Protein AF-A0A4R8RW93-F1 (afdb_monomer)

Nearest PDB structures (foldseek):
  5swv-assembly1_C  TM=8.302E-01  e=3.131E-23  Schizosaccharomyces pombe 972h-
  6bmb-assembly1_A  TM=4.425E-01  e=7.302E-15  Arabidopsis thaliana
  2gpt-assembly1_A  TM=4.492E-01  e=1.648E-14  Arabidopsis thaliana
  2o7s-assembly1_A  TM=4.509E-01  e=3.338E-14  Arabidopsis thaliana
  2o7q-assembly1_A  TM=4.408E-01  e=1.296E-13  Arabidopsis thaliana

Radius of gyration: 31.61 Å; Cα contacts (8 Å, |Δi|>4): 1074; chains: 1; bounding box: 74×113×115 Å

Organism: Colletotrichum trifolii (NCBI:txid5466)

pLDDT: mean 82.0, std 20.06, range [22.61, 98.12]

Solvent-accessible surface area (backbone atoms only — not comparable to full-atom values): 37947 Å² total; per-residue (Å²): 138,88,86,84,88,89,88,83,83,89,90,88,86,83,92,88,79,88,87,87,88,88,89,85,90,83,89,83,89,81,86,86,83,95,84,77,92,73,79,83,75,81,75,78,80,76,73,78,75,78,81,73,74,84,74,65,60,62,46,68,37,52,63,52,45,19,39,36,40,40,63,66,86,61,34,48,59,70,58,54,38,51,46,42,17,66,64,68,73,26,46,72,45,44,43,69,62,50,44,28,72,75,68,76,36,51,74,68,57,41,31,71,75,53,33,68,68,49,39,51,54,50,50,48,55,50,51,47,46,58,54,69,77,36,53,53,46,24,33,31,33,56,48,77,55,46,76,37,82,70,29,35,55,54,38,46,57,44,43,71,68,28,57,21,35,28,40,36,48,59,41,57,60,28,14,62,69,71,73,41,94,51,42,65,61,43,45,51,52,46,67,70,44,46,64,56,48,55,72,42,29,61,31,52,45,59,50,78,75,95,76,82,63,91,83,72,73,84,85,70,89,90,82,82,76,57,74,45,48,57,53,36,56,56,41,51,56,51,42,49,50,54,22,47,51,21,68,37,80,64,88,56,76,85,54,72,66,85,61,47,75,90,60,46,66,62,61,87,78,28,69,69,29,33,26,35,66,42,38,53,70,40,46,77,60,38,48,80,70,46,50,58,65,43,81,85,36,79,32,41,27,41,32,40,45,52,65,62,51,34,74,80,29,84,57,89,48,68,66,47,49,53,50,52,51,46,44,52,43,56,52,49,78,22,40,78,73,64,49,29,36,34,51,52,75,73,90,86,68,50,75,72,50,51,54,50,41,50,55,52,52,61,50,52,46,20,58,53,31,60,27,40,34,31,47,60,85,62,40,70,71,58,47,45,49,50,58,45,37,26,40,69,28,41,38,29,26,31,42,77,54,79,71,88,55,89,55,60,63,73,38,65,66,62,56,54,49,52,52,44,29,52,75,64,63,32,58,27,34,39,42,36,34,69,35,89,39,66,63,53,45,55,42,43,49,50,40,46,67,68,47,40,83,77,46,96,42,59,67,36,77,45,50,38,51,71,45,16,54,62,32,61,59,74,48,36,45,58,44,70,31,42,48,74,59,51,56,70,52,28,48,94,73,47,71,81,53,46,42,34,60,33,56,40,38,37,44,23,46,75,64,69,71,30,45,70,32,36,35,33,35,36,22,52,80,32,84,77,55,61,61,38,60,54,49,34,50,50,25,60,66,51,30,42,78,48,46,43,39,67,44,70,42,95,56,73,74,67,60,60,62,54,50,76,34,36,45,55,59,32,34,37,39,35,60,82,43,20,49,65,51,59,83,70,38,80,40,63,39,75,63,15,59,73,40,59,22,28,34,35,40,40,59,16,69,39,87,48,77,71,28,57,60,61,66,55,61,68,46,61,46,59,35,35,36,28,30,49,59,61,35,50,51,54,49,49,54,52,71,58,69,51,30,74,92,63,57,87,49,101,84,66,84,86,86,84,88,74,83,53,60,71,41,38,30,70,73,113

Secondary structure (DSSP, 8-state):
------------------------------PPP----PPPPPPPPP----------------TTB-EEEES-TTS-HHHHHHHHHHHHTPEEEEHHHHHHHHHSS-HHHHHHHHHHHHHHHHHHHHHHHHHHS--BSEEEE--GGGGSHHHHHHHHHHTTTS-EEEEE--HHHHHHHHT-S-HHHHHHHHHHHHHHHHHT-SEEEE---S-SSTTT-TT----PPPHHHHHHHHHHHHHHHHHHHHTPPPSS-SS-TTS-TTTS--TTTSTT-EEEEEEHHHHHHHGGGGTTTTTT-SEEEEEE-HHHHHHH-SS--HHHHHHHHHHHHHHHTT-SS-EEEEE-PPS---HHHHHHHHHHHHHHTTS--SEEEEEGGG-HHHHHHHHHH-TTPEEEEEEEE----TTGGG-HHHHHHHHHHHHHT-SEEEEEEE-SSSHHHHHHHHHHHHHGGG-SS-EEEEEESGGGGGHHHH--S-EE-B-HHHHHH-GGGS-TTSPBHHHHHHHHHHTTSS---EEEEEETTGGG-SHHHHHHHHHHHHT---EEEEEE-SSGGGGHHHHT-TTEEEEEE-TTTTTGGGGG-SEE-HHHHHHT---EEEEESSSSGGGGTS-S------EEEEE--HHHHHHHHHHHH--GGG---TT--------SHHHHTTT-

Sequence (668 aa):
MPDGSPEPSIPSLGMRTAPTTPSQDQDYGLSPDPRMRLTPRPSPPSSPTVRTAFKPSARMFHPDASVALVGIRGTGRSTLAVMASTALGFRLLDADRYFFQTTGLSRAAYKAQYGPSGYLQEEVKLLRSMLIDNPTRTIVVCGPGAVEGTGRTWLFEYAQSHPVIYVLRNPVEIGNYLGLGDARDVRRLLHLTGPTYRFLSNYEFHNLSMTGSEAQDTSTAQNHLPKSLVLKHVEQDFVQLVCRITGRDLPYPSSLPTKAEHTSPQPEHTPFTYCLPVPLFAVEAAGLALRDIDETADRVHLGVSPHDVRQRFPEFDDAAKNFLTLQYYLLKGCIKGPLGITVVSGKSATSSQSAYQLQVLYHCLRLAPEYLCTDLDLGEKPLGAIIAARGPTSIVGVYHDTSQSASGWRNPMLKDMAHYAERMGCHAVRIYRRAQSREDNFDARDFRKAVAPTLRIPLVVNNTGPHGRFLYSINQVFMPVTDPVLRSFAPDMVDLSLLTIREAQQALYSSYVLDPMYFGIFGNNVSRSLSPAMHNAGYAASGMPHVYKPFESHTIDQIRQFLSDKDFGGMTVVSPFKEEVVALVDFASPEAHAIGAINTLVPLRTPNLDSLAARNRRGPVMALFGDNTDWIGVTTCVRHNLSPINTITPRTTALVVGAGGMARASVV

InterPro domains:
  IPR001381 3-dehydroquinate dehydratase type I [PF01487] (274-514)
  IPR013708 Shikimate dehydrogenase substrate binding, N-terminal [PF08501] (521-601)
  IPR013785 Aldolase-type TIM barrel [G3DSA:3.20.20.70] (257-510)
  IPR022893 Shikimate dehydrogenase family [PTHR21089] (412-666)
  IPR027417 P-loop containing nucleoside triphosphate hydrolase [G3DSA:3.40.50.300] (65-223)
  IPR027417 P-loop containing nucleoside triphosphate hydrolase [SSF52540] (67-173)
  IPR031322 Shikimate kinase/gluconokinase [PF01202] (73-195)
  IPR046346 Aminoacid dehydrogenase-like, N-terminal domain superfamily [SSF53223] (511-605)

Structure (mmCIF, N/CA/C/O backbone):
data_AF-A0A4R8RW93-F1
#
_entry.id   AF-A0A4R8RW93-F1
#
loop_
_atom_site.group_PDB
_atom_site.id
_atom_site.type_symbol
_atom_site.label_atom_id
_atom_site.label_alt_id
_atom_site.label_comp_id
_atom_site.label_asym_id
_atom_site.label_entity_id
_atom_site.label_seq_id
_atom_site.pdbx_PDB_ins_code
_atom_site.Cartn_x
_atom_site.Cartn_y
_atom_site.Cartn_z
_atom_site.occupancy
_atom_site.B_iso_or_equiv
_atom_site.auth_seq_id
_atom_site.auth_comp_id
_atom_site.auth_asym_id
_atom_site.auth_atom_id
_atom_site.pdbx_PDB_model_num
ATOM 1 N N . MET A 1 1 ? -16.565 88.831 12.298 1.00 29.50 1 MET A N 1
ATOM 2 C CA . MET A 1 1 ? -17.975 89.270 12.203 1.00 29.50 1 MET A CA 1
ATOM 3 C C . MET A 1 1 ? -18.764 88.151 11.533 1.00 29.50 1 MET A C 1
ATOM 5 O O . MET A 1 1 ? -18.213 87.594 10.590 1.00 29.50 1 MET A O 1
ATOM 9 N N . PRO A 1 2 ? -19.948 87.780 12.055 1.00 56.25 2 PRO A N 1
ATOM 10 C CA . PRO A 1 2 ? -20.095 86.585 12.924 1.00 56.25 2 PRO A CA 1
ATOM 11 C C . PRO A 1 2 ? -21.165 85.575 12.414 1.00 56.25 2 PRO A C 1
ATOM 13 O O . PRO A 1 2 ? -21.830 85.883 11.430 1.00 56.25 2 PRO A O 1
ATOM 16 N N . ASP A 1 3 ? -21.426 84.384 12.981 1.00 34.16 3 ASP A N 1
ATOM 17 C CA . ASP A 1 3 ? -20.859 83.584 14.106 1.00 34.16 3 ASP A CA 1
ATOM 18 C C . ASP A 1 3 ? -21.167 82.070 13.854 1.00 34.16 3 ASP A C 1
ATOM 20 O O . ASP A 1 3 ? -21.647 81.747 12.769 1.00 34.16 3 ASP A O 1
ATOM 24 N N . GLY A 1 4 ? -20.951 81.068 14.727 1.00 29.50 4 GLY A N 1
ATOM 25 C CA . GLY A 1 4 ? -20.431 81.005 16.105 1.00 29.50 4 GLY A CA 1
ATOM 26 C C . GLY A 1 4 ? -20.268 79.546 16.595 1.00 29.50 4 GLY A C 1
ATOM 27 O O . GLY A 1 4 ? -20.638 78.602 15.899 1.00 29.50 4 GLY A O 1
ATOM 28 N N . SER A 1 5 ? -19.675 79.366 17.778 1.00 32.47 5 SER A N 1
ATOM 29 C CA . SER A 1 5 ? -19.436 78.088 18.497 1.00 32.47 5 SER A CA 1
ATOM 30 C C . SER A 1 5 ? -20.568 77.819 19.536 1.00 32.47 5 SER A C 1
ATOM 32 O O . SER A 1 5 ? -21.557 78.554 19.465 1.00 32.47 5 SER A O 1
ATOM 34 N N . PRO A 1 6 ? -20.516 76.863 20.512 1.00 54.59 6 PRO A N 1
ATOM 35 C CA . PRO A 1 6 ? -19.490 75.856 20.875 1.00 54.59 6 PRO A CA 1
ATOM 36 C C . PRO A 1 6 ? -20.028 74.444 21.272 1.00 54.59 6 PRO A C 1
ATOM 38 O O . PRO A 1 6 ? -21.229 74.221 21.274 1.00 54.59 6 PRO A O 1
ATOM 41 N N . GLU A 1 7 ? -19.137 73.509 21.659 1.00 30.52 7 GLU A N 1
ATOM 42 C CA . GLU A 1 7 ? -19.163 72.720 22.928 1.00 30.52 7 GLU A CA 1
ATOM 43 C C . GLU A 1 7 ? -17.852 71.874 23.096 1.00 30.52 7 GLU A C 1
ATOM 45 O O . GLU A 1 7 ? -17.110 71.756 22.115 1.00 30.52 7 GLU A O 1
ATOM 50 N N . PRO A 1 8 ? -17.441 71.415 24.314 1.00 40.53 8 PRO A N 1
ATOM 51 C CA . PRO A 1 8 ? -16.022 71.555 24.716 1.00 40.53 8 PRO A CA 1
ATOM 52 C C . PRO A 1 8 ? -15.272 70.346 25.367 1.00 40.53 8 PRO A C 1
ATOM 54 O O . PRO A 1 8 ? -15.872 69.427 25.905 1.00 40.53 8 PRO A O 1
ATOM 57 N N . SER A 1 9 ? -13.923 70.447 25.368 1.00 27.16 9 SER A N 1
ATOM 58 C CA . SER A 1 9 ? -12.868 69.950 26.317 1.00 27.16 9 SER A CA 1
ATOM 59 C C . SER A 1 9 ? -12.951 68.556 27.014 1.00 27.16 9 SER A C 1
ATOM 61 O O . SER A 1 9 ? -13.926 68.293 27.702 1.00 27.16 9 SER A O 1
ATOM 63 N N . ILE A 1 10 ? -11.973 67.614 26.942 1.00 34.81 10 ILE A N 1
ATOM 64 C CA . ILE A 1 10 ? -10.511 67.618 27.332 1.00 34.81 10 ILE A CA 1
ATOM 65 C C . ILE A 1 10 ? -10.321 67.588 28.883 1.00 34.81 10 ILE A C 1
ATOM 67 O O . ILE A 1 10 ? -11.012 68.382 29.516 1.00 34.81 10 ILE A O 1
ATOM 71 N N . PRO A 1 11 ? -9.443 66.751 29.534 1.00 37.75 11 PRO A N 1
ATOM 72 C CA . PRO A 1 11 ? -8.039 66.444 29.161 1.00 37.75 11 PRO A CA 1
ATOM 73 C C . PRO A 1 11 ? -7.467 65.004 29.329 1.00 37.75 11 PRO A C 1
ATOM 75 O O . PRO A 1 11 ? -8.074 64.081 29.860 1.00 37.75 11 PRO A O 1
ATOM 78 N N . SER A 1 12 ? -6.210 64.884 28.876 1.00 29.64 12 SER A N 1
ATOM 79 C CA . SER A 1 12 ? -5.267 63.749 28.864 1.00 29.64 12 SER A CA 1
ATOM 80 C C . SER A 1 12 ? -4.193 63.768 29.972 1.00 29.64 12 SER A C 1
ATOM 82 O O . SER A 1 12 ? -3.817 64.855 30.399 1.00 29.64 12 SER A O 1
ATOM 84 N N . LEU A 1 13 ? -3.570 62.615 30.278 1.00 29.22 13 LEU A N 1
ATOM 85 C CA . LEU A 1 13 ? -2.189 62.404 30.803 1.00 29.22 13 LEU A CA 1
ATOM 86 C C . LEU A 1 13 ? -1.935 60.871 30.872 1.00 29.22 13 LEU A C 1
ATOM 88 O O . LEU A 1 13 ? -2.885 60.134 31.098 1.00 29.22 13 LEU A O 1
ATOM 92 N N . GLY A 1 14 ? -0.750 60.266 30.709 1.00 26.38 14 GLY A N 1
ATOM 93 C CA . GLY A 1 14 ? 0.603 60.719 30.352 1.00 26.38 14 GLY A CA 1
ATOM 94 C C . GLY A 1 14 ? 1.627 59.610 30.704 1.00 26.38 14 GLY A C 1
ATOM 95 O O . GLY A 1 14 ? 1.718 59.221 31.862 1.00 26.38 14 GLY A O 1
ATOM 96 N N . MET A 1 15 ? 2.368 59.053 29.733 1.00 28.81 15 MET A N 1
ATOM 97 C CA . MET A 1 15 ? 3.317 57.928 29.941 1.00 28.81 15 MET A CA 1
ATOM 98 C C . MET A 1 15 ? 4.628 58.324 30.652 1.00 28.81 15 MET A C 1
ATOM 100 O O . MET A 1 15 ? 5.167 59.389 30.352 1.00 28.81 15 MET A O 1
ATOM 104 N N . ARG A 1 16 ? 5.238 57.389 31.416 1.00 26.80 16 ARG A N 1
ATOM 105 C CA . ARG A 1 16 ? 6.704 57.115 31.428 1.00 26.80 16 ARG A CA 1
ATOM 106 C C . ARG A 1 16 ? 7.094 55.817 32.169 1.00 26.80 16 ARG A C 1
ATOM 108 O O . ARG A 1 16 ? 6.254 55.174 32.787 1.00 26.80 16 ARG A O 1
ATOM 115 N N . THR A 1 17 ? 8.356 55.405 32.014 1.00 27.62 17 THR A N 1
ATOM 116 C CA . THR A 1 17 ? 8.898 54.039 32.212 1.00 27.62 17 THR A CA 1
ATOM 117 C C . THR A 1 17 ? 9.888 53.879 33.391 1.00 27.62 17 THR A C 1
ATOM 119 O O . THR A 1 17 ? 10.481 54.867 33.803 1.00 27.62 17 THR A O 1
ATOM 122 N N . ALA A 1 18 ? 10.065 52.617 33.845 1.00 28.73 18 ALA A N 1
ATOM 123 C CA . ALA A 1 18 ? 11.187 51.903 34.533 1.00 28.73 18 ALA A CA 1
ATOM 124 C C . ALA A 1 18 ? 12.526 52.651 34.852 1.00 28.73 18 ALA A C 1
ATOM 126 O O . ALA A 1 18 ? 12.876 53.517 34.049 1.00 28.73 18 ALA A O 1
ATOM 127 N N . PRO A 1 19 ? 13.360 52.272 35.884 1.00 32.72 19 PRO A N 1
ATOM 128 C CA . PRO A 1 19 ? 13.863 50.878 36.080 1.00 32.72 19 PRO A CA 1
ATOM 129 C C . PRO A 1 19 ? 14.408 50.357 37.473 1.00 32.72 19 PRO A C 1
ATOM 131 O O . PRO A 1 19 ? 14.728 51.117 38.376 1.00 32.72 19 PRO A O 1
ATOM 134 N N . THR A 1 20 ? 14.619 49.020 37.546 1.00 25.75 20 THR A N 1
ATOM 135 C CA . THR A 1 20 ? 15.682 48.195 38.237 1.00 25.75 20 THR A CA 1
ATOM 136 C C . THR A 1 20 ? 15.972 48.123 39.771 1.00 25.75 20 THR A C 1
ATOM 138 O O . THR A 1 20 ? 16.188 49.132 40.428 1.00 25.75 20 THR A O 1
ATOM 141 N N . THR A 1 21 ? 16.264 46.870 40.220 1.00 25.78 21 THR A N 1
ATOM 142 C CA . THR A 1 21 ? 17.137 46.376 41.352 1.00 25.78 21 THR A CA 1
ATOM 143 C C . THR A 1 21 ? 16.716 46.547 42.836 1.00 25.78 21 THR A C 1
ATOM 145 O O . THR A 1 21 ? 15.992 47.491 43.126 1.00 25.78 21 THR A O 1
ATOM 148 N N . PRO A 1 22 ? 17.248 45.751 43.816 1.00 34.12 22 PRO A N 1
ATOM 149 C CA . PRO A 1 22 ? 17.763 44.357 43.809 1.00 34.12 22 PRO A CA 1
ATOM 150 C C . PRO A 1 22 ? 17.276 43.477 45.020 1.00 34.12 22 PRO A C 1
ATOM 152 O O . PRO A 1 22 ? 16.315 43.804 45.704 1.00 34.12 22 PRO A O 1
ATOM 155 N N . SER A 1 23 ? 17.944 42.336 45.251 1.00 25.98 23 SER A N 1
ATOM 156 C CA . SER A 1 23 ? 17.687 41.220 46.196 1.00 25.98 23 SER A CA 1
ATOM 157 C C . SER A 1 23 ? 18.037 41.420 47.686 1.00 25.98 23 SER A C 1
ATOM 159 O O . SER A 1 23 ? 19.015 42.107 47.981 1.00 25.98 23 SER A O 1
ATOM 161 N N . GLN A 1 24 ? 17.406 40.639 48.584 1.00 26.58 24 GLN A N 1
ATOM 162 C CA . GLN A 1 24 ? 18.060 40.070 49.785 1.00 26.58 24 GLN A CA 1
ATOM 163 C C . GLN A 1 24 ? 17.317 38.844 50.370 1.00 26.58 24 GLN A C 1
ATOM 165 O O . GLN A 1 24 ? 16.090 38.774 50.305 1.00 26.58 24 GLN A O 1
ATOM 170 N N . ASP A 1 25 ? 18.077 37.893 50.924 1.00 25.92 25 ASP A N 1
ATOM 171 C CA . ASP A 1 25 ? 17.607 36.644 51.548 1.00 25.92 25 ASP A CA 1
ATOM 172 C C . ASP A 1 25 ? 17.072 36.829 52.979 1.00 25.92 25 ASP A C 1
ATOM 174 O O . ASP A 1 25 ? 17.507 37.732 53.698 1.00 25.92 25 ASP A O 1
ATOM 178 N N . GLN A 1 26 ? 16.229 35.896 53.446 1.00 26.77 26 GLN A N 1
ATOM 179 C CA . GLN A 1 26 ? 16.123 35.597 54.881 1.00 26.77 26 GLN A CA 1
ATOM 180 C C . GLN A 1 26 ? 15.656 34.158 55.162 1.00 26.77 26 GLN A C 1
ATOM 182 O O . GLN A 1 26 ? 14.533 33.769 54.840 1.00 26.77 26 GLN A O 1
ATOM 187 N N . ASP A 1 27 ? 16.541 33.387 55.799 1.00 24.80 27 ASP A N 1
ATOM 188 C CA . ASP A 1 27 ? 16.274 32.069 56.378 1.00 24.80 27 ASP A CA 1
ATOM 189 C C . ASP A 1 27 ? 15.326 32.150 57.583 1.00 24.80 27 ASP A C 1
ATOM 191 O O . ASP A 1 27 ? 15.494 33.001 58.456 1.00 24.80 27 ASP A O 1
ATOM 195 N N . TYR A 1 28 ? 14.439 31.160 57.717 1.00 26.66 28 TYR A N 1
ATOM 196 C CA . TYR A 1 28 ? 13.854 30.782 59.008 1.00 26.66 28 TYR A CA 1
ATOM 197 C C . TYR A 1 28 ? 13.777 29.258 59.142 1.00 26.66 28 TYR A C 1
ATOM 199 O O . TYR A 1 28 ? 12.809 28.615 58.737 1.00 26.66 28 TYR A O 1
ATOM 207 N N . GLY A 1 29 ? 14.813 28.676 59.749 1.00 22.61 29 GLY A N 1
ATOM 208 C CA . GLY A 1 29 ? 14.805 27.285 60.192 1.00 22.61 29 GLY A CA 1
ATOM 209 C C . GLY A 1 29 ? 14.150 27.133 61.568 1.00 22.61 29 GLY A C 1
ATOM 210 O O . GLY A 1 29 ? 14.507 27.838 62.510 1.00 22.61 29 GLY A O 1
ATOM 211 N N . LEU A 1 30 ? 13.239 26.167 61.705 1.00 26.05 30 LEU A N 1
ATOM 212 C CA . LEU A 1 30 ? 12.736 25.683 62.994 1.00 26.05 30 LEU A CA 1
ATOM 213 C C . LEU A 1 30 ? 12.739 24.150 63.009 1.00 26.05 30 LEU A C 1
ATOM 215 O O . LEU A 1 30 ? 12.009 23.503 62.259 1.00 26.05 30 LEU A O 1
ATOM 219 N N . SER A 1 31 ? 13.568 23.577 63.884 1.00 27.12 31 SER A N 1
ATOM 220 C CA . SER A 1 31 ? 13.587 22.140 64.189 1.00 27.12 31 SER A CA 1
ATOM 221 C C . SER A 1 31 ? 12.437 21.753 65.141 1.00 27.12 31 SER A C 1
ATOM 223 O O . SER A 1 31 ? 11.955 22.608 65.886 1.00 27.12 31 SER A O 1
ATOM 225 N N . PRO A 1 32 ? 11.979 20.485 65.143 1.00 28.56 32 PRO A N 1
ATOM 226 C CA . PRO A 1 32 ? 10.724 20.093 65.792 1.00 28.56 32 PRO A CA 1
ATOM 227 C C . PRO A 1 32 ? 10.867 19.663 67.265 1.00 28.56 32 PRO A C 1
ATOM 229 O O . PRO A 1 32 ? 11.810 18.964 67.630 1.00 28.56 32 PRO A O 1
ATOM 232 N N . ASP A 1 33 ? 9.856 19.983 68.081 1.00 27.33 33 ASP A N 1
ATOM 233 C CA . ASP A 1 33 ? 9.670 19.455 69.444 1.00 27.33 33 ASP A CA 1
ATOM 234 C C . ASP A 1 33 ? 8.860 18.128 69.408 1.00 27.33 33 ASP A C 1
ATOM 236 O O . ASP A 1 33 ? 7.758 18.094 68.842 1.00 27.33 33 ASP A O 1
ATOM 240 N N . PRO A 1 34 ? 9.371 16.996 69.937 1.00 30.83 34 PRO A N 1
ATOM 241 C CA . PRO A 1 34 ? 8.797 15.678 69.668 1.00 30.83 34 PRO A CA 1
ATOM 242 C C . PRO A 1 34 ? 7.789 15.218 70.734 1.00 30.83 34 PRO A C 1
ATOM 244 O O . PRO A 1 34 ? 8.149 14.451 71.632 1.00 30.83 34 PRO A O 1
ATOM 247 N N . ARG A 1 35 ? 6.499 15.593 70.622 1.00 27.84 35 ARG A N 1
ATOM 248 C CA . ARG A 1 35 ? 5.442 15.060 71.522 1.00 27.84 35 ARG A CA 1
ATOM 249 C C . ARG A 1 35 ? 3.980 15.146 71.035 1.00 27.84 35 ARG A C 1
ATOM 251 O O . ARG A 1 35 ? 3.115 15.628 71.752 1.00 27.84 35 ARG A O 1
ATOM 258 N N . MET A 1 36 ? 3.644 14.535 69.894 1.00 26.91 36 MET A N 1
ATOM 259 C CA . MET A 1 36 ? 2.268 14.044 69.657 1.00 26.91 36 MET A CA 1
ATOM 260 C C . MET A 1 36 ? 2.263 12.718 68.887 1.00 26.91 36 MET A C 1
ATOM 262 O O . MET A 1 36 ? 2.554 12.667 67.694 1.00 26.91 36 MET A O 1
ATOM 266 N N . ARG A 1 37 ? 1.899 11.625 69.573 1.00 29.23 37 ARG A N 1
ATOM 267 C CA . ARG A 1 37 ? 1.604 10.337 68.930 1.00 29.23 37 ARG A CA 1
ATOM 268 C C . ARG A 1 37 ? 0.220 10.410 68.289 1.00 29.23 37 ARG A C 1
ATOM 270 O O . ARG A 1 37 ? -0.779 10.220 68.976 1.00 29.23 37 ARG A O 1
ATOM 277 N N . LEU A 1 38 ? 0.166 10.644 66.982 1.00 28.11 38 LEU A N 1
ATOM 278 C CA . LEU A 1 38 ? -1.031 10.373 66.188 1.00 28.11 38 LEU A CA 1
ATOM 279 C C . LEU A 1 38 ? -0.993 8.924 65.693 1.00 28.11 38 LEU A C 1
ATOM 281 O O . LEU A 1 38 ? 0.040 8.426 65.246 1.00 28.11 38 LEU A O 1
ATOM 285 N N . THR A 1 39 ? -2.125 8.239 65.822 1.00 29.42 39 THR A N 1
ATOM 286 C CA . THR A 1 39 ? -2.309 6.855 65.377 1.00 29.42 39 THR A CA 1
ATOM 287 C C . THR A 1 39 ? -2.178 6.747 63.851 1.00 29.42 39 THR A C 1
ATOM 289 O O . THR A 1 39 ? -2.559 7.678 63.134 1.00 29.42 39 THR A O 1
ATOM 292 N N . PRO A 1 40 ? -1.646 5.632 63.316 1.00 27.64 40 PRO A N 1
ATOM 293 C CA . PRO A 1 40 ? -1.502 5.477 61.875 1.00 27.64 40 PRO A CA 1
ATOM 294 C C . PRO A 1 40 ? -2.882 5.434 61.209 1.00 27.64 40 PRO A C 1
ATOM 296 O O . PRO A 1 40 ? -3.721 4.595 61.542 1.00 27.64 40 PRO A O 1
ATOM 299 N N . ARG A 1 41 ? -3.112 6.331 60.240 1.00 27.88 41 ARG A N 1
ATOM 300 C CA . ARG A 1 41 ? -4.252 6.212 59.321 1.00 27.88 41 ARG A CA 1
ATOM 301 C C . ARG A 1 41 ? -4.150 4.876 58.572 1.00 27.88 41 ARG A C 1
ATOM 303 O O . ARG A 1 41 ? -3.043 4.518 58.167 1.00 27.88 41 ARG A O 1
ATOM 310 N N . PRO A 1 42 ? -5.268 4.167 58.336 1.00 29.08 42 PRO A N 1
ATOM 311 C CA . PRO A 1 42 ? -5.250 2.996 57.472 1.00 29.08 42 PRO A CA 1
ATOM 312 C C . PRO A 1 42 ? -4.793 3.400 56.068 1.00 29.08 42 PRO A C 1
ATOM 314 O O . PRO A 1 42 ? -5.214 4.431 55.536 1.00 29.08 42 PRO A O 1
ATOM 317 N N . SER A 1 43 ? -3.917 2.584 55.486 1.00 29.11 43 SER A N 1
ATOM 318 C CA . SER A 1 43 ? -3.424 2.746 54.120 1.00 29.11 43 SER A CA 1
ATOM 319 C C . SER A 1 43 ? -4.593 2.853 53.132 1.00 29.11 43 SER A C 1
ATOM 321 O O . SER A 1 43 ? -5.584 2.136 53.306 1.00 29.11 43 SER A O 1
ATOM 323 N N . PRO A 1 44 ? -4.497 3.671 52.064 1.00 28.86 44 PRO A N 1
ATOM 324 C CA . PRO A 1 44 ? -5.434 3.539 50.955 1.00 28.86 44 PRO A CA 1
ATOM 325 C C . PRO A 1 44 ? -5.367 2.096 50.423 1.00 28.86 44 PRO A C 1
ATOM 327 O O . PRO A 1 44 ? -4.270 1.522 50.392 1.00 28.86 44 PRO A O 1
ATOM 330 N N . PRO A 1 45 ? -6.502 1.486 50.031 1.00 27.61 45 PRO A N 1
ATOM 331 C CA . PRO A 1 45 ? -6.497 0.133 49.494 1.00 27.61 45 PRO A CA 1
ATOM 332 C C . PRO A 1 45 ? -5.555 0.081 48.295 1.00 27.61 45 PRO A C 1
ATOM 334 O O . PRO A 1 45 ? -5.599 0.950 47.421 1.00 27.61 45 PRO A O 1
ATOM 337 N N . SER A 1 46 ? -4.680 -0.922 48.284 1.00 27.38 46 SER A N 1
ATOM 338 C CA . SER A 1 46 ? -3.699 -1.113 47.225 1.00 27.38 46 SER A CA 1
ATOM 339 C C . SER A 1 46 ? -4.397 -1.135 45.869 1.00 27.38 46 SER A C 1
ATOM 341 O O . SER A 1 46 ? -5.308 -1.933 45.637 1.00 27.38 46 SER A O 1
ATOM 343 N N . SER A 1 47 ? -3.948 -0.256 44.969 1.00 26.33 47 SER A N 1
ATOM 344 C CA . SER A 1 47 ? -4.349 -0.258 43.564 1.00 26.33 47 SER A CA 1
ATOM 345 C C . SER A 1 47 ? -4.291 -1.695 43.040 1.00 26.33 47 SER A C 1
ATOM 347 O O . SER A 1 47 ? -3.254 -2.338 43.237 1.00 26.33 47 SER A O 1
ATOM 349 N N . PRO A 1 48 ? -5.353 -2.225 42.403 1.00 26.69 48 PRO A N 1
ATOM 350 C CA . PRO A 1 48 ? -5.345 -3.600 41.931 1.00 26.69 48 PRO A CA 1
ATOM 351 C C . PRO A 1 48 ? -4.158 -3.775 40.991 1.00 26.69 48 PRO A C 1
ATOM 353 O O . PRO A 1 48 ? -4.052 -3.077 39.979 1.00 26.69 48 PRO A O 1
ATOM 356 N N . THR A 1 49 ? -3.243 -4.666 41.374 1.00 25.44 49 THR A N 1
ATOM 357 C CA . THR A 1 49 ? -1.967 -4.874 40.694 1.00 25.44 49 THR A CA 1
ATOM 358 C C . THR A 1 49 ? -2.232 -5.076 39.212 1.00 25.44 49 THR A C 1
ATOM 360 O O . THR A 1 49 ? -2.918 -6.029 38.836 1.00 25.44 49 THR A O 1
ATOM 363 N N . VAL A 1 50 ? -1.720 -4.166 38.379 1.00 29.08 50 VAL A N 1
ATOM 364 C CA . VAL A 1 50 ? -1.929 -4.201 36.930 1.00 29.08 50 VAL A CA 1
ATOM 365 C C . VAL A 1 50 ? -1.386 -5.530 36.418 1.00 29.08 50 VAL A C 1
ATOM 367 O O . VAL A 1 50 ? -0.174 -5.706 36.300 1.00 29.08 50 VAL A O 1
ATOM 370 N N . ARG A 1 51 ? -2.282 -6.487 36.140 1.00 24.86 51 ARG A N 1
ATOM 371 C CA . ARG A 1 51 ? -1.906 -7.739 35.484 1.00 24.86 51 ARG A CA 1
ATOM 372 C C . ARG A 1 51 ? -1.458 -7.375 34.079 1.00 24.86 51 ARG A C 1
ATOM 374 O O . ARG A 1 51 ? -2.257 -7.015 33.219 1.00 24.86 51 ARG A O 1
ATOM 381 N N . THR A 1 52 ? -0.147 -7.401 33.913 1.00 32.34 52 THR A N 1
ATOM 382 C CA . THR A 1 52 ? 0.558 -7.106 32.679 1.00 32.34 52 THR A CA 1
ATOM 383 C C . THR A 1 52 ? 0.185 -8.089 31.571 1.00 32.34 52 THR A C 1
ATOM 385 O O . THR A 1 52 ? -0.244 -9.213 31.823 1.00 32.34 52 THR A O 1
ATOM 388 N N . ALA A 1 53 ? 0.423 -7.641 30.336 1.00 32.72 53 ALA A N 1
ATOM 389 C CA . ALA A 1 53 ? 0.304 -8.397 29.093 1.00 32.72 53 ALA A CA 1
ATOM 390 C C . ALA A 1 53 ? -1.117 -8.855 28.706 1.00 32.72 53 ALA A C 1
ATOM 392 O O . ALA A 1 53 ? -1.602 -9.926 29.071 1.00 32.72 53 ALA A O 1
ATOM 393 N N . PHE A 1 54 ? -1.703 -8.080 27.790 1.00 38.12 54 PHE A N 1
ATOM 394 C CA . PHE A 1 54 ? -2.575 -8.602 26.740 1.00 38.12 54 PHE A CA 1
ATOM 395 C C . PHE A 1 54 ? -1.890 -9.839 26.127 1.00 38.12 54 PHE A C 1
ATOM 397 O O . PHE A 1 54 ? -0.843 -9.704 25.490 1.00 38.12 54 PHE A O 1
ATOM 404 N N . LYS A 1 55 ? -2.429 -11.050 26.332 1.00 40.09 55 LYS A N 1
ATOM 405 C CA . LYS A 1 55 ? -2.022 -12.195 25.504 1.00 40.09 55 LYS A CA 1
ATOM 406 C C . LYS A 1 55 ? -2.418 -11.847 24.069 1.00 40.09 55 LYS A C 1
ATOM 408 O O . LYS A 1 55 ? -3.579 -11.488 23.884 1.00 40.09 55 LYS A O 1
ATOM 413 N N . PRO A 1 56 ? -1.526 -11.935 23.069 1.00 45.91 56 PRO A N 1
ATOM 414 C CA . PRO A 1 56 ? -1.934 -11.709 21.694 1.00 45.91 56 PRO A CA 1
ATOM 415 C C . PRO A 1 56 ? -2.899 -12.818 21.263 1.00 45.91 56 PRO A C 1
ATOM 417 O O . PRO A 1 56 ? -2.483 -13.921 20.917 1.00 45.91 56 PRO A O 1
ATOM 420 N N . SER A 1 57 ? -4.200 -12.539 21.339 1.00 54.53 57 SER A N 1
ATOM 421 C CA . SER A 1 57 ? -5.217 -13.317 20.644 1.00 54.53 57 SER A CA 1
ATOM 422 C C . SER A 1 57 ? -5.004 -13.156 19.139 1.00 54.53 57 SER A C 1
ATOM 424 O O . SER A 1 57 ? -4.557 -12.103 18.669 1.00 54.53 57 SER A O 1
ATOM 426 N N . ALA A 1 58 ? -5.284 -14.217 18.381 1.00 64.69 58 ALA A N 1
ATOM 427 C CA . ALA A 1 58 ? -5.161 -14.187 16.932 1.00 64.69 58 ALA A CA 1
ATOM 428 C C . ALA A 1 58 ? -6.110 -13.114 16.379 1.00 64.69 58 ALA A C 1
ATOM 430 O O . ALA A 1 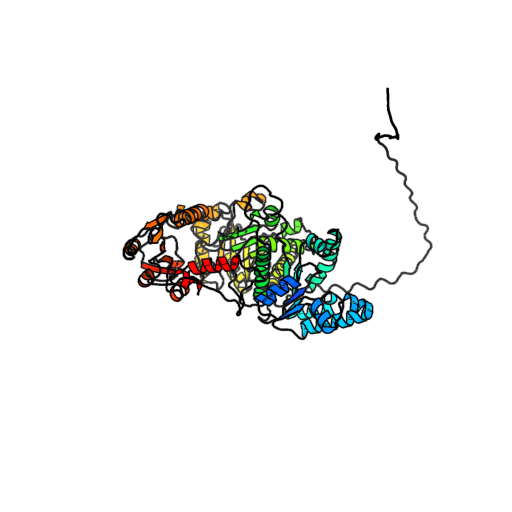58 ? -7.327 -13.270 16.433 1.00 64.69 58 ALA A O 1
ATOM 431 N N . ARG A 1 59 ? -5.558 -12.012 15.857 1.00 81.00 59 ARG A N 1
ATOM 432 C CA . ARG A 1 59 ? -6.328 -10.876 15.315 1.00 81.00 59 ARG A CA 1
ATOM 433 C C . ARG A 1 59 ? -6.888 -11.172 13.915 1.00 81.00 59 ARG A C 1
ATOM 435 O O . ARG A 1 59 ? -6.732 -10.373 12.996 1.00 81.00 59 ARG A O 1
ATOM 442 N N . MET A 1 60 ? -7.478 -12.349 13.739 1.00 81.19 60 MET A N 1
ATOM 443 C CA . MET A 1 60 ? -8.174 -12.763 12.526 1.00 81.19 60 MET A CA 1
ATOM 444 C C . MET A 1 60 ? -9.644 -12.956 12.871 1.00 81.19 60 MET A C 1
ATOM 446 O O . MET A 1 60 ? -9.983 -13.744 13.750 1.00 81.19 60 MET A O 1
ATOM 450 N N . PHE A 1 61 ? -10.498 -12.206 12.188 1.00 90.88 61 PHE A N 1
ATOM 451 C CA . PHE A 1 61 ? -11.930 -12.149 12.446 1.00 90.88 61 PHE A CA 1
ATOM 452 C C . PHE A 1 61 ? -12.693 -12.756 11.266 1.00 90.88 61 PHE A C 1
ATOM 454 O O . PHE A 1 61 ? -12.136 -12.930 10.185 1.00 90.88 61 PHE A O 1
ATOM 461 N N . HIS A 1 62 ? -13.958 -13.118 11.472 1.00 91.50 62 HIS A N 1
ATOM 462 C CA . HIS A 1 62 ? -14.786 -13.650 10.390 1.00 91.50 62 HIS A CA 1
ATOM 463 C C . HIS A 1 62 ? -15.086 -12.546 9.346 1.00 91.50 62 HIS A C 1
ATOM 465 O O . HIS A 1 62 ? -15.361 -11.417 9.760 1.00 91.50 62 HIS A O 1
ATOM 471 N N . PRO A 1 63 ? -15.138 -12.840 8.028 1.00 91.62 63 PRO A N 1
ATOM 472 C CA . PRO A 1 63 ? -15.449 -11.848 6.985 1.00 91.62 63 PRO A CA 1
ATOM 473 C C . PRO A 1 63 ? -16.778 -11.113 7.168 1.00 91.62 63 PRO A C 1
ATOM 475 O O . PRO A 1 63 ? -16.943 -9.983 6.720 1.00 91.62 63 PRO A O 1
ATOM 478 N N . ASP A 1 64 ? -17.736 -11.738 7.846 1.00 93.62 64 ASP A N 1
ATOM 479 C CA . ASP A 1 64 ? -19.022 -11.124 8.184 1.00 93.62 64 ASP A CA 1
ATOM 480 C C . ASP A 1 64 ? -19.118 -10.621 9.634 1.00 93.62 64 ASP A C 1
ATOM 482 O O . ASP A 1 64 ? -20.218 -10.299 10.072 1.00 93.62 64 ASP A O 1
ATOM 486 N N . ALA A 1 65 ? -18.021 -10.550 10.396 1.00 94.88 65 ALA A N 1
ATOM 487 C CA . ALA A 1 65 ? -18.033 -10.034 11.767 1.00 94.88 65 ALA A CA 1
ATOM 488 C C . ALA A 1 65 ? -18.390 -8.537 11.817 1.00 94.88 65 ALA A C 1
ATOM 490 O O . ALA A 1 65 ? -17.898 -7.732 11.024 1.00 94.88 65 ALA A O 1
ATOM 491 N N . SER A 1 66 ? -19.223 -8.154 12.783 1.00 97.06 66 SER A N 1
ATOM 492 C CA . SER A 1 66 ? -19.563 -6.754 13.046 1.00 97.06 66 SER A CA 1
ATOM 493 C C . SER A 1 66 ? -18.377 -5.959 13.599 1.00 97.06 66 SER A C 1
ATOM 495 O O . SER A 1 66 ? -17.616 -6.442 14.438 1.00 97.06 66 SER A O 1
ATOM 497 N N . VAL A 1 67 ? -18.241 -4.702 13.174 1.00 97.50 67 VAL A N 1
ATOM 498 C CA . VAL A 1 67 ? -17.099 -3.828 13.494 1.00 97.50 67 VAL A CA 1
ATOM 499 C C . VAL A 1 67 ? -17.542 -2.700 14.417 1.00 97.50 67 VAL A C 1
ATOM 501 O O . VAL A 1 67 ? -18.463 -1.954 14.082 1.00 97.50 67 VAL A O 1
ATOM 504 N N . ALA A 1 68 ? -16.871 -2.535 15.558 1.00 97.75 68 ALA A N 1
ATOM 505 C CA . ALA A 1 68 ? -17.196 -1.494 16.534 1.00 97.75 68 ALA A CA 1
ATOM 506 C C . ALA A 1 68 ? -16.208 -0.315 16.486 1.00 97.75 68 ALA A C 1
ATOM 508 O O . ALA A 1 68 ? -14.991 -0.507 16.496 1.00 97.75 68 ALA A O 1
ATOM 509 N N . LEU A 1 69 ? -16.728 0.917 16.473 1.00 98.12 69 LEU A N 1
ATOM 510 C CA . LEU A 1 69 ? -15.954 2.160 16.399 1.00 98.12 69 LEU A CA 1
ATOM 511 C C . LEU A 1 69 ? -16.015 2.936 17.717 1.00 98.12 69 LEU A C 1
ATOM 513 O O . LEU A 1 69 ? -17.066 3.455 18.117 1.00 98.12 69 LEU A O 1
ATOM 517 N N . VAL A 1 70 ? -14.860 3.093 18.358 1.00 96.75 70 VAL A N 1
ATOM 518 C CA . VAL A 1 70 ? -14.705 3.764 19.656 1.00 96.75 70 VAL A CA 1
ATOM 519 C C . VAL A 1 70 ? -13.823 5.005 19.542 1.00 96.75 70 VAL A C 1
ATOM 521 O O . VAL A 1 70 ? -13.036 5.139 18.610 1.00 96.75 70 VAL A O 1
ATOM 524 N N . GLY A 1 71 ? -13.984 5.948 20.467 1.00 93.38 71 GLY A N 1
ATOM 525 C CA . GLY A 1 71 ? -13.253 7.217 20.500 1.00 93.38 71 GLY A CA 1
ATOM 526 C C . GLY A 1 71 ? -14.145 8.370 20.960 1.00 93.38 71 GLY A C 1
ATOM 527 O O . GLY A 1 71 ? -15.370 8.237 21.029 1.00 93.38 71 GLY A O 1
ATOM 528 N N . ILE A 1 72 ? -13.551 9.523 21.269 1.00 90.25 72 ILE A N 1
ATOM 529 C CA . ILE A 1 72 ? -14.317 10.683 21.752 1.00 90.25 72 ILE A CA 1
ATOM 530 C C . ILE A 1 72 ? -15.213 11.285 20.655 1.00 90.25 72 ILE A C 1
ATOM 532 O O . ILE A 1 72 ? -15.027 11.042 19.459 1.00 90.25 72 ILE A O 1
ATOM 536 N N . ARG A 1 73 ? -16.224 12.069 21.048 1.00 88.00 73 ARG A N 1
ATOM 537 C CA . ARG A 1 73 ? -17.099 12.794 20.108 1.00 88.00 73 ARG A CA 1
ATOM 538 C C . ARG A 1 73 ? -16.277 13.796 19.275 1.00 88.00 73 ARG A C 1
ATOM 540 O O . ARG A 1 73 ? -15.320 14.369 19.776 1.00 88.00 73 ARG A O 1
ATOM 547 N N . GLY A 1 74 ? -16.634 13.981 18.002 1.00 86.56 74 GLY A N 1
ATOM 548 C CA . GLY A 1 74 ? -15.923 14.865 17.055 1.00 86.56 74 GLY A CA 1
ATOM 549 C C . GLY A 1 74 ? -14.829 14.197 16.209 1.00 86.56 74 GLY A C 1
ATOM 550 O O . GLY A 1 74 ? -14.446 14.732 15.170 1.00 86.56 74 GLY A O 1
ATOM 551 N N . THR A 1 75 ? -14.405 12.980 16.561 1.00 90.69 75 THR A N 1
ATOM 552 C CA . THR A 1 75 ? -13.435 12.166 15.790 1.00 90.69 75 THR A CA 1
ATOM 553 C C . THR A 1 75 ? -13.941 11.691 14.419 1.00 90.69 75 THR A C 1
ATOM 555 O O . THR A 1 75 ? -13.152 11.217 13.610 1.00 90.69 75 THR A O 1
ATOM 558 N N . GLY A 1 76 ? -15.237 11.839 14.116 1.00 91.25 76 GLY A N 1
ATOM 559 C CA . GLY A 1 76 ? -15.831 11.487 12.815 1.00 91.25 76 GLY A CA 1
ATOM 560 C C . GLY A 1 76 ? -16.355 10.050 12.689 1.00 91.25 76 GLY A C 1
ATOM 561 O O . GLY A 1 76 ? -16.705 9.634 11.590 1.00 91.25 76 GLY A O 1
ATOM 562 N N . ARG A 1 77 ? -16.461 9.306 13.801 1.00 94.25 77 ARG A N 1
ATOM 563 C CA . ARG A 1 77 ? -16.913 7.897 13.835 1.00 94.25 77 ARG A CA 1
ATOM 564 C C . ARG A 1 77 ? -18.212 7.638 13.067 1.00 94.25 77 ARG A C 1
ATOM 566 O O . ARG A 1 77 ? -18.245 6.708 12.274 1.00 94.25 77 ARG A O 1
ATOM 573 N N . SER A 1 78 ? -19.244 8.466 13.238 1.00 91.94 78 SER A N 1
ATOM 574 C CA . SER A 1 78 ? -20.516 8.302 12.515 1.00 91.94 78 SER A CA 1
ATOM 575 C C . SER A 1 78 ? -20.369 8.497 10.998 1.00 91.94 78 SER A C 1
ATOM 577 O O . SER A 1 78 ? -21.011 7.784 10.236 1.00 91.94 78 SER A O 1
ATOM 579 N N . THR A 1 79 ? -19.483 9.391 10.541 1.00 91.31 79 THR A N 1
ATOM 580 C CA . THR A 1 79 ? -19.183 9.581 9.108 1.00 91.31 79 THR A CA 1
ATOM 581 C C . THR A 1 79 ? -18.472 8.360 8.525 1.00 91.31 79 THR A C 1
ATOM 583 O O . THR A 1 79 ? -18.926 7.811 7.524 1.00 91.31 79 THR A O 1
ATOM 586 N N . LEU A 1 80 ? -17.412 7.890 9.193 1.00 94.25 80 LEU A N 1
ATOM 587 C CA . LEU A 1 80 ? -16.677 6.679 8.807 1.00 94.25 80 LEU A CA 1
ATOM 588 C C . LEU A 1 80 ? -17.589 5.441 8.802 1.00 94.25 80 LEU A C 1
ATOM 590 O O . LEU A 1 80 ? -17.492 4.586 7.925 1.00 94.25 80 LEU A O 1
ATOM 594 N N . ALA A 1 81 ? -18.524 5.365 9.750 1.00 94.19 81 ALA A N 1
ATOM 595 C CA . ALA A 1 81 ? -19.487 4.278 9.824 1.00 94.19 81 ALA A CA 1
ATOM 596 C C . ALA A 1 81 ? -20.510 4.299 8.682 1.00 94.19 81 ALA A C 1
ATOM 598 O O . ALA A 1 81 ? -20.865 3.234 8.188 1.00 94.19 81 ALA A O 1
ATOM 599 N N . VAL A 1 82 ? -20.954 5.479 8.228 1.00 91.50 82 VAL A N 1
ATOM 600 C CA . VAL A 1 82 ? -21.794 5.616 7.023 1.00 91.50 82 VAL A CA 1
ATOM 601 C C . VAL A 1 82 ? -21.025 5.195 5.770 1.00 91.50 82 VAL A C 1
ATOM 603 O O . VAL A 1 82 ? -21.569 4.440 4.968 1.00 91.50 82 VAL A O 1
ATOM 606 N N . MET A 1 83 ? -19.763 5.616 5.624 1.00 89.19 83 MET A N 1
ATOM 607 C CA . MET A 1 83 ? -18.883 5.197 4.521 1.00 89.19 83 MET A CA 1
ATOM 608 C C . MET A 1 83 ? -18.736 3.667 4.467 1.00 89.19 83 MET A C 1
ATOM 610 O O . MET A 1 83 ? -19.117 3.045 3.478 1.00 89.19 83 MET A O 1
ATOM 614 N N . ALA A 1 84 ? -18.292 3.034 5.559 1.00 91.25 84 ALA A N 1
ATOM 615 C CA . ALA A 1 84 ? -18.131 1.578 5.618 1.00 91.25 84 ALA A CA 1
ATOM 616 C C . ALA A 1 84 ? -19.462 0.814 5.482 1.00 91.25 84 ALA A C 1
ATOM 618 O O . ALA A 1 84 ? -19.514 -0.202 4.796 1.00 91.25 84 ALA A O 1
ATOM 619 N N . SER A 1 85 ? -20.552 1.304 6.082 1.00 91.38 85 SER A N 1
ATOM 620 C CA . SER A 1 85 ? -21.894 0.719 5.925 1.00 91.38 85 SER A CA 1
ATOM 621 C C . SER A 1 85 ? -22.336 0.709 4.459 1.00 91.38 85 SER A C 1
ATOM 623 O O . SER A 1 85 ? -22.804 -0.319 3.969 1.00 91.38 85 SER A O 1
ATOM 625 N N . THR A 1 86 ? -22.122 1.820 3.748 1.00 86.06 86 THR A N 1
ATOM 626 C CA . THR A 1 86 ? -22.511 1.988 2.340 1.00 86.06 86 THR A CA 1
ATOM 627 C C . THR A 1 86 ? -21.640 1.135 1.417 1.00 86.06 86 THR A C 1
ATOM 629 O O . THR A 1 86 ? -22.173 0.417 0.577 1.00 86.06 86 THR A O 1
ATOM 632 N N . ALA A 1 87 ? -20.316 1.156 1.604 1.00 84.25 87 ALA A N 1
ATOM 633 C CA . ALA A 1 87 ? -19.374 0.403 0.778 1.00 84.25 87 ALA A CA 1
ATOM 634 C C . ALA A 1 87 ? -19.485 -1.124 0.965 1.00 84.25 87 ALA A C 1
ATOM 636 O O . ALA A 1 87 ? -19.358 -1.869 -0.002 1.00 84.25 87 ALA A O 1
ATOM 637 N N . LEU A 1 88 ? -19.730 -1.604 2.191 1.00 86.88 88 LEU A N 1
ATOM 638 C CA . LEU A 1 88 ? -19.730 -3.040 2.522 1.00 86.88 88 LEU A CA 1
ATOM 639 C C . LEU A 1 88 ? -21.122 -3.689 2.515 1.00 86.88 88 LEU A C 1
ATOM 641 O O . LEU A 1 88 ? -21.228 -4.909 2.679 1.00 86.88 88 LEU A O 1
ATOM 645 N N . GLY A 1 89 ? -22.186 -2.887 2.390 1.00 87.69 89 GLY A N 1
ATOM 646 C CA . GLY A 1 89 ? -23.572 -3.333 2.559 1.00 87.69 89 GLY A CA 1
ATOM 647 C C . GLY A 1 89 ? -23.918 -3.736 3.999 1.00 87.69 89 GLY A C 1
ATOM 648 O O . GLY A 1 89 ? -24.834 -4.529 4.215 1.00 87.69 89 GLY A O 1
ATOM 649 N N . PHE A 1 90 ? -23.169 -3.243 4.990 1.00 92.75 90 PHE A N 1
ATOM 650 C CA . PHE A 1 90 ? -23.378 -3.559 6.407 1.00 92.75 90 PHE A CA 1
ATOM 651 C C . PHE A 1 90 ? -24.429 -2.636 7.027 1.00 92.75 90 PHE A C 1
ATOM 653 O O . PHE A 1 90 ? -24.504 -1.450 6.704 1.00 92.75 90 PHE A O 1
ATOM 660 N N . ARG A 1 91 ? -25.220 -3.150 7.973 1.00 95.50 91 ARG A N 1
ATOM 661 C CA . ARG A 1 91 ? -26.174 -2.350 8.754 1.00 95.50 91 ARG A CA 1
ATOM 662 C C . ARG A 1 91 ? -25.422 -1.326 9.607 1.00 95.50 91 ARG A C 1
ATOM 664 O O . ARG A 1 91 ? -24.426 -1.664 10.233 1.00 95.50 91 ARG A O 1
ATOM 671 N N . LEU A 1 92 ? -25.920 -0.097 9.696 1.00 96.00 92 LEU A N 1
ATOM 672 C CA . LEU A 1 92 ? -25.389 0.911 10.616 1.00 96.00 92 LEU A CA 1
ATOM 673 C C . LEU A 1 92 ? -26.199 0.944 11.919 1.00 96.00 92 LEU A C 1
ATOM 675 O O . LEU A 1 92 ? -27.410 1.166 11.889 1.00 96.00 92 LEU A O 1
ATOM 679 N N . LEU A 1 93 ? -25.521 0.795 13.058 1.00 96.25 93 LEU A N 1
ATOM 680 C CA . LEU A 1 93 ? -26.052 1.096 14.387 1.00 96.25 93 LEU A CA 1
ATOM 681 C C . LEU A 1 93 ? -25.223 2.217 15.025 1.00 96.25 93 LEU A C 1
ATOM 683 O O . LEU A 1 93 ? -24.111 1.994 15.494 1.00 96.25 93 LEU A O 1
ATOM 687 N N . ASP A 1 94 ? -25.776 3.428 15.067 1.00 94.69 94 ASP A N 1
ATOM 688 C CA . ASP A 1 94 ? -25.182 4.558 15.787 1.00 94.69 94 ASP A CA 1
ATOM 689 C C . ASP A 1 94 ? -25.826 4.691 17.173 1.00 94.69 94 ASP A C 1
ATOM 691 O O . ASP A 1 94 ? -27.050 4.769 17.272 1.00 94.69 94 ASP A O 1
ATOM 695 N N . ALA A 1 95 ? -25.027 4.689 18.244 1.00 92.62 95 ALA A N 1
ATOM 696 C CA . ALA A 1 95 ? -25.548 4.633 19.609 1.00 92.62 95 ALA A CA 1
ATOM 697 C C . ALA A 1 95 ? -26.310 5.891 20.054 1.00 92.62 95 ALA A C 1
ATOM 699 O O . ALA A 1 95 ? -27.069 5.802 21.018 1.00 92.62 95 ALA A O 1
ATOM 700 N N . ASP A 1 96 ? -26.138 7.050 19.414 1.00 88.62 96 ASP A N 1
ATOM 701 C CA . ASP A 1 96 ? -26.949 8.236 19.717 1.00 88.62 96 ASP A CA 1
ATOM 702 C C . ASP A 1 96 ? -28.304 8.138 19.007 1.00 88.62 96 ASP A C 1
ATOM 704 O O . ASP A 1 96 ? -29.354 8.348 19.624 1.00 88.62 96 ASP A O 1
ATOM 708 N N . ARG A 1 97 ? -28.298 7.722 17.734 1.00 90.62 97 ARG A N 1
ATOM 709 C CA . ARG A 1 97 ? -29.524 7.500 16.950 1.00 90.62 97 ARG A CA 1
ATOM 710 C C . ARG A 1 97 ? -30.367 6.352 17.508 1.00 90.62 97 ARG A C 1
ATOM 712 O O . ARG A 1 97 ? -31.583 6.487 17.610 1.00 90.62 97 ARG A O 1
ATOM 719 N N . TYR A 1 98 ? -29.731 5.245 17.880 1.00 91.06 98 TYR A N 1
ATOM 720 C CA . TYR A 1 98 ? -30.400 4.052 18.394 1.00 91.06 98 TYR A CA 1
ATOM 721 C C . TYR A 1 98 ? -30.982 4.290 19.796 1.00 91.06 98 TYR A C 1
ATOM 723 O O . TYR A 1 98 ? -32.078 3.825 20.086 1.00 91.06 98 TYR A O 1
ATOM 731 N N . PHE A 1 99 ? -30.329 5.110 20.634 1.00 92.19 99 PHE A N 1
ATOM 732 C CA . PHE A 1 99 ? -30.887 5.516 21.931 1.00 92.19 99 PHE A CA 1
ATOM 733 C C . PHE A 1 99 ? -32.169 6.333 21.754 1.00 92.19 99 PHE A C 1
ATOM 735 O O . PHE A 1 99 ? -33.172 6.061 22.417 1.00 92.19 99 PHE A O 1
ATOM 742 N N . PHE A 1 100 ? -32.169 7.287 20.817 1.00 92.56 100 PHE A N 1
ATOM 743 C CA . PHE A 1 100 ? -33.365 8.059 20.482 1.00 92.56 100 PHE A CA 1
ATOM 744 C C . PHE A 1 100 ? -34.487 7.178 19.909 1.00 92.56 100 PHE A C 1
ATOM 746 O O . PHE A 1 100 ? -35.638 7.327 20.303 1.00 92.56 100 PHE A O 1
ATOM 753 N N . GLN A 1 101 ? -34.162 6.227 19.027 1.00 92.00 101 GLN A N 1
ATOM 754 C CA . GLN A 1 101 ? -35.145 5.300 18.448 1.00 92.00 101 GLN A CA 1
ATOM 755 C C . GLN A 1 101 ? -35.789 4.373 19.489 1.00 92.00 101 GLN A C 1
ATOM 757 O O . GLN A 1 101 ? -36.982 4.104 19.389 1.00 92.00 101 GLN A O 1
ATOM 762 N N . THR A 1 102 ? -35.027 3.907 20.482 1.00 90.56 102 THR A N 1
ATOM 763 C CA . THR A 1 102 ? -35.526 2.997 21.527 1.00 90.56 102 THR A CA 1
ATOM 764 C C . THR A 1 102 ? -36.285 3.727 22.639 1.00 90.56 102 THR A C 1
ATOM 766 O O . THR A 1 102 ? -37.268 3.201 23.150 1.00 90.56 102 THR A O 1
ATOM 769 N N . THR A 1 103 ? -35.853 4.933 23.029 1.00 92.69 103 THR A N 1
ATOM 770 C CA . THR A 1 103 ? -36.418 5.658 24.190 1.00 92.69 103 THR A CA 1
ATOM 771 C C . THR A 1 103 ? -37.364 6.806 23.831 1.00 92.69 103 THR A C 1
ATOM 773 O O . THR A 1 103 ? -38.023 7.347 24.715 1.00 92.69 103 THR A O 1
ATOM 776 N N . GLY A 1 104 ? -37.400 7.234 22.565 1.00 93.31 104 GLY A N 1
ATOM 777 C CA . GLY A 1 104 ? -38.098 8.445 22.116 1.00 93.31 104 GLY A CA 1
ATOM 778 C C . GLY A 1 104 ? -37.441 9.765 22.549 1.00 93.31 104 GLY A C 1
ATOM 779 O O . GLY A 1 104 ? -37.944 10.836 22.211 1.00 93.31 104 GLY A O 1
ATOM 780 N N . LEU A 1 105 ? -36.326 9.720 23.289 1.00 92.38 105 LEU A N 1
ATOM 781 C CA . LEU A 1 105 ? -35.697 10.880 23.923 1.00 92.38 105 LEU A CA 1
ATOM 782 C C . LEU A 1 105 ? -34.209 10.978 23.583 1.00 92.38 105 LEU A C 1
ATOM 784 O O . LEU A 1 105 ? -33.515 9.986 23.366 1.00 92.38 105 LEU A O 1
ATOM 788 N N . SER A 1 106 ? -33.680 12.203 23.558 1.00 90.81 106 SER A N 1
ATOM 789 C CA . SER A 1 106 ? -32.230 12.398 23.479 1.00 90.81 106 SER A CA 1
ATOM 790 C C . SER A 1 106 ? -31.571 11.975 24.795 1.00 90.81 106 SER A C 1
ATOM 792 O O . SER A 1 106 ? -32.180 12.081 25.860 1.00 90.81 106 SER A O 1
ATOM 794 N N . ARG A 1 107 ? -30.296 11.567 24.761 1.00 89.88 107 ARG A N 1
ATOM 795 C CA . ARG A 1 107 ? -29.530 11.206 25.972 1.00 89.88 107 ARG A CA 1
ATOM 796 C C . ARG A 1 107 ? -29.591 12.279 27.066 1.00 89.88 107 ARG A C 1
ATOM 798 O O . ARG A 1 107 ? -29.703 11.951 28.243 1.00 89.88 107 ARG A O 1
ATOM 805 N N . ALA A 1 108 ? -29.540 13.555 26.677 1.00 88.88 108 ALA A N 1
ATOM 806 C CA . ALA A 1 108 ? -29.627 14.684 27.600 1.00 88.88 108 ALA A CA 1
ATOM 807 C C . ALA A 1 108 ? -31.024 14.811 28.232 1.00 88.88 108 ALA A C 1
ATOM 809 O O . ALA A 1 108 ? -31.123 14.939 29.450 1.00 88.88 108 ALA A O 1
ATOM 810 N N . ALA A 1 109 ? -32.092 14.708 27.431 1.00 91.88 109 ALA A N 1
ATOM 811 C CA . ALA A 1 109 ? -33.468 14.742 27.926 1.00 91.88 109 ALA A CA 1
ATOM 812 C C . ALA A 1 109 ? -33.775 13.536 28.831 1.00 91.88 109 ALA A C 1
ATOM 814 O O . ALA A 1 109 ? -34.290 13.703 29.933 1.00 91.88 109 ALA A O 1
ATOM 815 N N . TYR A 1 110 ? -33.363 12.333 28.422 1.00 93.31 110 TYR A N 1
ATOM 816 C CA . TYR A 1 110 ? -33.528 11.111 29.207 1.00 93.31 110 TYR A CA 1
ATOM 817 C C . TYR A 1 110 ? -32.790 11.196 30.550 1.00 93.31 110 TYR A C 1
ATOM 819 O O . TYR A 1 110 ? -33.359 10.877 31.590 1.00 93.31 110 TYR A O 1
ATOM 827 N N . LYS A 1 111 ? -31.542 11.688 30.566 1.00 92.44 111 LYS A N 1
ATOM 828 C CA . LYS A 1 111 ? -30.777 11.886 31.809 1.00 92.44 111 LYS A CA 1
ATOM 829 C C . LYS A 1 111 ? -31.386 12.961 32.718 1.00 92.44 111 LYS A C 1
ATOM 831 O O . LYS A 1 111 ? -31.278 12.834 33.934 1.00 92.44 111 LYS A O 1
ATOM 836 N N . ALA A 1 112 ? -32.026 13.989 32.157 1.00 93.69 112 ALA A N 1
ATOM 837 C CA . ALA A 1 112 ? -32.755 14.992 32.934 1.00 93.69 112 ALA A CA 1
ATOM 838 C C . ALA A 1 112 ? -34.051 14.428 33.550 1.00 93.69 112 ALA A C 1
ATOM 840 O O . ALA A 1 112 ? -34.374 14.760 34.685 1.00 93.69 112 ALA A O 1
ATOM 841 N N . GLN A 1 113 ? -34.761 13.550 32.833 1.00 95.00 113 GLN A N 1
ATOM 842 C CA . GLN A 1 113 ? -36.040 12.978 33.267 1.00 95.00 113 GLN A CA 1
ATOM 843 C C . GLN A 1 113 ? -35.896 11.771 34.213 1.00 95.00 113 GLN A C 1
ATOM 845 O O . GLN A 1 113 ? -36.625 11.672 35.195 1.00 95.00 113 GLN A O 1
ATOM 850 N N . TYR A 1 114 ? -34.961 10.858 33.933 1.00 92.69 114 TYR A N 1
ATOM 851 C CA . TYR A 1 114 ? -34.775 9.586 34.657 1.00 92.69 114 TYR A CA 1
ATOM 852 C C . TYR A 1 114 ? -33.499 9.550 35.520 1.00 92.69 114 TYR A C 1
ATOM 854 O O . TYR A 1 114 ? -33.163 8.527 36.123 1.00 92.69 114 TYR A O 1
ATOM 862 N N . GLY A 1 115 ? -32.774 10.669 35.585 1.00 93.38 115 GLY A N 1
ATOM 863 C CA . GLY A 1 115 ? -31.551 10.824 36.366 1.00 93.38 115 GLY A CA 1
ATOM 864 C C . GLY A 1 115 ? -30.339 10.040 35.830 1.00 93.38 115 GLY A C 1
ATOM 865 O O . GLY A 1 115 ? -30.428 9.295 34.848 1.00 93.38 115 GLY A O 1
ATOM 866 N N . PRO A 1 116 ? -29.165 10.180 36.480 1.00 88.44 116 PRO A N 1
ATOM 867 C CA . PRO A 1 116 ? -27.932 9.519 36.047 1.00 88.44 116 PRO A CA 1
ATOM 868 C C . PRO A 1 116 ? -28.005 7.987 36.087 1.00 88.44 116 PRO A C 1
ATOM 870 O O . PRO A 1 116 ? -27.508 7.333 35.174 1.00 88.44 116 PRO A O 1
ATOM 873 N N . SER A 1 117 ? -28.635 7.413 37.117 1.00 87.44 117 SER A N 1
ATOM 874 C CA . SER A 1 117 ? -28.708 5.958 37.306 1.00 87.44 117 SER A CA 1
ATOM 875 C C . SER A 1 117 ? -29.609 5.277 36.273 1.00 87.44 117 SER A C 1
ATOM 877 O O . SER A 1 117 ? -29.223 4.244 35.729 1.00 87.44 117 SER A O 1
ATOM 879 N N . GLY A 1 118 ? -30.770 5.867 35.958 1.00 88.38 118 GLY A N 1
ATOM 880 C CA . GLY A 1 118 ? -31.658 5.366 34.904 1.00 88.38 118 GLY A CA 1
ATOM 881 C C . GLY A 1 118 ? -31.006 5.462 33.525 1.00 88.38 118 GLY A C 1
ATOM 882 O O . GLY A 1 118 ? -31.014 4.495 32.767 1.00 88.38 118 GLY A O 1
ATOM 883 N N . TYR A 1 119 ? -30.341 6.588 33.240 1.00 89.62 119 TYR A N 1
ATOM 884 C CA . TYR A 1 119 ? -29.543 6.761 32.023 1.00 89.62 119 TYR A CA 1
ATOM 885 C C . TYR A 1 119 ? -28.451 5.685 31.872 1.00 89.62 119 TYR A C 1
ATOM 887 O O . TYR A 1 119 ? -28.346 5.077 30.809 1.00 89.62 119 TYR A O 1
ATOM 895 N N . LEU A 1 120 ? -27.671 5.408 32.926 1.00 85.88 120 LEU A N 1
ATOM 896 C CA . LEU A 1 120 ? -26.614 4.387 32.893 1.00 85.88 120 LEU A CA 1
ATOM 897 C C . LEU A 1 120 ? -27.173 2.977 32.667 1.00 85.88 120 LEU A C 1
ATOM 899 O O . LEU A 1 120 ? -26.610 2.223 31.879 1.00 85.88 120 LEU A O 1
ATOM 903 N N . GLN A 1 121 ? -28.282 2.618 33.323 1.00 87.38 121 GLN A N 1
ATOM 904 C CA . GLN A 1 121 ? -28.929 1.320 33.106 1.00 87.38 121 GLN A CA 1
ATOM 905 C C . GLN A 1 121 ? -29.382 1.147 31.652 1.00 87.38 121 GLN A C 1
ATOM 907 O O . GLN A 1 121 ? -29.169 0.081 31.073 1.00 87.38 121 GLN A O 1
ATOM 912 N N . GLU A 1 122 ? -29.974 2.180 31.051 1.00 90.31 122 GLU A N 1
ATOM 913 C CA . GLU A 1 122 ? -30.475 2.108 29.677 1.00 90.31 122 GLU A CA 1
ATOM 914 C C . GLU A 1 122 ? -29.346 2.149 28.636 1.00 90.31 122 GLU A C 1
ATOM 916 O O . GLU A 1 122 ? -29.363 1.375 27.680 1.00 90.31 122 GLU A O 1
ATOM 921 N N . GLU A 1 123 ? -28.303 2.958 28.853 1.00 88.81 123 GLU A N 1
ATOM 922 C CA . GLU A 1 123 ? -27.096 2.953 28.014 1.00 88.81 123 GLU A CA 1
ATOM 923 C C . GLU A 1 123 ? -26.403 1.579 28.014 1.00 88.81 123 GLU A C 1
ATOM 925 O O . GLU A 1 123 ? -25.976 1.101 26.961 1.00 88.81 123 GLU A O 1
ATOM 930 N N . VAL A 1 124 ? -26.338 0.917 29.171 1.00 85.62 124 VAL A N 1
ATOM 931 C CA . VAL A 1 124 ? -25.781 -0.434 29.309 1.00 85.62 124 VAL A CA 1
ATOM 932 C C . VAL A 1 124 ? -26.637 -1.461 28.551 1.00 85.62 124 VAL A C 1
ATOM 934 O O . VAL A 1 124 ? -26.095 -2.209 27.736 1.00 85.62 124 VAL A O 1
ATOM 937 N N . LYS A 1 125 ? -27.969 -1.482 28.720 1.00 88.94 125 LYS A N 1
ATOM 938 C CA . LYS A 1 125 ? -28.849 -2.377 27.930 1.00 88.94 125 LYS A CA 1
ATOM 939 C C . LYS A 1 125 ? -28.665 -2.175 26.422 1.00 88.94 125 LYS A C 1
ATOM 941 O O . LYS A 1 125 ? -28.523 -3.146 25.680 1.00 88.94 125 LYS A O 1
ATOM 946 N N . LEU A 1 126 ? -28.633 -0.916 25.987 1.00 91.62 126 LEU A N 1
ATOM 947 C CA . LEU A 1 126 ? -28.482 -0.539 24.588 1.00 91.62 126 LEU A CA 1
ATOM 948 C C . LEU A 1 126 ? -27.140 -1.002 24.008 1.00 91.62 126 LEU A C 1
ATOM 950 O O . LEU A 1 126 ? -27.118 -1.603 22.936 1.00 91.62 126 LEU A O 1
ATOM 954 N N . LEU A 1 127 ? -26.034 -0.785 24.726 1.00 90.69 127 LEU A N 1
ATOM 955 C CA . LEU A 1 127 ? -24.709 -1.249 24.311 1.00 90.69 127 LEU A CA 1
ATOM 956 C C . LEU A 1 127 ? -24.665 -2.773 24.150 1.00 90.69 127 LEU A C 1
ATOM 958 O O . LEU A 1 127 ? -24.118 -3.263 23.160 1.00 90.69 127 LEU A O 1
ATOM 962 N N . ARG A 1 128 ? -25.264 -3.516 25.092 1.00 90.56 128 ARG A N 1
ATOM 963 C CA . ARG A 1 128 ? -25.371 -4.977 24.994 1.00 90.56 128 ARG A CA 1
ATOM 964 C C . ARG A 1 128 ? -26.092 -5.378 23.714 1.00 90.56 128 ARG A C 1
ATOM 966 O O . ARG A 1 128 ? -25.575 -6.222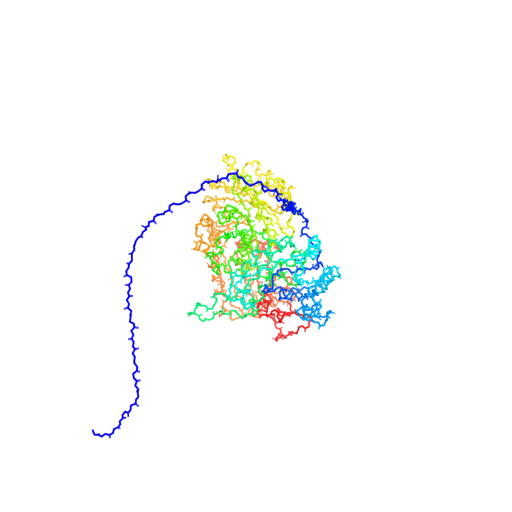 22.994 1.00 90.56 128 ARG A O 1
ATOM 973 N N . SER A 1 129 ? -27.233 -4.761 23.412 1.00 91.69 129 SER A N 1
ATOM 974 C CA . SER A 1 129 ? -27.998 -5.117 22.215 1.00 91.69 129 SER A CA 1
ATOM 975 C C . SER A 1 129 ? -27.245 -4.784 20.921 1.00 91.69 129 SER A C 1
ATOM 977 O O . SER A 1 129 ? -27.169 -5.605 20.007 1.00 91.69 129 SER A O 1
ATOM 979 N N . MET A 1 130 ? -26.583 -3.624 20.862 1.00 94.25 130 MET A N 1
ATOM 980 C CA . MET A 1 130 ? -25.789 -3.228 19.694 1.00 94.25 130 MET A CA 1
ATOM 981 C C . MET A 1 130 ? -24.597 -4.154 19.413 1.00 94.25 130 MET A C 1
ATOM 983 O O . MET A 1 130 ? -24.291 -4.371 18.246 1.00 94.25 130 MET A O 1
ATOM 987 N N . LEU A 1 131 ? -23.920 -4.675 20.445 1.00 92.69 131 LEU A N 1
ATOM 988 C CA . LEU A 1 131 ? -22.744 -5.543 20.281 1.00 92.69 131 LEU A CA 1
ATOM 989 C C . LEU A 1 131 ? -23.101 -7.035 20.208 1.00 92.69 131 LEU A C 1
ATOM 991 O O . LEU A 1 131 ? -22.608 -7.745 19.340 1.00 92.69 131 LEU A O 1
ATOM 995 N N . ILE A 1 132 ? -23.939 -7.525 21.124 1.00 89.06 132 ILE A N 1
ATOM 996 C CA . ILE A 1 132 ? -24.167 -8.963 21.330 1.00 89.06 132 ILE A CA 1
ATOM 997 C C . ILE A 1 132 ? -25.307 -9.495 20.457 1.00 89.06 132 ILE A C 1
ATOM 999 O O . ILE A 1 132 ? -25.188 -10.594 19.922 1.00 89.06 132 ILE A O 1
ATOM 1003 N N . ASP A 1 133 ? -26.379 -8.720 20.257 1.00 92.56 133 ASP A N 1
ATOM 1004 C CA . ASP A 1 133 ? -27.529 -9.166 19.451 1.00 92.56 133 ASP A CA 1
ATOM 1005 C C . ASP A 1 133 ? -27.293 -8.961 17.938 1.00 92.56 133 ASP A C 1
ATOM 1007 O O . ASP A 1 133 ? -28.074 -9.432 17.113 1.00 92.56 133 ASP A O 1
ATOM 1011 N N . ASN A 1 134 ? -26.220 -8.254 17.554 1.00 94.19 134 ASN A N 1
ATOM 1012 C CA . ASN A 1 134 ? -25.880 -7.924 16.163 1.00 94.19 134 ASN A CA 1
ATOM 1013 C C . ASN A 1 134 ? -24.420 -8.315 15.807 1.00 94.19 134 ASN A C 1
ATOM 1015 O O . ASN A 1 134 ? -23.664 -7.468 15.320 1.00 94.19 134 ASN A O 1
ATOM 1019 N N . PRO A 1 135 ? -23.991 -9.579 16.015 1.00 94.12 135 PRO A N 1
ATOM 1020 C CA . PRO A 1 135 ? -22.589 -9.996 15.871 1.00 94.12 135 PRO A CA 1
ATOM 1021 C C . PRO A 1 135 ? -22.092 -10.024 14.416 1.00 94.12 135 PRO A C 1
ATOM 1023 O O . PRO A 1 135 ? -20.887 -10.069 14.170 1.00 94.12 135 PRO A O 1
ATOM 1026 N N . THR A 1 136 ? -22.995 -9.990 13.430 1.00 96.06 136 THR A N 1
ATOM 1027 C CA . THR A 1 136 ? -22.637 -10.042 12.007 1.00 96.06 136 THR A CA 1
ATOM 1028 C C . THR A 1 136 ? -23.154 -8.859 11.188 1.00 96.06 136 THR A C 1
ATOM 1030 O O . THR A 1 136 ? -24.205 -8.273 11.465 1.00 96.06 136 THR A O 1
ATOM 1033 N N . ARG A 1 137 ? -22.384 -8.514 10.146 1.00 95.31 137 ARG A N 1
ATOM 1034 C CA . ARG A 1 137 ? -22.676 -7.524 9.092 1.00 95.31 137 ARG A CA 1
ATOM 1035 C C . ARG A 1 137 ? -23.187 -6.168 9.593 1.00 95.31 137 ARG A C 1
ATOM 1037 O O . ARG A 1 137 ? -24.011 -5.534 8.932 1.00 95.31 137 ARG A O 1
ATOM 1044 N N . THR A 1 138 ? -22.695 -5.707 10.743 1.00 97.25 138 THR A N 1
ATOM 1045 C CA . THR A 1 138 ? -23.093 -4.428 11.346 1.00 97.25 138 THR A CA 1
ATOM 1046 C C . THR A 1 138 ? -21.874 -3.556 11.661 1.00 97.25 138 THR A C 1
ATOM 1048 O O . THR A 1 138 ? -20.881 -4.030 12.205 1.00 97.25 138 THR A O 1
ATOM 1051 N N . ILE A 1 139 ? -21.943 -2.262 11.340 1.00 97.69 139 ILE A N 1
ATOM 1052 C CA . ILE A 1 139 ? -21.012 -1.244 11.837 1.00 97.69 139 ILE A CA 1
ATOM 1053 C C . ILE A 1 139 ? -21.652 -0.570 13.053 1.00 97.69 139 ILE A C 1
ATOM 1055 O O . ILE A 1 139 ? -22.732 0.017 12.952 1.00 97.69 139 ILE A O 1
ATOM 1059 N N . VAL A 1 140 ? -20.985 -0.655 14.202 1.00 97.69 140 VAL A N 1
ATOM 1060 C CA . VAL A 1 140 ? -21.477 -0.185 15.502 1.00 97.69 140 VAL A CA 1
ATOM 1061 C C . VAL A 1 140 ? -20.688 1.049 15.938 1.00 97.69 140 VAL A C 1
ATOM 1063 O O . VAL A 1 140 ? -19.501 0.957 16.238 1.00 97.69 140 VAL A O 1
ATOM 1066 N N . VAL A 1 141 ? -21.325 2.219 16.021 1.00 97.25 141 VAL A N 1
ATOM 1067 C CA . VAL A 1 141 ? -20.706 3.423 16.606 1.00 97.25 141 VAL A CA 1
ATOM 1068 C C . VAL A 1 141 ? -21.043 3.472 18.088 1.00 97.25 141 VAL A C 1
ATOM 1070 O O . VAL A 1 141 ? -22.174 3.770 18.463 1.00 97.25 141 VAL A O 1
ATOM 1073 N N . CYS A 1 142 ? -20.060 3.182 18.938 1.00 94.81 142 CYS A N 1
ATOM 1074 C CA . CYS A 1 142 ? -20.271 3.043 20.377 1.00 94.81 142 CYS A CA 1
ATOM 1075 C C . CYS A 1 142 ? -20.583 4.376 21.084 1.00 94.81 142 CYS A C 1
ATOM 1077 O O . CYS A 1 142 ? -19.980 5.414 20.788 1.00 94.81 142 CYS A O 1
ATOM 1079 N N . GLY A 1 143 ? -21.476 4.335 22.076 1.00 87.94 143 GLY A N 1
ATOM 1080 C CA . GLY A 1 143 ? -21.722 5.450 22.998 1.00 87.94 143 GLY A CA 1
ATOM 1081 C C . GLY A 1 143 ? -20.603 5.618 24.042 1.00 87.94 143 GLY A C 1
ATOM 1082 O O . GLY A 1 143 ? -19.717 4.762 24.128 1.00 87.94 143 GLY A O 1
ATOM 1083 N N . PRO A 1 144 ? -20.629 6.692 24.854 1.00 80.69 144 PRO A N 1
ATOM 1084 C CA . PRO A 1 144 ? -19.647 6.910 25.922 1.00 80.69 144 PRO A CA 1
ATOM 1085 C C . PRO A 1 144 ? -19.610 5.763 26.949 1.00 80.69 144 PRO A C 1
ATOM 1087 O O . PRO A 1 144 ? -18.528 5.364 27.374 1.00 80.69 144 PRO A O 1
ATOM 1090 N N . GLY A 1 145 ? -20.752 5.142 27.259 1.00 80.44 145 GLY A N 1
ATOM 1091 C CA . GLY A 1 145 ? -20.834 4.008 28.186 1.00 80.44 145 GLY A CA 1
ATOM 1092 C C . GLY A 1 145 ? -20.068 2.753 27.750 1.00 80.44 145 GLY A C 1
ATOM 1093 O O . GLY A 1 145 ? -19.872 1.858 28.562 1.00 80.44 145 GLY A O 1
ATOM 1094 N N . ALA A 1 146 ? -19.569 2.677 26.509 1.00 83.94 146 ALA A N 1
ATOM 1095 C CA . ALA A 1 146 ? -18.703 1.579 26.070 1.00 83.94 146 ALA A CA 1
ATOM 1096 C C . ALA A 1 146 ? -17.314 1.576 26.734 1.00 83.94 146 ALA A C 1
ATOM 1098 O O . ALA A 1 146 ? -16.633 0.553 26.719 1.00 83.94 146 ALA A O 1
ATOM 1099 N N . VAL A 1 147 ? -16.889 2.696 27.330 1.00 84.00 147 VAL A N 1
ATOM 1100 C CA . VAL A 1 147 ? -15.602 2.809 28.042 1.00 84.00 147 VAL A CA 1
ATOM 1101 C C . VAL A 1 147 ? -15.742 3.038 29.551 1.00 84.00 147 VAL A C 1
ATOM 1103 O O . VAL A 1 147 ? -14.741 3.224 30.253 1.00 84.00 147 VAL A O 1
ATOM 1106 N N . GLU A 1 148 ? -16.966 2.925 30.068 1.00 83.56 148 GLU A N 1
ATOM 1107 C CA . GLU A 1 148 ? -17.326 3.083 31.479 1.00 83.56 148 GLU A CA 1
ATOM 1108 C C . GLU A 1 148 ? -18.015 1.818 32.026 1.00 83.56 148 GLU A C 1
ATOM 1110 O O . GLU A 1 148 ? -18.577 1.019 31.276 1.00 83.56 148 GLU A O 1
ATOM 1115 N N . GLY A 1 149 ? -17.947 1.612 33.346 1.00 84.50 149 GLY A N 1
ATOM 1116 C CA . GLY A 1 149 ? -18.667 0.540 34.049 1.00 84.50 149 GLY A CA 1
ATOM 1117 C C . GLY A 1 149 ? -18.555 -0.853 33.407 1.00 84.50 149 GLY A C 1
ATOM 1118 O O . GLY A 1 149 ? -17.468 -1.306 33.047 1.00 84.50 149 GLY A O 1
ATOM 1119 N N . THR A 1 150 ? -19.702 -1.524 33.267 1.00 85.69 150 THR A N 1
ATOM 1120 C CA . THR A 1 150 ? -19.843 -2.850 32.635 1.00 85.69 150 THR A CA 1
ATOM 1121 C C . THR A 1 150 ? -19.587 -2.845 31.129 1.00 85.69 150 THR A C 1
ATOM 1123 O O . THR A 1 150 ? -19.196 -3.876 30.584 1.00 85.69 150 THR A O 1
ATOM 1126 N N . GLY A 1 151 ? -19.749 -1.702 30.452 1.00 86.88 151 GLY A N 1
ATOM 1127 C CA . GLY A 1 151 ? -19.501 -1.587 29.015 1.00 86.88 151 GLY A CA 1
ATOM 1128 C C . GLY A 1 151 ? -18.043 -1.855 28.647 1.00 86.88 151 GLY A C 1
ATOM 1129 O O . GLY A 1 151 ? -17.785 -2.488 27.625 1.00 86.88 151 GLY A O 1
ATOM 1130 N N . ARG A 1 152 ? -17.102 -1.501 29.537 1.00 90.81 152 ARG A N 1
ATOM 1131 C CA . ARG A 1 152 ? -15.677 -1.866 29.412 1.00 90.81 152 ARG A CA 1
ATOM 1132 C C . ARG A 1 152 ? -15.480 -3.375 29.299 1.00 90.81 152 ARG A C 1
ATOM 1134 O O . ARG A 1 152 ? -14.697 -3.820 28.468 1.00 90.81 152 ARG A O 1
ATOM 1141 N N . THR A 1 153 ? -16.166 -4.149 30.141 1.00 90.75 153 THR A N 1
ATOM 1142 C CA . THR A 1 153 ? -16.038 -5.611 30.181 1.00 90.75 153 THR A CA 1
ATOM 1143 C C . THR A 1 153 ? -16.543 -6.222 28.882 1.00 90.75 153 THR A C 1
ATOM 1145 O O . THR A 1 153 ? -15.803 -6.951 28.230 1.00 90.75 153 THR A O 1
ATOM 1148 N N . TRP A 1 154 ? -17.747 -5.847 28.441 1.00 90.75 154 TRP A N 1
ATOM 1149 C CA . TRP A 1 154 ? -18.300 -6.369 27.191 1.00 90.75 154 TRP A CA 1
ATOM 1150 C C . TRP A 1 154 ? -17.512 -5.938 25.963 1.00 90.75 154 TRP A C 1
ATOM 1152 O O . TRP A 1 154 ? -17.333 -6.746 25.063 1.00 90.75 154 TRP A O 1
ATOM 1162 N N . LEU A 1 155 ? -17.005 -4.704 25.910 1.00 92.62 155 LEU A N 1
ATOM 1163 C CA . LEU A 1 155 ? -16.173 -4.266 24.792 1.00 92.62 155 LEU A CA 1
ATOM 1164 C C . LEU A 1 155 ? -14.827 -5.016 24.765 1.00 92.62 155 LEU A C 1
ATOM 1166 O O . LEU A 1 155 ? -14.359 -5.385 23.691 1.00 92.62 155 LEU A O 1
ATOM 1170 N N . PHE A 1 156 ? -14.236 -5.299 25.931 1.00 91.62 156 PHE A N 1
ATOM 1171 C CA . PHE A 1 156 ? -13.018 -6.107 26.055 1.00 91.62 156 PHE A CA 1
ATOM 1172 C C . PHE A 1 156 ? -13.226 -7.576 25.642 1.00 91.62 156 PHE A C 1
ATOM 1174 O O . PHE A 1 156 ? -12.350 -8.166 25.007 1.00 91.62 156 PHE A O 1
ATOM 1181 N N . GLU A 1 157 ? -14.377 -8.161 25.985 1.00 91.31 157 GLU A N 1
ATOM 1182 C CA . GLU A 1 157 ? -14.790 -9.509 25.566 1.00 91.31 157 GLU A CA 1
ATOM 1183 C C . GLU A 1 157 ? -15.102 -9.558 24.062 1.00 91.31 157 GLU A C 1
ATOM 1185 O O . GLU A 1 157 ? -14.608 -10.434 23.353 1.00 91.31 157 GLU A O 1
ATOM 1190 N N . TYR A 1 158 ? -15.850 -8.576 23.553 1.00 93.31 158 TYR A N 1
ATOM 1191 C CA . TYR A 1 158 ? -16.187 -8.419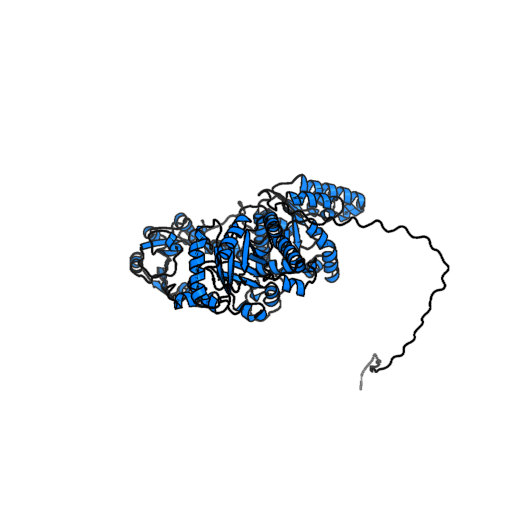 22.137 1.00 93.31 158 TYR A CA 1
ATOM 1192 C C . TYR A 1 158 ? -14.925 -8.282 21.271 1.00 93.31 158 TYR A C 1
ATOM 1194 O O . TYR A 1 158 ? -14.804 -8.954 20.249 1.00 93.31 158 TYR A O 1
ATOM 1202 N N . ALA A 1 159 ? -13.924 -7.524 21.734 1.00 93.62 159 ALA A N 1
ATOM 1203 C CA . ALA A 1 159 ? -12.617 -7.390 21.087 1.00 93.62 159 ALA A CA 1
ATOM 1204 C C . ALA A 1 159 ? -11.815 -8.707 20.974 1.00 93.62 159 ALA A C 1
ATOM 1206 O O . ALA A 1 159 ? -10.807 -8.738 20.269 1.00 93.62 159 ALA A O 1
ATOM 1207 N N . GLN A 1 160 ? -12.213 -9.802 21.637 1.00 90.38 160 GLN A N 1
ATOM 1208 C CA . GLN A 1 160 ? -11.582 -11.116 21.433 1.00 90.38 160 GLN A CA 1
ATOM 1209 C C . GLN A 1 160 ? -12.115 -11.855 20.198 1.00 90.38 160 GLN A C 1
ATOM 1211 O O . GLN A 1 160 ? -11.447 -12.760 19.706 1.00 90.38 160 GLN A O 1
ATOM 1216 N N . SER A 1 161 ? -13.306 -11.496 19.708 1.00 91.38 161 SER A N 1
ATOM 1217 C CA . SER A 1 161 ? -14.013 -12.198 18.625 1.00 91.38 161 SER A CA 1
ATOM 1218 C C . SER A 1 161 ? -14.435 -11.297 17.460 1.00 91.38 161 SER A C 1
ATOM 1220 O O . SER A 1 161 ? -14.807 -11.812 16.407 1.00 91.38 161 SER A O 1
ATOM 1222 N N . HIS A 1 162 ? -14.341 -9.975 17.617 1.00 95.44 162 HIS A N 1
ATOM 1223 C CA . HIS A 1 162 ? -14.762 -8.980 16.633 1.00 95.44 162 HIS A CA 1
ATOM 1224 C C . HIS A 1 162 ? -13.769 -7.805 16.547 1.00 95.44 162 HIS A C 1
ATOM 1226 O O . HIS A 1 162 ? -13.142 -7.460 17.554 1.00 95.44 162 HIS A O 1
ATOM 1232 N N . PRO A 1 163 ? -13.641 -7.127 15.389 1.00 96.38 163 PRO A N 1
ATOM 1233 C CA . PRO A 1 163 ? -12.774 -5.962 15.268 1.00 96.38 163 PRO A CA 1
ATOM 1234 C C . PRO A 1 163 ? -13.328 -4.745 16.024 1.00 96.38 163 PRO A C 1
ATOM 1236 O O . PRO A 1 163 ? -14.420 -4.251 15.728 1.00 96.38 163 PRO A O 1
ATOM 1239 N N . VAL A 1 164 ? -12.530 -4.198 16.944 1.00 97.31 164 VAL A N 1
ATOM 1240 C CA . VAL A 1 164 ? -12.778 -2.888 17.563 1.00 97.31 164 VAL A CA 1
ATOM 1241 C C . VAL A 1 164 ? -11.705 -1.891 17.117 1.00 97.31 164 VAL A C 1
ATOM 1243 O O . VAL A 1 164 ? -10.510 -2.107 17.348 1.00 97.31 164 VAL A O 1
ATOM 1246 N N . ILE A 1 165 ? -12.131 -0.789 16.492 1.00 97.88 165 ILE A N 1
ATOM 1247 C CA . ILE A 1 165 ? -11.265 0.273 15.957 1.00 97.88 165 ILE A CA 1
ATOM 1248 C C . ILE A 1 165 ? -11.377 1.522 16.837 1.00 97.88 165 ILE A C 1
ATOM 1250 O O . ILE A 1 165 ? -12.460 2.092 16.994 1.00 97.88 165 ILE A O 1
ATOM 1254 N N . TYR A 1 166 ? -10.249 1.984 17.377 1.00 97.81 166 TYR A N 1
ATOM 1255 C CA . TYR A 1 166 ? -10.144 3.300 18.002 1.00 97.81 166 TYR A CA 1
ATOM 1256 C C . TYR A 1 166 ? -9.898 4.369 16.930 1.00 97.81 166 TYR A C 1
ATOM 1258 O O . TYR A 1 166 ? -8.902 4.323 16.210 1.00 97.81 166 TYR A O 1
ATOM 1266 N N . VAL A 1 167 ? -10.822 5.325 16.814 1.00 97.31 167 VAL A N 1
ATOM 1267 C CA . VAL A 1 167 ? -10.745 6.435 15.857 1.00 97.31 167 VAL A CA 1
ATOM 1268 C C . VAL A 1 167 ? -10.169 7.676 16.536 1.00 97.31 167 VAL A C 1
ATOM 1270 O O . VAL A 1 167 ? -10.736 8.194 17.502 1.00 97.31 167 VAL A O 1
ATOM 1273 N N . LEU A 1 168 ? -9.058 8.167 15.992 1.00 94.94 168 LEU A N 1
ATOM 1274 C CA . LEU A 1 168 ? -8.358 9.380 16.405 1.00 94.94 168 LEU A CA 1
ATOM 1275 C C . LEU A 1 168 ? -8.599 10.512 15.400 1.00 94.94 168 LEU A C 1
ATOM 1277 O O . LEU A 1 168 ? -8.975 10.266 14.256 1.00 94.94 168 LEU A O 1
ATOM 1281 N N . ARG A 1 169 ? -8.380 11.756 15.831 1.00 92.38 169 ARG A N 1
ATOM 1282 C CA . ARG A 1 169 ? -8.415 12.967 14.998 1.00 92.38 169 ARG A CA 1
ATOM 1283 C C . ARG A 1 169 ? -7.613 14.077 15.683 1.00 92.38 169 ARG A C 1
ATOM 1285 O O . ARG A 1 169 ? -7.424 14.031 16.900 1.00 92.38 169 ARG A O 1
ATOM 1292 N N . ASN A 1 170 ? -7.182 15.087 14.927 1.00 89.50 170 ASN A N 1
ATOM 1293 C CA . ASN A 1 170 ? -6.473 16.251 15.458 1.00 89.50 170 ASN A CA 1
ATOM 1294 C C . ASN A 1 170 ? -7.274 16.934 16.601 1.00 89.50 170 ASN A C 1
ATOM 1296 O O . ASN A 1 170 ? -8.439 17.293 16.395 1.00 89.50 170 ASN A O 1
ATOM 1300 N N . PRO A 1 171 ? -6.673 17.168 17.788 1.00 88.44 171 PRO A N 1
ATOM 1301 C CA . PRO A 1 171 ? -7.344 17.816 18.917 1.00 88.44 171 PRO A CA 1
ATOM 1302 C C . PRO A 1 171 ? -7.949 19.191 18.598 1.00 88.44 171 PRO A C 1
ATOM 1304 O O . PRO A 1 171 ? -8.978 19.544 19.169 1.00 88.44 171 PRO A O 1
ATOM 1307 N N . VAL A 1 172 ? -7.339 19.960 17.687 1.00 87.06 172 VAL A N 1
ATOM 1308 C CA . VAL A 1 172 ? -7.831 21.293 17.287 1.00 87.06 172 VAL A CA 1
ATOM 1309 C C . VAL A 1 172 ? -9.168 21.178 16.550 1.00 87.06 172 VAL A C 1
ATOM 1311 O O . VAL A 1 172 ? -10.111 21.903 16.846 1.00 87.06 172 VAL A O 1
ATOM 1314 N N . GLU A 1 173 ? -9.289 20.216 15.636 1.00 85.25 173 GLU A N 1
ATOM 1315 C CA . GLU A 1 173 ? -10.514 19.981 14.861 1.00 85.25 173 GLU A CA 1
ATOM 1316 C C . GLU A 1 173 ? -11.652 19.442 15.729 1.00 85.25 173 GLU A C 1
ATOM 1318 O O . GLU A 1 173 ? -12.811 19.804 15.533 1.00 85.25 173 GLU A O 1
ATOM 1323 N N . ILE A 1 174 ? -11.321 18.590 16.705 1.00 86.50 174 ILE A N 1
ATOM 1324 C CA . ILE A 1 174 ? -12.277 18.117 17.708 1.00 86.50 174 ILE A CA 1
ATOM 1325 C C . ILE A 1 174 ? -12.768 19.300 18.556 1.00 86.50 174 ILE A C 1
ATOM 1327 O O . ILE A 1 174 ? -13.971 19.408 18.782 1.00 86.50 174 ILE A O 1
ATOM 1331 N N . GLY A 1 175 ? -11.874 20.207 18.970 1.00 85.56 175 GLY A N 1
ATOM 1332 C CA . GLY A 1 175 ? -12.239 21.442 19.672 1.00 85.56 175 GLY A CA 1
ATOM 1333 C C . GLY A 1 175 ? -13.203 22.302 18.857 1.00 85.56 175 GLY A C 1
ATOM 1334 O O . GLY A 1 175 ? -14.317 22.566 19.308 1.00 85.56 175 GLY A O 1
ATOM 1335 N N . ASN A 1 176 ? -12.834 22.614 17.611 1.00 85.69 176 ASN A N 1
ATOM 1336 C CA . ASN A 1 176 ? -13.662 23.377 16.673 1.00 85.69 176 ASN A CA 1
ATOM 1337 C C . ASN A 1 176 ? -15.048 22.740 16.456 1.00 85.69 176 ASN A C 1
ATOM 1339 O O . ASN A 1 176 ? -16.055 23.442 16.455 1.00 85.69 176 ASN A O 1
ATOM 1343 N N . TYR A 1 177 ? -15.125 21.411 16.310 1.00 84.25 177 TYR A N 1
ATOM 1344 C CA . TYR A 1 177 ? -16.395 20.691 16.153 1.00 84.25 177 TYR A CA 1
ATOM 1345 C C . TYR A 1 177 ? -17.265 20.712 17.422 1.00 84.25 177 TYR A C 1
ATOM 1347 O O . TYR A 1 177 ? -18.490 20.754 17.330 1.00 84.25 177 TYR A O 1
ATOM 1355 N N . LEU A 1 178 ? -16.649 20.658 18.606 1.00 84.19 178 LEU A N 1
ATOM 1356 C CA . LEU A 1 178 ? -17.351 20.691 19.893 1.00 84.19 178 LEU A CA 1
ATOM 1357 C C . LEU A 1 178 ? -17.666 22.119 20.380 1.00 84.19 178 LEU A C 1
ATOM 1359 O O . LEU A 1 178 ? -18.302 22.261 21.422 1.00 84.19 178 LEU A O 1
ATOM 1363 N N . GLY A 1 179 ? -17.230 23.160 19.662 1.00 82.38 179 GLY A N 1
ATOM 1364 C CA . GLY A 1 179 ? -17.349 24.556 20.099 1.00 82.38 179 GLY A CA 1
ATOM 1365 C C . GLY A 1 179 ? -16.433 24.914 21.278 1.00 82.38 179 GLY A C 1
ATOM 1366 O O . GLY A 1 179 ? -16.708 25.867 22.003 1.00 82.38 179 GLY A O 1
ATOM 1367 N N . LEU A 1 180 ? -15.362 24.145 21.498 1.00 79.44 180 LEU A N 1
ATOM 1368 C CA . LEU A 1 180 ? -14.389 24.367 22.568 1.00 79.44 180 LEU A CA 1
ATOM 1369 C C . LEU A 1 180 ? -13.259 25.266 22.056 1.00 79.44 180 LEU A C 1
ATOM 1371 O O . LEU A 1 180 ? -12.512 24.873 21.162 1.00 79.44 180 LEU A O 1
ATOM 1375 N N . GLY A 1 181 ? -13.120 26.455 22.646 1.00 64.19 181 GLY A N 1
ATOM 1376 C CA . GLY A 1 181 ? -12.136 27.458 22.219 1.00 64.19 181 GLY A CA 1
ATOM 1377 C C . GLY A 1 181 ? -10.671 27.131 22.539 1.00 64.19 181 GLY A C 1
ATOM 1378 O O . GLY A 1 181 ? -9.785 27.773 21.984 1.00 64.19 181 GLY A O 1
ATOM 1379 N N . ASP A 1 182 ? -10.396 26.147 23.404 1.00 76.31 182 ASP A N 1
ATOM 1380 C CA . ASP A 1 182 ? -9.033 25.762 23.787 1.00 76.31 182 ASP A CA 1
ATOM 1381 C C . ASP A 1 182 ? -8.732 24.290 23.454 1.00 76.31 182 ASP A C 1
ATOM 1383 O O . ASP A 1 182 ? -9.302 23.350 24.015 1.00 76.31 182 ASP A O 1
ATOM 1387 N N . ALA A 1 183 ? -7.767 24.077 22.557 1.00 79.75 183 ALA A N 1
ATOM 1388 C CA . ALA A 1 183 ? -7.296 22.745 22.191 1.00 79.75 183 ALA A CA 1
ATOM 1389 C C . ALA A 1 183 ? -6.560 22.020 23.339 1.00 79.75 183 ALA A C 1
ATOM 1391 O O . ALA A 1 183 ? -6.381 20.801 23.266 1.00 79.75 183 ALA A O 1
ATOM 1392 N N . ARG A 1 184 ? -6.123 22.724 24.396 1.00 82.75 184 ARG A N 1
ATOM 1393 C CA . ARG A 1 184 ? -5.456 22.129 25.570 1.00 82.75 184 ARG A CA 1
ATOM 1394 C C . ARG A 1 184 ? -6.388 21.209 26.352 1.00 82.75 184 ARG A C 1
ATOM 1396 O O . ARG A 1 184 ? -5.958 20.120 26.730 1.00 82.75 184 ARG A O 1
ATOM 1403 N N . ASP A 1 185 ? -7.658 21.576 26.517 1.00 83.50 185 ASP A N 1
ATOM 1404 C CA . ASP A 1 185 ? -8.639 20.736 27.217 1.00 83.50 185 ASP A CA 1
ATOM 1405 C C . ASP A 1 185 ? -8.937 19.451 26.439 1.00 83.50 185 ASP A C 1
ATOM 1407 O O . ASP A 1 185 ? -8.974 18.361 27.013 1.00 83.50 185 ASP A O 1
ATOM 1411 N N . VAL A 1 186 ? -9.038 19.547 25.110 1.00 85.62 186 VAL A N 1
ATOM 1412 C CA . VAL A 1 186 ? -9.200 18.378 24.234 1.00 85.62 186 VAL A CA 1
ATOM 1413 C C . VAL A 1 186 ? -7.966 17.472 24.284 1.00 85.62 186 VAL A C 1
ATOM 1415 O O . VAL A 1 186 ? -8.105 16.256 24.411 1.00 85.62 186 VAL A O 1
ATOM 1418 N N . ARG A 1 187 ? -6.751 18.041 24.248 1.00 86.44 187 ARG A N 1
ATOM 1419 C CA . ARG A 1 187 ? -5.496 17.284 24.421 1.00 86.44 187 ARG A CA 1
ATOM 1420 C C . ARG A 1 187 ? -5.447 16.576 25.777 1.00 86.44 187 ARG A C 1
ATOM 1422 O O . ARG A 1 187 ? -5.079 15.406 25.830 1.00 86.44 187 ARG A O 1
ATOM 1429 N N . ARG A 1 188 ? -5.865 17.245 26.858 1.00 86.75 188 ARG A N 1
ATOM 1430 C CA . ARG A 1 188 ? -5.939 16.666 28.208 1.00 86.75 188 ARG A CA 1
ATOM 1431 C C . ARG A 1 188 ? -6.949 15.518 28.280 1.00 86.75 188 ARG A C 1
ATOM 1433 O O . ARG A 1 188 ? -6.628 14.467 28.829 1.00 86.75 188 ARG A O 1
ATOM 1440 N N . LEU A 1 189 ? -8.135 15.681 27.690 1.00 86.06 189 LEU A N 1
ATOM 1441 C CA . LEU A 1 189 ? -9.150 14.628 27.607 1.00 86.06 189 LEU A CA 1
ATOM 1442 C C . LEU A 1 189 ? -8.645 13.410 26.817 1.00 86.06 189 LEU A C 1
ATOM 1444 O O . LEU A 1 189 ? -8.817 12.275 27.262 1.00 86.06 189 LEU A O 1
ATOM 1448 N N . LEU A 1 190 ? -7.994 13.634 25.673 1.00 86.44 190 LEU A N 1
ATOM 1449 C CA . LEU A 1 190 ? -7.393 12.570 24.863 1.00 86.44 190 LEU A CA 1
ATOM 1450 C C . LEU A 1 190 ? -6.286 11.834 25.624 1.00 86.44 190 LEU A C 1
ATOM 1452 O O . LEU A 1 190 ? -6.300 10.610 25.651 1.00 86.44 190 LEU A O 1
ATOM 1456 N N . HIS A 1 191 ? -5.395 12.549 26.314 1.00 87.56 191 HIS A N 1
ATOM 1457 C CA . HIS A 1 191 ? -4.346 11.940 27.137 1.00 87.56 191 HIS A CA 1
ATOM 1458 C C . HIS A 1 191 ? -4.916 11.073 28.277 1.00 87.56 191 HIS A C 1
ATOM 1460 O O . HIS A 1 191 ? -4.387 10.006 28.579 1.00 87.56 191 HIS A O 1
ATOM 1466 N N . LEU A 1 192 ? -6.009 11.506 28.915 1.00 87.62 192 LEU A N 1
ATOM 1467 C CA . LEU A 1 192 ? -6.659 10.754 29.996 1.00 87.62 192 LEU A CA 1
ATOM 1468 C C . LEU A 1 192 ? -7.451 9.533 29.495 1.00 87.62 192 LEU A C 1
ATOM 1470 O O . LEU A 1 192 ? -7.525 8.521 30.190 1.00 87.62 192 LEU A O 1
ATOM 1474 N N . THR A 1 193 ? -8.058 9.612 28.307 1.00 89.50 193 THR A N 1
ATOM 1475 C CA . THR A 1 193 ? -8.971 8.569 27.796 1.00 89.50 193 THR A CA 1
ATOM 1476 C C . THR A 1 193 ? -8.327 7.609 26.792 1.00 89.50 193 THR A C 1
ATOM 1478 O O . THR A 1 193 ? -8.729 6.444 26.727 1.00 89.50 193 THR A O 1
ATOM 1481 N N . GLY A 1 194 ? -7.295 8.044 26.063 1.00 90.88 194 GLY A N 1
ATOM 1482 C CA . GLY A 1 194 ? -6.554 7.271 25.059 1.00 90.88 194 GLY A CA 1
ATOM 1483 C C . GLY A 1 194 ? -6.089 5.893 25.544 1.00 90.88 194 GLY A C 1
ATOM 1484 O O . GLY A 1 194 ? -6.425 4.901 24.891 1.00 90.88 194 GLY A O 1
ATOM 1485 N N . PRO A 1 195 ? -5.452 5.771 26.728 1.00 93.31 195 PRO A N 1
ATOM 1486 C CA . PRO A 1 195 ? -5.044 4.477 27.275 1.00 93.31 195 PRO A CA 1
ATOM 1487 C C . PRO A 1 195 ? -6.209 3.496 27.476 1.00 93.31 195 PRO A C 1
ATOM 1489 O O . PRO A 1 195 ? -6.060 2.300 27.232 1.00 93.31 195 PRO A O 1
ATOM 1492 N N . THR A 1 196 ? -7.393 3.991 27.864 1.00 92.81 196 THR A N 1
ATOM 1493 C CA . THR A 1 196 ? -8.606 3.165 27.979 1.00 92.81 196 THR A CA 1
ATOM 1494 C C . THR A 1 196 ? -9.104 2.722 26.603 1.00 92.81 196 THR A C 1
ATOM 1496 O O . THR A 1 196 ? -9.361 1.534 26.418 1.00 92.81 196 THR A O 1
ATOM 1499 N N . TYR A 1 197 ? -9.208 3.630 25.625 1.00 94.69 197 TYR A N 1
ATOM 1500 C CA . TYR A 1 197 ? -9.637 3.258 24.271 1.00 94.69 197 TYR A CA 1
ATOM 1501 C C . TYR A 1 197 ? -8.689 2.239 23.633 1.00 94.69 197 TYR A C 1
ATOM 1503 O O . TYR A 1 197 ? -9.152 1.276 23.026 1.00 94.69 197 TYR A O 1
ATOM 1511 N N . ARG A 1 198 ? -7.372 2.397 23.815 1.00 94.19 198 ARG A N 1
ATOM 1512 C CA . ARG A 1 198 ? -6.359 1.455 23.314 1.00 94.19 198 ARG A CA 1
ATOM 1513 C C . ARG A 1 198 ? -6.431 0.082 23.970 1.00 94.19 198 ARG A C 1
ATOM 1515 O O . ARG A 1 198 ? -6.295 -0.917 23.272 1.00 94.19 198 ARG A O 1
ATOM 1522 N N . PHE A 1 199 ? -6.677 0.027 25.279 1.00 92.94 199 PHE A N 1
ATOM 1523 C CA . PHE A 1 199 ? -6.868 -1.230 26.009 1.00 92.94 199 PHE A CA 1
ATOM 1524 C C . PHE A 1 199 ? -8.116 -2.004 25.546 1.00 92.94 199 PHE A C 1
ATOM 1526 O O . PHE A 1 199 ? -8.112 -3.232 25.540 1.00 92.94 199 PHE A O 1
ATOM 1533 N N . LEU A 1 200 ? -9.167 -1.287 25.138 1.00 94.44 200 LEU A N 1
ATOM 1534 C CA . LEU A 1 200 ? -10.457 -1.844 24.713 1.00 94.44 200 LEU A CA 1
ATOM 1535 C C . LEU A 1 200 ? -10.589 -2.024 23.188 1.00 94.44 200 LEU A C 1
ATOM 1537 O O . LEU A 1 200 ? -11.691 -2.254 22.701 1.00 94.44 200 LEU A O 1
ATOM 1541 N N . SER A 1 201 ? -9.503 -1.887 22.419 1.00 95.50 201 SER A N 1
ATOM 1542 C CA . SER A 1 201 ? -9.529 -1.976 20.952 1.00 95.50 201 SER A CA 1
ATOM 1543 C C . SER A 1 201 ? -8.379 -2.799 20.383 1.00 95.50 201 SER A C 1
ATOM 1545 O O . SER A 1 201 ? -7.320 -2.926 20.998 1.00 95.50 201 SER A O 1
ATOM 1547 N N . ASN A 1 202 ? -8.560 -3.325 19.174 1.00 95.12 202 ASN A N 1
ATOM 1548 C CA . ASN A 1 202 ? -7.555 -4.113 18.456 1.00 95.12 202 ASN A CA 1
ATOM 1549 C C . ASN A 1 202 ? -6.761 -3.253 17.464 1.00 95.12 202 ASN A C 1
ATOM 1551 O O . ASN A 1 202 ? -5.567 -3.492 17.274 1.00 95.12 202 ASN A O 1
ATOM 1555 N N . TYR A 1 203 ? -7.427 -2.262 16.862 1.00 97.12 203 TYR A N 1
ATOM 1556 C CA . TYR A 1 203 ? -6.914 -1.459 15.753 1.00 97.12 203 TYR A CA 1
ATOM 1557 C C . TYR A 1 203 ? -7.074 0.048 15.980 1.00 97.12 203 TYR A C 1
ATOM 1559 O O . TYR A 1 203 ? -7.849 0.482 16.836 1.00 97.12 203 TYR A O 1
ATOM 1567 N N . GLU A 1 204 ? -6.356 0.849 15.193 1.00 96.50 204 GLU A N 1
ATOM 1568 C CA . GLU A 1 204 ? -6.404 2.314 15.210 1.00 96.50 204 GLU A CA 1
ATOM 1569 C C . GLU A 1 204 ? -6.548 2.912 13.811 1.00 96.50 204 GLU A C 1
ATOM 1571 O O . GLU A 1 204 ? -5.863 2.502 12.875 1.00 96.50 204 GLU A O 1
ATOM 1576 N N . PHE A 1 205 ? -7.390 3.941 13.702 1.00 97.44 205 PHE A N 1
ATOM 1577 C CA . PHE A 1 205 ? -7.545 4.757 12.500 1.00 97.44 205 PHE A CA 1
ATOM 1578 C C . PHE A 1 205 ? -7.447 6.242 12.846 1.00 97.44 205 PHE A C 1
ATOM 1580 O O . PHE A 1 205 ? -8.189 6.720 13.705 1.00 97.44 205 PHE A O 1
ATOM 1587 N N . HIS A 1 206 ? -6.555 6.987 12.190 1.00 95.88 206 HIS A N 1
ATOM 1588 C CA . HIS A 1 206 ? -6.473 8.436 12.364 1.00 95.88 206 HIS A CA 1
ATOM 1589 C C . HIS A 1 206 ? -7.212 9.145 11.230 1.00 95.88 206 HIS A C 1
ATOM 1591 O O . HIS A 1 206 ? -6.723 9.240 10.110 1.00 95.88 206 HIS A O 1
ATOM 1597 N N . ASN A 1 207 ? -8.379 9.695 11.548 1.00 93.62 207 ASN A N 1
ATOM 1598 C CA . ASN A 1 207 ? -9.182 10.477 10.624 1.00 93.62 207 ASN A CA 1
ATOM 1599 C C . ASN A 1 207 ? -8.506 11.835 10.360 1.00 93.62 207 ASN A C 1
ATOM 1601 O O . ASN A 1 207 ? -8.556 12.737 11.200 1.00 93.62 207 ASN A O 1
ATOM 1605 N N . LEU A 1 208 ? -7.824 11.954 9.220 1.00 88.69 208 LEU A N 1
ATOM 1606 C CA . LEU A 1 208 ? -7.194 13.191 8.762 1.00 88.69 208 LEU A CA 1
ATOM 1607 C C . LEU A 1 208 ? -8.232 14.143 8.154 1.00 88.69 208 LEU A C 1
ATOM 1609 O O . LEU A 1 208 ? -9.065 13.727 7.352 1.00 88.69 208 LEU A O 1
ATOM 1613 N N . SER A 1 209 ? -8.129 15.439 8.459 1.00 72.88 209 SER A N 1
ATOM 1614 C CA . SER A 1 209 ? -8.824 16.478 7.689 1.00 72.88 209 SER A CA 1
ATOM 1615 C C . SER A 1 209 ? -7.842 17.178 6.757 1.00 72.88 209 SER A C 1
ATOM 1617 O O . SER A 1 209 ? -7.002 17.957 7.208 1.00 72.88 209 SER A O 1
ATOM 1619 N N . MET A 1 210 ? -7.984 16.972 5.445 1.00 58.12 210 MET A N 1
ATOM 1620 C CA . MET A 1 210 ? -7.280 17.782 4.444 1.00 58.12 210 MET A CA 1
ATOM 1621 C C . MET A 1 210 ? -7.939 19.171 4.356 1.00 58.12 210 MET A C 1
ATOM 1623 O O . MET A 1 210 ? -8.728 19.452 3.458 1.00 58.12 210 MET A O 1
ATOM 1627 N N . THR A 1 211 ? -7.679 20.025 5.348 1.00 48.69 211 THR A N 1
ATOM 1628 C CA . THR A 1 211 ? -8.179 21.416 5.404 1.00 48.69 211 THR A CA 1
ATOM 1629 C C . THR A 1 211 ? -7.133 22.424 5.900 1.00 48.69 211 THR A C 1
ATOM 1631 O O . THR A 1 211 ? -7.474 23.578 6.133 1.00 48.69 211 THR A O 1
ATOM 1634 N N . GLY A 1 212 ? -5.881 21.997 6.116 1.00 41.03 212 GLY A N 1
ATOM 1635 C CA . GLY A 1 212 ? -4.876 22.770 6.862 1.00 41.03 212 GLY A CA 1
ATOM 1636 C C . GLY A 1 212 ? -3.972 23.712 6.057 1.00 41.03 212 GLY A C 1
ATOM 1637 O O . GLY A 1 212 ? -3.564 24.727 6.611 1.00 41.03 212 GLY A O 1
ATOM 1638 N N . SER A 1 213 ? -3.657 23.404 4.790 1.00 36.69 213 SER A N 1
ATOM 1639 C CA . SER A 1 213 ? -2.585 24.116 4.055 1.00 36.69 213 SER A CA 1
ATOM 1640 C C . SER A 1 213 ? -2.933 24.569 2.633 1.00 36.69 213 SER A C 1
ATOM 1642 O O . SER A 1 213 ? -2.305 25.498 2.146 1.00 36.69 213 SER A O 1
ATOM 1644 N N . GLU A 1 214 ? -3.983 24.041 1.988 1.00 40.94 214 GLU A N 1
ATOM 1645 C CA . GLU A 1 214 ? -4.437 24.573 0.682 1.00 40.94 214 GLU A CA 1
ATOM 1646 C C . GLU A 1 214 ? -4.995 26.012 0.771 1.00 40.94 214 GLU A C 1
ATOM 1648 O O . GLU A 1 214 ? -5.256 26.634 -0.251 1.00 40.94 214 GLU A O 1
ATOM 1653 N N . ALA A 1 215 ? -5.215 26.549 1.977 1.00 32.00 215 ALA A N 1
ATOM 1654 C CA . ALA A 1 215 ? -5.932 27.807 2.196 1.00 32.00 215 ALA A CA 1
ATOM 1655 C C . ALA A 1 215 ? -5.043 29.056 2.387 1.00 32.00 215 ALA A C 1
ATOM 1657 O O . ALA A 1 215 ? -5.598 30.135 2.596 1.00 32.00 215 ALA A O 1
ATOM 1658 N N . GLN A 1 216 ? -3.706 28.937 2.371 1.00 31.69 216 GLN A N 1
ATOM 1659 C CA . GLN A 1 216 ? -2.802 30.073 2.652 1.00 31.69 216 GLN A CA 1
ATOM 1660 C C . GLN A 1 216 ? -1.748 30.376 1.574 1.00 31.69 216 GLN A C 1
ATOM 1662 O O . GLN A 1 216 ? -1.298 31.519 1.514 1.00 31.69 216 GLN A O 1
ATOM 1667 N N . ASP A 1 217 ? -1.425 29.449 0.667 1.00 29.91 217 ASP A N 1
ATOM 1668 C CA . ASP A 1 217 ? -0.495 29.717 -0.445 1.00 29.91 217 ASP A CA 1
ATOM 1669 C C . ASP A 1 217 ? -1.192 30.408 -1.632 1.00 29.91 217 ASP A C 1
ATOM 1671 O O . ASP A 1 217 ? -1.373 29.862 -2.723 1.00 29.91 217 ASP A O 1
ATOM 1675 N N . THR A 1 218 ? -1.599 31.662 -1.429 1.00 36.56 218 THR A N 1
ATOM 1676 C CA . THR A 1 218 ? -2.171 32.504 -2.486 1.00 36.56 218 THR A CA 1
ATOM 1677 C C . THR A 1 218 ? -1.090 33.041 -3.431 1.00 36.56 218 THR A C 1
ATOM 1679 O O . THR A 1 218 ? -0.525 34.104 -3.177 1.00 36.56 218 THR A O 1
ATOM 1682 N N . SER A 1 219 ? -0.844 32.364 -4.559 1.00 33.28 219 SER A N 1
ATOM 1683 C CA . SER A 1 219 ? -0.278 33.021 -5.761 1.00 33.28 219 SER A CA 1
ATOM 1684 C C . SER A 1 219 ? -0.526 32.311 -7.102 1.00 33.28 219 SER A C 1
ATOM 1686 O O . SER A 1 219 ? -0.441 32.967 -8.139 1.00 33.28 219 SER A O 1
ATOM 1688 N N . THR A 1 220 ? -0.907 31.029 -7.126 1.00 32.16 220 THR A N 1
ATOM 1689 C CA . THR A 1 220 ? -1.265 30.309 -8.363 1.00 32.16 220 THR A CA 1
ATOM 1690 C C . THR A 1 220 ? -2.667 29.709 -8.282 1.00 32.16 220 THR A C 1
ATOM 1692 O O . THR A 1 220 ? -2.978 28.884 -7.428 1.00 32.16 220 THR A O 1
ATOM 1695 N N . ALA A 1 221 ? -3.549 30.142 -9.186 1.00 38.22 221 ALA A N 1
ATOM 1696 C CA . ALA A 1 221 ? -4.886 29.573 -9.317 1.00 38.22 221 ALA A CA 1
ATOM 1697 C C . ALA A 1 221 ? -4.829 28.161 -9.933 1.00 38.22 221 ALA A C 1
ATOM 1699 O O . ALA A 1 221 ? -3.964 27.902 -10.765 1.00 38.22 221 ALA A O 1
ATOM 1700 N N . GLN A 1 222 ? -5.832 27.329 -9.606 1.00 35.25 222 GLN A N 1
ATOM 1701 C CA . GLN A 1 222 ? -6.027 25.916 -10.002 1.00 35.25 222 GLN A CA 1
ATOM 1702 C C . GLN A 1 222 ? -5.317 24.873 -9.112 1.00 35.25 222 GLN A C 1
ATOM 1704 O O . GLN A 1 222 ? -4.230 24.418 -9.449 1.00 35.25 222 GLN A O 1
ATOM 1709 N N . ASN A 1 223 ? -5.972 24.460 -8.009 1.00 37.12 223 ASN A N 1
ATOM 1710 C CA . ASN A 1 223 ? -6.121 23.050 -7.556 1.00 37.12 223 ASN A CA 1
ATOM 1711 C C . ASN A 1 223 ? -6.701 22.915 -6.124 1.00 37.12 223 ASN A C 1
ATOM 1713 O O . ASN A 1 223 ? -6.176 22.171 -5.303 1.00 37.12 223 ASN A O 1
ATOM 1717 N N . HIS A 1 224 ? -7.823 23.574 -5.810 1.00 39.47 224 HIS A N 1
ATOM 1718 C CA . HIS A 1 224 ? -8.596 23.187 -4.620 1.00 39.47 224 HIS A CA 1
ATOM 1719 C C . HIS A 1 224 ? -9.411 21.933 -4.934 1.00 39.47 224 HIS A C 1
ATOM 1721 O O . HIS A 1 224 ? -10.313 21.987 -5.779 1.00 39.47 224 HIS A O 1
ATOM 1727 N N . LEU A 1 225 ? -9.142 20.813 -4.256 1.00 46.69 225 LEU A N 1
ATOM 1728 C CA . LEU A 1 225 ? -10.023 19.652 -4.377 1.00 46.69 225 LEU A CA 1
ATOM 1729 C C . LEU A 1 225 ? -11.384 19.978 -3.729 1.00 46.69 225 LEU A C 1
ATOM 1731 O O . LEU A 1 225 ? -11.433 20.446 -2.588 1.00 46.69 225 LEU A O 1
ATOM 1735 N N . PRO A 1 226 ? -12.521 19.699 -4.397 1.00 51.50 226 PRO A N 1
ATOM 1736 C CA . PRO A 1 226 ? -13.827 19.778 -3.756 1.00 51.50 226 PRO A CA 1
ATOM 1737 C C . PRO A 1 226 ? -13.858 18.949 -2.463 1.00 51.50 226 PRO A C 1
ATOM 1739 O O . PRO A 1 226 ? -13.338 17.834 -2.423 1.00 51.50 226 PRO A O 1
ATOM 1742 N N . LYS A 1 227 ? -14.528 19.447 -1.412 1.00 55.72 227 LYS A N 1
ATOM 1743 C CA . LYS A 1 227 ? -14.619 18.769 -0.095 1.00 55.72 227 LYS A CA 1
ATOM 1744 C C . LYS A 1 227 ? -15.115 17.314 -0.179 1.00 55.72 227 LYS A C 1
ATOM 1746 O O . LYS A 1 227 ? -14.798 16.500 0.683 1.00 55.72 227 LYS A O 1
ATOM 1751 N N . SER A 1 228 ? -15.877 16.982 -1.220 1.00 53.44 228 SER A N 1
ATOM 1752 C CA . SER A 1 228 ? -16.300 15.620 -1.555 1.00 53.44 228 SER A CA 1
ATOM 1753 C C . SER A 1 228 ? -15.147 14.666 -1.885 1.00 53.44 228 SER A C 1
ATOM 1755 O O . SER A 1 228 ? -15.251 13.488 -1.561 1.00 53.44 228 SER A O 1
ATOM 1757 N N . LEU A 1 229 ? -14.068 15.144 -2.509 1.00 58.28 229 LEU A N 1
ATOM 1758 C CA . LEU A 1 229 ? -12.919 14.325 -2.914 1.00 58.28 229 LEU A CA 1
ATOM 1759 C C . LEU A 1 229 ? -11.938 14.094 -1.756 1.00 58.28 229 LEU A C 1
ATOM 1761 O O . LEU A 1 229 ? -11.324 13.034 -1.665 1.00 58.28 229 LEU A O 1
ATOM 1765 N N . VAL A 1 230 ? -11.851 15.039 -0.814 1.00 64.06 230 VAL A N 1
ATOM 1766 C CA . VAL A 1 230 ? -11.129 14.848 0.458 1.00 64.06 230 VAL A CA 1
ATOM 1767 C C . VAL A 1 230 ? -11.731 13.686 1.251 1.00 64.06 230 VAL A C 1
ATOM 1769 O O . VAL A 1 230 ? -11.014 12.788 1.686 1.00 64.06 230 VAL A O 1
ATOM 1772 N N . LEU A 1 231 ? -13.062 13.657 1.379 1.00 75.62 231 LEU A N 1
ATOM 1773 C CA . LEU A 1 231 ? -13.772 12.567 2.055 1.00 75.62 231 LEU A CA 1
ATOM 1774 C C . LEU A 1 231 ? -13.593 11.208 1.360 1.00 75.62 231 LEU A C 1
ATOM 1776 O O . LEU A 1 231 ? -13.758 10.182 2.011 1.00 75.62 231 LEU A O 1
ATOM 1780 N N . LYS A 1 232 ? -13.244 11.192 0.069 1.00 76.31 232 LYS A N 1
ATOM 1781 C CA . LYS A 1 232 ? -13.076 9.963 -0.708 1.00 76.31 232 LYS A CA 1
ATOM 1782 C C . LYS A 1 232 ? -11.804 9.191 -0.366 1.00 76.31 232 LYS A C 1
ATOM 1784 O O . LYS A 1 232 ? -11.862 7.976 -0.232 1.00 76.31 232 LYS A O 1
ATOM 1789 N N . HIS A 1 233 ? -10.688 9.887 -0.169 1.00 78.75 233 HIS A N 1
ATOM 1790 C CA . HIS A 1 233 ? -9.437 9.254 0.259 1.00 78.75 233 HIS A CA 1
ATOM 1791 C C . HIS A 1 233 ? -9.607 8.639 1.659 1.00 78.75 233 HIS A C 1
ATOM 1793 O O . HIS A 1 233 ? -9.257 7.486 1.889 1.00 78.75 233 HIS A O 1
ATOM 1799 N N . VAL A 1 234 ? -10.279 9.365 2.563 1.00 86.44 234 VAL A N 1
ATOM 1800 C CA . VAL A 1 234 ? -10.641 8.872 3.904 1.00 86.44 234 VAL A CA 1
ATOM 1801 C C . VAL A 1 234 ? -11.582 7.659 3.845 1.00 86.44 234 VAL A C 1
ATOM 1803 O O . VAL A 1 234 ? -11.400 6.713 4.610 1.00 86.44 234 VAL A O 1
ATOM 1806 N N . GLU A 1 235 ? -12.569 7.655 2.941 1.00 86.69 235 GLU A N 1
ATOM 1807 C CA . GLU A 1 235 ? -13.428 6.490 2.677 1.00 86.69 235 GLU A CA 1
ATOM 1808 C C . GLU A 1 235 ? -12.605 5.287 2.194 1.00 86.69 235 GLU A C 1
ATOM 1810 O O . GLU A 1 235 ? -12.745 4.201 2.755 1.00 86.69 235 GLU A O 1
ATOM 1815 N N . GLN A 1 236 ? -11.729 5.477 1.203 1.00 84.81 236 GLN A N 1
ATOM 1816 C CA . GLN A 1 236 ? -10.884 4.421 0.640 1.00 84.81 236 GLN A CA 1
ATOM 1817 C C . GLN A 1 236 ? -9.973 3.796 1.701 1.00 84.81 236 GLN A C 1
ATOM 1819 O O . GLN A 1 236 ? -10.017 2.579 1.882 1.00 84.81 236 GLN A O 1
ATOM 1824 N N . ASP A 1 237 ? -9.224 4.603 2.455 1.00 88.94 237 ASP A N 1
ATOM 1825 C CA . ASP A 1 237 ? -8.328 4.122 3.514 1.00 88.94 237 ASP A CA 1
ATOM 1826 C C . ASP A 1 237 ? -9.086 3.378 4.620 1.00 88.94 237 ASP A C 1
ATOM 1828 O O . ASP A 1 237 ? -8.658 2.317 5.087 1.00 88.94 237 ASP A O 1
ATOM 1832 N N . PHE A 1 238 ? -10.236 3.911 5.044 1.00 93.19 238 PHE A N 1
ATOM 1833 C CA . PHE A 1 238 ? -11.025 3.306 6.113 1.00 93.19 238 PHE A CA 1
ATOM 1834 C C . PHE A 1 238 ? -11.687 1.994 5.674 1.00 93.19 238 PHE A C 1
ATOM 1836 O O . PHE A 1 238 ? -11.658 1.008 6.412 1.00 93.19 238 PHE A O 1
ATOM 1843 N N . VAL A 1 239 ? -12.245 1.945 4.461 1.00 91.38 239 VAL A N 1
ATOM 1844 C CA . VAL A 1 239 ? -12.810 0.717 3.884 1.00 91.38 239 VAL A CA 1
ATOM 1845 C C . VAL A 1 239 ? -11.706 -0.313 3.623 1.00 91.38 239 VAL A C 1
ATOM 1847 O O . VAL A 1 239 ? -11.922 -1.494 3.902 1.00 91.38 239 VAL A O 1
ATOM 1850 N N . GLN A 1 240 ? -10.511 0.112 3.189 1.00 90.12 240 GLN A N 1
ATOM 1851 C CA . GLN A 1 240 ? -9.344 -0.762 3.038 1.00 90.12 240 GLN A CA 1
ATOM 1852 C C . GLN A 1 240 ? -8.939 -1.399 4.370 1.00 90.12 240 GLN A C 1
ATOM 1854 O O . GLN A 1 240 ? -8.787 -2.622 4.434 1.00 90.12 240 GLN A O 1
ATOM 1859 N N . LEU A 1 241 ? -8.856 -0.611 5.448 1.00 93.50 241 LEU A N 1
ATOM 1860 C CA . LEU A 1 241 ? -8.618 -1.135 6.794 1.00 93.50 241 LEU A CA 1
ATOM 1861 C C . LEU A 1 241 ? -9.697 -2.152 7.200 1.00 93.50 241 LEU A C 1
ATOM 1863 O O . LEU A 1 241 ? -9.356 -3.256 7.621 1.00 93.50 241 LEU A O 1
ATOM 1867 N N . VAL A 1 242 ? -10.985 -1.815 7.058 1.00 94.44 242 VAL A N 1
ATOM 1868 C CA . VAL A 1 242 ? -12.091 -2.693 7.487 1.00 94.44 242 VAL A CA 1
ATOM 1869 C C . VAL A 1 242 ? -12.116 -4.015 6.710 1.00 94.44 242 VAL A C 1
ATOM 1871 O O . VAL A 1 242 ? -12.271 -5.075 7.324 1.00 94.44 242 VAL A O 1
ATOM 1874 N N . CYS A 1 243 ? -11.915 -3.989 5.390 1.00 91.81 243 CYS A N 1
ATOM 1875 C CA . CYS A 1 243 ? -11.844 -5.210 4.581 1.00 91.81 243 CYS A CA 1
ATOM 1876 C C . CYS A 1 243 ? -10.667 -6.086 5.017 1.00 91.81 243 CYS A C 1
ATOM 1878 O O . CYS A 1 243 ? -10.840 -7.273 5.295 1.00 91.81 243 CYS A O 1
ATOM 1880 N N . ARG A 1 244 ? -9.481 -5.489 5.194 1.00 89.94 244 ARG A N 1
ATOM 1881 C CA . ARG A 1 244 ? -8.281 -6.230 5.593 1.00 89.94 244 ARG A CA 1
ATOM 1882 C C . ARG A 1 244 ? -8.395 -6.858 6.981 1.00 89.94 244 ARG A C 1
ATOM 1884 O O . ARG A 1 244 ? -8.024 -8.016 7.132 1.00 89.94 244 ARG A O 1
ATOM 1891 N N . ILE A 1 245 ? -8.935 -6.159 7.982 1.00 93.06 245 ILE A N 1
ATOM 1892 C CA . ILE A 1 245 ? -9.079 -6.722 9.342 1.00 93.06 245 ILE A CA 1
ATOM 1893 C C . ILE A 1 245 ? -10.193 -7.769 9.462 1.00 93.06 245 ILE A C 1
ATOM 1895 O O . ILE A 1 245 ? -10.147 -8.579 10.386 1.00 93.06 245 ILE A O 1
ATOM 1899 N N . THR A 1 246 ? -11.171 -7.772 8.551 1.00 91.12 246 THR A N 1
ATOM 1900 C CA . THR A 1 246 ? -12.209 -8.818 8.476 1.00 91.12 246 THR A CA 1
ATOM 1901 C C . THR A 1 246 ? -11.830 -9.972 7.545 1.00 91.12 246 THR A C 1
ATOM 1903 O O . THR A 1 246 ? -12.443 -11.029 7.621 1.00 91.12 246 THR A O 1
ATOM 1906 N N . GLY A 1 247 ? -10.812 -9.817 6.693 1.00 85.31 247 GLY A N 1
ATOM 1907 C CA . GLY A 1 247 ? -10.482 -10.810 5.666 1.00 85.31 247 GLY A CA 1
ATOM 1908 C C . GLY A 1 247 ? -11.502 -10.845 4.523 1.00 85.31 247 GLY A C 1
ATOM 1909 O O . GLY A 1 247 ? -11.730 -11.903 3.942 1.00 85.31 247 GLY A O 1
ATOM 1910 N N . ARG A 1 248 ? -12.142 -9.706 4.233 1.00 83.69 248 ARG A N 1
ATOM 1911 C CA . ARG A 1 248 ? -13.000 -9.515 3.061 1.00 83.69 248 ARG A CA 1
ATOM 1912 C C . ARG A 1 248 ? -12.201 -8.999 1.873 1.00 83.69 248 ARG A C 1
ATOM 1914 O O . ARG A 1 248 ? -11.333 -8.140 2.033 1.00 83.69 248 ARG A O 1
ATOM 1921 N N . ASP A 1 249 ? -12.605 -9.434 0.687 1.00 76.12 249 ASP A N 1
ATOM 1922 C CA . ASP A 1 249 ? -12.295 -8.724 -0.547 1.00 76.12 249 ASP A CA 1
ATOM 1923 C C . ASP A 1 249 ? -12.948 -7.340 -0.535 1.00 76.12 249 ASP A C 1
ATOM 1925 O O . ASP A 1 249 ? -13.996 -7.111 0.082 1.00 76.12 249 ASP A O 1
ATOM 1929 N N . LEU A 1 250 ? -12.317 -6.399 -1.223 1.00 71.38 250 LEU A N 1
ATOM 1930 C CA . LEU A 1 250 ? -12.857 -5.056 -1.347 1.00 71.38 250 LEU A CA 1
ATOM 1931 C C . LEU A 1 250 ? -14.061 -5.050 -2.296 1.00 71.38 250 LEU A C 1
ATOM 1933 O O . LEU A 1 250 ? -14.024 -5.723 -3.325 1.00 71.38 250 LEU A O 1
ATOM 1937 N N . PRO A 1 251 ? -15.098 -4.236 -2.021 1.00 61.31 251 PRO A N 1
ATOM 1938 C CA . PRO A 1 251 ? -16.261 -4.117 -2.907 1.00 61.31 251 PRO A CA 1
ATOM 1939 C C . PRO A 1 251 ? -15.899 -3.567 -4.299 1.00 61.31 251 PRO A C 1
ATOM 1941 O O . PRO A 1 251 ? -16.645 -3.759 -5.253 1.00 61.31 251 PRO A O 1
ATOM 1944 N N . TYR A 1 252 ? -14.744 -2.903 -4.413 1.00 61.12 252 TYR A N 1
ATOM 1945 C CA . TYR A 1 252 ? -14.122 -2.421 -5.645 1.00 61.12 252 TYR A CA 1
ATOM 1946 C C . TYR A 1 252 ? -12.598 -2.570 -5.485 1.00 61.12 252 TYR A C 1
ATOM 1948 O O . TYR A 1 252 ? -12.119 -2.332 -4.374 1.00 61.12 252 TYR A O 1
ATOM 1956 N N . PRO A 1 253 ? -11.810 -2.910 -6.524 1.00 53.34 253 PRO A N 1
ATOM 1957 C CA . PRO A 1 253 ? -10.360 -3.063 -6.368 1.00 53.34 253 PRO A CA 1
ATOM 1958 C C . PRO A 1 253 ? -9.720 -1.772 -5.822 1.00 53.34 253 PRO A C 1
ATOM 1960 O O . PRO A 1 253 ? -10.027 -0.676 -6.302 1.00 53.34 253 PRO A O 1
ATOM 1963 N N . SER A 1 254 ? -8.889 -1.906 -4.773 1.00 44.38 254 SER A N 1
ATOM 1964 C CA . SER A 1 254 ? -8.319 -0.783 -3.994 1.00 44.38 254 SER A CA 1
ATOM 1965 C C . SER A 1 254 ? -7.389 0.085 -4.815 1.00 44.38 254 SER A C 1
ATOM 1967 O O . SER A 1 254 ? -7.433 1.309 -4.732 1.00 44.38 254 SER A O 1
ATOM 1969 N N . SER A 1 255 ? -6.538 -0.561 -5.602 1.00 45.22 255 SER A N 1
ATOM 1970 C CA . SER A 1 255 ? -5.843 0.108 -6.676 1.00 45.22 255 SER A CA 1
ATOM 1971 C C . SER A 1 255 ? -6.846 0.314 -7.804 1.00 45.22 255 SER A C 1
ATOM 1973 O O . SER A 1 255 ? -7.568 -0.604 -8.202 1.00 45.22 255 SER A O 1
ATOM 1975 N N . LEU A 1 256 ? -6.827 1.510 -8.392 1.00 41.78 256 LEU A N 1
ATOM 1976 C CA . LEU A 1 256 ? -7.122 1.614 -9.817 1.00 41.78 256 LEU A CA 1
ATOM 1977 C C . LEU A 1 256 ? -6.365 0.490 -10.548 1.00 41.78 256 LEU A C 1
ATOM 1979 O O . LEU A 1 256 ? -5.238 0.187 -10.148 1.00 41.78 256 LEU A O 1
ATOM 1983 N N . PRO A 1 257 ? -6.894 -0.081 -11.636 1.00 42.28 257 PRO A N 1
ATOM 1984 C CA . PRO A 1 257 ? -6.129 -0.983 -12.493 1.00 42.28 257 PRO A CA 1
ATOM 1985 C C . PRO A 1 257 ? -5.040 -0.222 -13.289 1.00 42.28 257 PRO A C 1
ATOM 1987 O O . PRO A 1 257 ? -4.949 -0.318 -14.502 1.00 42.28 257 PRO A O 1
ATOM 1990 N N . THR A 1 258 ? -4.190 0.562 -12.614 1.00 37.56 258 THR A N 1
ATOM 1991 C CA . THR A 1 258 ? -2.991 1.221 -13.165 1.00 37.56 258 THR A CA 1
ATOM 1992 C C . THR A 1 258 ? -1.895 0.215 -13.502 1.00 37.56 258 THR A C 1
ATOM 1994 O O . THR A 1 258 ? -1.098 0.446 -14.409 1.00 37.56 258 THR A O 1
ATOM 1997 N N . LYS A 1 259 ? -1.886 -0.929 -12.814 1.00 40.84 259 LYS A N 1
ATOM 1998 C CA . LYS A 1 259 ? -1.291 -2.174 -13.297 1.00 40.84 259 LYS A CA 1
ATOM 1999 C C . LYS A 1 259 ? -2.459 -3.095 -13.636 1.00 40.84 259 LYS A C 1
ATOM 2001 O O . LYS A 1 259 ? -3.133 -3.558 -12.722 1.00 40.84 259 LYS A O 1
ATOM 2006 N N . ALA A 1 260 ? -2.716 -3.332 -14.923 1.00 39.97 260 ALA A N 1
ATOM 2007 C CA . ALA A 1 260 ? -3.669 -4.361 -15.327 1.00 39.97 260 ALA A CA 1
ATOM 2008 C C . ALA A 1 260 ? -3.180 -5.702 -14.757 1.00 39.97 260 ALA A C 1
ATOM 2010 O O . ALA A 1 260 ? -2.062 -6.141 -15.052 1.00 39.97 260 ALA A O 1
ATOM 2011 N N . GLU A 1 261 ? -3.988 -6.317 -13.892 1.00 40.72 261 GLU A N 1
ATOM 2012 C CA . GLU A 1 261 ? -3.589 -7.477 -13.078 1.00 40.72 261 GLU A CA 1
ATOM 2013 C C . GLU A 1 261 ? -3.247 -8.699 -13.951 1.00 40.72 261 GLU A C 1
ATOM 2015 O O . GLU A 1 261 ? -2.477 -9.568 -13.550 1.00 40.72 261 GLU A O 1
ATOM 2020 N N . HIS A 1 262 ? -3.736 -8.708 -15.195 1.00 40.38 262 HIS A N 1
ATOM 2021 C CA . HIS A 1 262 ? -3.452 -9.714 -16.215 1.00 40.38 262 HIS A CA 1
ATOM 2022 C C . HIS A 1 262 ? -2.163 -9.472 -17.028 1.00 40.38 262 HIS A C 1
ATOM 2024 O O . HIS A 1 262 ? -1.712 -10.391 -17.708 1.00 40.38 262 HIS A O 1
ATOM 2030 N N . THR A 1 263 ? -1.533 -8.286 -16.966 1.00 40.47 263 THR A N 1
ATOM 2031 C CA . THR A 1 263 ? -0.281 -7.986 -17.709 1.00 40.47 263 THR A CA 1
ATOM 2032 C C . THR A 1 263 ? 0.928 -7.661 -16.835 1.00 40.47 263 THR A C 1
ATOM 2034 O O . THR A 1 263 ? 2.035 -7.483 -17.357 1.00 40.47 263 THR A O 1
ATOM 2037 N N . SER A 1 264 ? 0.748 -7.591 -15.515 1.00 44.66 264 SER A N 1
ATOM 2038 C CA . SER A 1 264 ? 1.820 -7.348 -14.545 1.00 44.66 264 SER A CA 1
ATOM 2039 C C . SER A 1 264 ? 1.895 -8.498 -13.536 1.00 44.66 264 SER A C 1
ATOM 2041 O O . SER A 1 264 ? 1.003 -8.597 -12.694 1.00 44.66 264 SER A O 1
ATOM 2043 N N . PRO A 1 265 ? 2.935 -9.356 -13.563 1.00 52.09 265 PRO A N 1
ATOM 2044 C CA . PRO A 1 265 ? 3.098 -10.371 -12.527 1.00 52.09 265 PRO A CA 1
ATOM 2045 C C . PRO A 1 265 ? 3.253 -9.735 -11.140 1.00 52.09 265 PRO A C 1
ATOM 2047 O O . PRO A 1 265 ? 3.608 -8.557 -11.005 1.00 52.09 265 PRO A O 1
ATOM 2050 N N . GLN A 1 266 ? 2.997 -10.528 -10.093 1.00 59.69 266 GLN A N 1
ATOM 2051 C CA . GLN A 1 266 ? 3.172 -10.074 -8.712 1.00 59.69 266 GLN A CA 1
ATOM 2052 C C . GLN A 1 266 ? 4.585 -9.482 -8.530 1.00 59.69 266 GLN A C 1
ATOM 2054 O O . GLN A 1 266 ? 5.550 -10.125 -8.951 1.00 59.69 266 GLN A O 1
ATOM 2059 N N . PRO A 1 267 ? 4.759 -8.317 -7.869 1.00 66.94 267 PRO A N 1
ATOM 2060 C CA . PRO A 1 267 ? 6.063 -7.641 -7.775 1.00 66.94 267 PRO A CA 1
ATOM 2061 C C . PRO A 1 267 ? 7.200 -8.452 -7.117 1.00 66.94 267 PRO A C 1
ATOM 2063 O O . PRO A 1 267 ? 8.363 -8.073 -7.222 1.00 66.94 267 PRO A O 1
ATOM 2066 N N . GLU A 1 268 ? 6.864 -9.563 -6.451 1.00 68.62 268 GLU A N 1
ATOM 2067 C CA . GLU A 1 268 ? 7.780 -10.575 -5.898 1.00 68.62 268 GLU A CA 1
ATOM 2068 C C . GLU A 1 268 ? 8.505 -11.389 -7.002 1.00 68.62 268 GLU A C 1
ATOM 2070 O O . GLU A 1 268 ? 9.606 -11.900 -6.788 1.00 68.62 268 GLU A O 1
ATOM 2075 N N . HIS A 1 269 ? 7.874 -11.521 -8.176 1.00 66.19 269 HIS A N 1
ATOM 2076 C CA . HIS A 1 269 ? 8.328 -12.292 -9.341 1.00 66.19 269 HIS A CA 1
ATOM 2077 C C . HIS A 1 269 ? 8.769 -11.407 -10.518 1.00 66.19 269 HIS A C 1
ATOM 2079 O O . HIS A 1 269 ? 9.471 -11.875 -11.414 1.00 66.19 269 HIS A O 1
ATOM 2085 N N . THR A 1 270 ? 8.388 -10.130 -10.516 1.00 72.56 270 THR A N 1
ATOM 2086 C CA . THR A 1 270 ? 8.788 -9.145 -11.530 1.00 72.56 270 THR A CA 1
ATOM 2087 C C . THR A 1 270 ? 10.230 -8.678 -11.296 1.00 72.56 270 THR A C 1
ATOM 2089 O O . THR A 1 270 ? 10.572 -8.337 -10.162 1.00 72.56 270 THR A O 1
ATOM 2092 N N . PRO A 1 271 ? 11.091 -8.630 -12.330 1.00 78.50 271 PRO A N 1
ATOM 2093 C CA . PRO A 1 271 ? 12.446 -8.125 -12.182 1.00 78.50 271 PRO A CA 1
ATOM 2094 C C . PRO A 1 271 ? 12.505 -6.591 -12.126 1.00 78.50 271 PRO A C 1
ATOM 2096 O O . PRO A 1 271 ? 11.691 -5.891 -12.718 1.00 78.50 271 PRO A O 1
ATOM 2099 N N . PHE A 1 272 ? 13.542 -6.095 -11.452 1.00 84.38 272 PHE A N 1
ATOM 2100 C CA . PHE A 1 272 ? 13.860 -4.686 -11.208 1.00 84.38 272 PHE A CA 1
ATOM 2101 C C . PHE A 1 272 ? 12.791 -3.908 -10.423 1.00 84.38 272 PHE A C 1
ATOM 2103 O O . PHE A 1 272 ? 12.575 -2.730 -10.689 1.00 84.38 272 PHE A O 1
ATOM 2110 N N . THR A 1 273 ? 12.159 -4.543 -9.427 1.00 87.56 273 THR A N 1
ATOM 2111 C CA . THR A 1 273 ? 11.204 -3.861 -8.533 1.00 87.56 273 THR A CA 1
ATOM 2112 C C . THR A 1 273 ? 11.877 -3.120 -7.376 1.00 87.56 273 THR A C 1
ATOM 2114 O O . THR A 1 273 ? 12.919 -3.539 -6.853 1.00 87.56 273 THR A O 1
ATOM 2117 N N . TYR A 1 274 ? 11.255 -2.021 -6.940 1.00 89.25 274 TYR A N 1
ATOM 2118 C CA . TYR A 1 274 ? 11.827 -1.070 -5.980 1.00 89.25 274 TYR A CA 1
ATOM 2119 C C . TYR A 1 274 ? 10.988 -0.902 -4.707 1.00 89.25 274 TYR A C 1
ATOM 2121 O O . TYR A 1 274 ? 9.770 -1.069 -4.701 1.00 89.25 274 TYR A O 1
ATOM 2129 N N . CYS A 1 275 ? 11.653 -0.558 -3.603 1.00 90.69 275 CYS A N 1
ATOM 2130 C CA . CYS A 1 275 ? 11.029 -0.330 -2.301 1.00 90.69 275 CYS A CA 1
ATOM 2131 C C . CYS A 1 275 ? 11.550 0.975 -1.683 1.00 90.69 275 CYS A C 1
ATOM 2133 O O . CYS A 1 275 ? 12.753 1.091 -1.455 1.00 90.69 275 CYS A O 1
ATOM 2135 N N . LEU A 1 276 ? 10.669 1.942 -1.417 1.00 93.69 276 LEU A N 1
ATOM 2136 C CA . LEU A 1 276 ? 11.023 3.278 -0.928 1.00 93.69 276 LEU A CA 1
ATOM 2137 C C . LEU A 1 276 ? 10.866 3.396 0.605 1.00 93.69 276 LEU A C 1
ATOM 2139 O O . LEU A 1 276 ? 9.737 3.562 1.083 1.00 93.69 276 LEU A O 1
ATOM 2143 N N . PRO A 1 277 ? 11.954 3.304 1.396 1.00 93.50 277 PRO A N 1
ATOM 2144 C CA . PRO A 1 277 ? 11.961 3.677 2.809 1.00 93.50 277 PRO A CA 1
ATOM 2145 C C . PRO A 1 277 ? 11.720 5.177 3.004 1.00 93.50 277 PRO A C 1
ATOM 2147 O O . PRO A 1 277 ? 12.519 6.006 2.575 1.00 93.50 277 PRO A O 1
ATOM 2150 N N . VAL A 1 278 ? 10.660 5.510 3.739 1.00 95.62 278 VAL A N 1
ATOM 2151 C CA . VAL A 1 278 ? 10.383 6.865 4.233 1.00 95.62 278 VAL A CA 1
ATOM 2152 C C . VAL A 1 278 ? 10.625 6.880 5.747 1.00 95.62 278 VAL A C 1
ATOM 2154 O O . VAL A 1 278 ? 9.860 6.244 6.475 1.00 95.62 278 VAL A O 1
ATOM 2157 N N . PRO A 1 279 ? 11.676 7.547 6.261 1.00 95.25 279 PRO A N 1
ATOM 2158 C CA . PRO A 1 279 ? 11.932 7.627 7.700 1.00 95.25 279 PRO A CA 1
ATOM 2159 C C . PRO A 1 279 ? 10.763 8.269 8.461 1.00 95.25 279 PRO A C 1
ATOM 2161 O O . PRO A 1 279 ? 10.188 9.253 8.000 1.00 95.25 279 PRO A O 1
ATOM 2164 N N . LEU A 1 280 ? 10.443 7.765 9.656 1.00 95.12 280 LEU A N 1
ATOM 2165 C CA . LEU A 1 280 ? 9.307 8.228 10.468 1.00 95.12 280 LEU A CA 1
ATOM 2166 C C . LEU A 1 280 ? 9.288 9.752 10.677 1.00 95.12 280 LEU A C 1
ATOM 2168 O O . LEU A 1 280 ? 8.232 10.371 10.600 1.00 95.12 280 LEU A O 1
ATOM 2172 N N . PHE A 1 281 ? 10.452 10.350 10.937 1.00 93.88 281 PHE A N 1
ATOM 2173 C CA . PHE A 1 281 ? 10.588 11.790 11.168 1.00 93.88 281 PHE A CA 1
ATOM 2174 C C . PHE A 1 281 ? 10.676 12.615 9.874 1.00 93.88 281 PHE A C 1
ATOM 2176 O O . PHE A 1 281 ? 10.403 13.813 9.905 1.00 93.88 281 PHE A O 1
ATOM 2183 N N . ALA A 1 282 ? 10.960 11.984 8.730 1.00 94.06 282 ALA A N 1
ATOM 2184 C CA . ALA A 1 282 ? 10.919 12.647 7.429 1.00 94.06 282 ALA A CA 1
ATOM 2185 C C . ALA A 1 282 ? 9.478 12.952 6.980 1.00 94.06 282 ALA A C 1
ATOM 2187 O O . ALA A 1 282 ? 9.274 13.882 6.206 1.00 94.06 282 ALA A O 1
ATOM 2188 N N . VAL A 1 283 ? 8.475 12.223 7.492 1.00 94.12 283 VAL A N 1
ATOM 2189 C CA . VAL A 1 283 ? 7.051 12.484 7.202 1.00 94.12 283 VAL A CA 1
ATOM 2190 C C . VAL A 1 283 ? 6.608 13.851 7.737 1.00 94.12 283 VAL A C 1
ATOM 2192 O O . VAL A 1 283 ? 5.990 14.621 7.006 1.00 94.12 283 VAL A O 1
ATOM 2195 N N . GLU A 1 284 ? 6.991 14.197 8.970 1.00 88.00 284 GLU A N 1
ATOM 2196 C CA . GLU A 1 284 ? 6.722 15.515 9.570 1.00 88.00 284 GLU A CA 1
ATOM 2197 C C . GLU A 1 284 ? 7.510 16.640 8.867 1.00 88.00 284 GLU A C 1
ATOM 2199 O O . GLU A 1 284 ? 6.994 17.746 8.730 1.00 88.00 284 GLU A O 1
ATOM 2204 N N . ALA A 1 285 ? 8.728 16.357 8.384 1.00 88.38 285 ALA A N 1
ATOM 2205 C CA . ALA A 1 285 ? 9.602 17.339 7.733 1.00 88.38 285 ALA A CA 1
ATOM 2206 C C . ALA A 1 285 ? 9.227 17.650 6.270 1.00 88.38 285 ALA A C 1
ATOM 2208 O O . ALA A 1 285 ? 9.280 18.805 5.855 1.00 88.38 285 ALA A O 1
ATOM 2209 N N . ALA A 1 286 ? 8.857 16.634 5.484 1.00 88.88 286 ALA A N 1
ATOM 2210 C CA . ALA A 1 286 ? 8.500 16.792 4.073 1.00 88.88 286 ALA A CA 1
ATOM 2211 C C . ALA A 1 286 ? 7.002 17.088 3.867 1.00 88.88 286 ALA A C 1
ATOM 2213 O O . ALA A 1 286 ? 6.636 17.777 2.913 1.00 88.88 286 ALA A O 1
ATOM 2214 N N . GLY A 1 287 ? 6.126 16.601 4.755 1.00 87.00 287 GLY A N 1
ATOM 2215 C CA . GLY A 1 287 ? 4.691 16.892 4.731 1.00 87.00 287 GLY A CA 1
ATOM 2216 C C . GLY A 1 287 ? 4.050 16.637 3.362 1.00 87.00 287 GLY A C 1
ATOM 2217 O O . GLY A 1 287 ? 4.172 15.552 2.797 1.00 87.00 287 GLY A O 1
ATOM 2218 N N . LEU A 1 288 ? 3.389 17.660 2.807 1.00 85.94 288 LEU A N 1
ATOM 2219 C CA . LEU A 1 288 ? 2.716 17.584 1.503 1.00 85.94 288 LEU A CA 1
ATOM 2220 C C . LEU A 1 288 ? 3.662 17.344 0.314 1.00 85.94 288 LEU A C 1
ATOM 2222 O O . LEU A 1 288 ? 3.183 16.937 -0.741 1.00 85.94 288 LEU A O 1
ATOM 2226 N N . ALA A 1 289 ? 4.978 17.537 0.458 1.00 89.62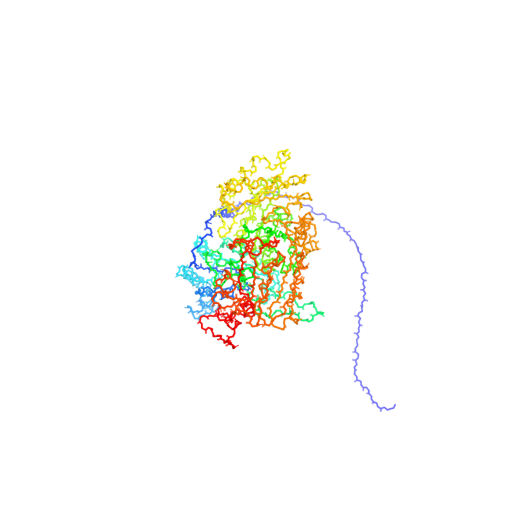 289 ALA A N 1
ATOM 2227 C CA . ALA A 1 289 ? 5.932 17.217 -0.605 1.00 89.62 289 ALA A CA 1
ATOM 2228 C C . ALA A 1 289 ? 6.049 15.701 -0.866 1.00 89.62 289 ALA A C 1
ATOM 2230 O O . ALA A 1 289 ? 6.524 15.308 -1.924 1.00 89.62 289 ALA A O 1
ATOM 2231 N N . LEU A 1 290 ? 5.593 14.850 0.066 1.00 90.25 290 LEU A N 1
ATOM 2232 C CA . LEU A 1 290 ? 5.519 13.391 -0.112 1.00 90.25 290 LEU A CA 1
ATOM 2233 C C . LEU A 1 290 ? 4.311 12.931 -0.938 1.00 90.25 290 LEU A C 1
ATOM 2235 O O . LEU A 1 290 ? 4.148 11.733 -1.162 1.00 90.25 290 LEU A O 1
ATOM 2239 N N . ARG A 1 291 ? 3.431 13.848 -1.346 1.00 89.44 291 ARG A N 1
ATOM 2240 C CA . ARG A 1 291 ? 2.250 13.520 -2.139 1.00 89.44 291 ARG A CA 1
ATOM 2241 C C . ARG A 1 291 ? 2.659 12.858 -3.458 1.00 89.44 291 ARG A C 1
ATOM 2243 O O . ARG A 1 291 ? 3.509 13.376 -4.173 1.00 89.44 291 ARG A O 1
ATOM 2250 N N . ASP A 1 292 ? 2.013 11.737 -3.767 1.00 84.56 292 ASP A N 1
ATOM 2251 C CA . ASP A 1 292 ? 2.214 10.938 -4.977 1.00 84.56 292 ASP A CA 1
ATOM 2252 C C . ASP A 1 292 ? 3.644 10.335 -5.105 1.00 84.56 292 ASP A C 1
ATOM 2254 O O . ASP A 1 292 ? 4.040 9.859 -6.168 1.00 84.56 292 ASP A O 1
ATOM 2258 N N . ILE A 1 293 ? 4.417 10.263 -4.006 1.00 87.25 293 ILE A N 1
ATOM 2259 C CA . ILE A 1 293 ? 5.797 9.722 -3.985 1.00 87.25 293 ILE A CA 1
ATOM 2260 C C . ILE A 1 293 ? 5.891 8.218 -4.324 1.00 87.25 293 ILE A C 1
ATOM 2262 O O . ILE A 1 293 ? 6.973 7.693 -4.589 1.00 87.25 293 ILE A O 1
ATOM 2266 N N . ASP A 1 294 ? 4.766 7.499 -4.332 1.00 83.56 294 ASP A N 1
ATOM 2267 C CA . ASP A 1 294 ? 4.696 6.096 -4.740 1.00 83.56 294 ASP A CA 1
ATOM 2268 C C . ASP A 1 294 ? 4.552 5.888 -6.256 1.00 83.56 294 ASP A C 1
ATOM 2270 O O . ASP A 1 294 ? 4.662 4.751 -6.709 1.00 83.56 294 ASP A O 1
ATOM 2274 N N . GLU A 1 295 ? 4.379 6.943 -7.065 1.00 80.25 295 GLU A N 1
ATOM 2275 C CA . GLU A 1 295 ? 4.132 6.827 -8.516 1.00 80.25 295 GLU A CA 1
ATOM 2276 C C . GLU A 1 295 ? 5.188 6.024 -9.290 1.00 80.25 295 GLU A C 1
ATOM 2278 O O . GLU A 1 295 ? 4.885 5.443 -10.333 1.00 80.25 295 GLU A O 1
ATOM 2283 N N . THR A 1 296 ? 6.422 5.963 -8.784 1.00 76.06 296 THR A N 1
ATOM 2284 C CA . THR A 1 296 ? 7.519 5.204 -9.405 1.00 76.06 296 THR A CA 1
ATOM 2285 C C . THR A 1 296 ? 7.976 3.985 -8.593 1.00 76.06 296 THR A C 1
ATOM 2287 O O . THR A 1 296 ? 8.765 3.185 -9.100 1.00 76.06 296 THR A O 1
ATOM 2290 N N . ALA A 1 297 ? 7.498 3.810 -7.356 1.00 85.81 297 ALA A N 1
ATOM 2291 C CA . ALA A 1 297 ? 7.950 2.764 -6.436 1.00 85.81 297 ALA A CA 1
ATOM 2292 C C . ALA A 1 297 ? 6.931 1.618 -6.341 1.00 85.81 297 ALA A C 1
ATOM 2294 O O . ALA A 1 297 ? 5.753 1.845 -6.089 1.00 85.81 297 ALA A O 1
ATOM 2295 N N . ASP A 1 298 ? 7.364 0.356 -6.443 1.00 85.31 298 ASP A N 1
ATOM 2296 C CA . ASP A 1 298 ? 6.431 -0.778 -6.308 1.00 85.31 298 ASP A CA 1
ATOM 2297 C C . ASP A 1 298 ? 5.878 -0.948 -4.889 1.00 85.31 298 ASP A C 1
ATOM 2299 O O . ASP A 1 298 ? 4.819 -1.552 -4.704 1.00 85.31 298 ASP A O 1
ATOM 2303 N N . ARG A 1 299 ? 6.622 -0.469 -3.885 1.00 87.56 299 ARG A N 1
ATOM 2304 C CA . ARG A 1 299 ? 6.270 -0.532 -2.464 1.00 87.56 299 ARG A CA 1
ATOM 2305 C C . ARG A 1 299 ? 6.843 0.660 -1.699 1.00 87.56 299 ARG A C 1
ATOM 2307 O O . ARG A 1 299 ? 8.027 0.961 -1.839 1.00 87.56 299 ARG A O 1
ATOM 2314 N N . VAL A 1 300 ? 6.055 1.252 -0.805 1.00 92.12 300 VAL A N 1
ATOM 2315 C CA . VAL A 1 300 ? 6.512 2.267 0.161 1.00 92.12 300 VAL A CA 1
ATOM 2316 C C . VAL A 1 300 ? 6.457 1.676 1.568 1.00 92.12 300 VAL A C 1
ATOM 2318 O O . VAL A 1 300 ? 5.558 0.899 1.892 1.00 92.12 300 VAL A O 1
ATOM 2321 N N . HIS A 1 301 ? 7.429 2.006 2.420 1.00 93.38 301 HIS A N 1
ATOM 2322 C CA . HIS A 1 301 ? 7.387 1.600 3.824 1.00 93.38 301 HIS A CA 1
ATOM 2323 C C . HIS A 1 301 ? 7.915 2.659 4.790 1.00 93.38 301 HIS A C 1
ATOM 2325 O O . HIS A 1 301 ? 8.961 3.265 4.568 1.00 93.38 301 HIS A O 1
ATOM 2331 N N . LEU A 1 302 ? 7.193 2.828 5.899 1.00 97.00 302 LEU A N 1
ATOM 2332 C CA . LEU A 1 302 ? 7.552 3.721 6.994 1.00 97.00 302 LEU A CA 1
ATOM 2333 C C . LEU A 1 302 ? 8.717 3.119 7.797 1.00 97.00 302 LEU A C 1
ATOM 2335 O O . LEU A 1 302 ? 8.568 2.082 8.448 1.00 97.00 302 LEU A O 1
ATOM 2339 N N . GLY A 1 303 ? 9.883 3.757 7.745 1.00 95.50 303 GLY A N 1
ATOM 2340 C CA . GLY A 1 303 ? 11.078 3.376 8.493 1.00 95.50 303 GLY A CA 1
ATOM 2341 C C . GLY A 1 303 ? 11.025 3.893 9.928 1.00 95.50 303 GLY A C 1
ATOM 2342 O O . GLY A 1 303 ? 11.237 5.078 10.173 1.00 95.50 303 GLY A O 1
ATOM 2343 N N . VAL A 1 304 ? 10.761 3.005 10.884 1.00 95.56 304 VAL A N 1
ATOM 2344 C CA . VAL A 1 304 ? 10.649 3.317 12.312 1.00 95.56 304 VAL A CA 1
ATOM 2345 C C . VAL A 1 304 ? 11.885 2.795 13.044 1.00 95.56 304 VAL A C 1
ATOM 2347 O O . VAL A 1 304 ? 11.964 1.614 13.378 1.00 95.56 304 VAL A O 1
ATOM 2350 N N . SER A 1 305 ? 12.840 3.684 13.322 1.00 92.12 305 SER A N 1
ATOM 2351 C CA . SER A 1 305 ? 13.971 3.406 14.218 1.00 92.12 305 SER A CA 1
ATOM 2352 C C . SER A 1 305 ? 13.495 3.425 15.678 1.00 92.12 305 SER A C 1
ATOM 2354 O O . SER A 1 305 ? 13.092 4.486 16.167 1.00 92.12 305 SER A O 1
ATOM 2356 N N . PRO A 1 306 ? 13.546 2.304 16.427 1.00 92.12 306 PRO A N 1
ATOM 2357 C CA . PRO A 1 306 ? 13.175 2.304 17.844 1.00 92.12 306 PRO A CA 1
ATOM 2358 C C . PRO A 1 306 ? 14.101 3.181 18.694 1.00 92.12 306 PRO A C 1
ATOM 2360 O O . PRO A 1 306 ? 13.698 3.642 19.759 1.00 92.12 306 PRO A O 1
ATOM 2363 N N . HIS A 1 307 ? 15.333 3.418 18.229 1.00 89.75 307 HIS A N 1
ATOM 2364 C CA . HIS A 1 307 ? 16.282 4.315 18.878 1.00 89.75 307 HIS A CA 1
ATOM 2365 C C . HIS A 1 307 ? 15.804 5.768 18.800 1.00 89.75 307 HIS A C 1
ATOM 2367 O O . HIS A 1 307 ? 15.661 6.418 19.832 1.00 89.75 307 HIS A O 1
ATOM 2373 N N . ASP A 1 308 ? 15.479 6.244 17.600 1.00 90.19 308 ASP A N 1
ATOM 2374 C CA . ASP A 1 308 ? 15.125 7.643 17.341 1.00 90.19 308 ASP A CA 1
ATOM 2375 C C . ASP A 1 308 ? 13.765 7.983 17.974 1.00 90.19 308 ASP A C 1
ATOM 2377 O O . ASP A 1 308 ? 13.589 9.041 18.580 1.00 90.19 308 ASP A O 1
ATOM 2381 N N . VAL A 1 309 ? 12.810 7.040 17.929 1.00 92.75 309 VAL A N 1
ATOM 2382 C CA . VAL A 1 309 ? 11.539 7.166 18.663 1.00 92.75 309 VAL A CA 1
ATOM 2383 C C . VAL A 1 309 ? 11.799 7.278 20.165 1.00 92.75 309 VAL A C 1
ATOM 2385 O O . VAL A 1 309 ? 11.203 8.138 20.809 1.00 92.75 309 VAL A O 1
ATOM 2388 N N . ARG A 1 310 ? 12.733 6.491 20.720 1.00 93.06 310 ARG A N 1
ATOM 2389 C CA . ARG A 1 310 ? 13.097 6.555 22.143 1.00 93.06 310 ARG A CA 1
ATOM 2390 C C . ARG A 1 310 ? 13.854 7.830 22.528 1.00 93.06 310 ARG A C 1
ATOM 2392 O O . ARG A 1 310 ? 13.736 8.257 23.673 1.00 93.06 310 ARG A O 1
ATOM 2399 N N . GLN A 1 311 ? 14.585 8.462 21.606 1.00 92.31 311 GLN A N 1
ATOM 2400 C CA . GLN A 1 311 ? 15.193 9.777 21.849 1.00 92.31 311 GLN A CA 1
ATOM 2401 C C . GLN A 1 311 ? 14.124 10.867 22.043 1.00 92.31 311 GLN A C 1
ATOM 2403 O O . GLN A 1 311 ? 14.239 11.670 22.965 1.00 92.31 311 GLN A O 1
ATOM 2408 N N . ARG A 1 312 ? 13.063 10.881 21.216 1.00 94.44 312 ARG A N 1
ATOM 2409 C CA . ARG A 1 312 ? 11.944 11.841 21.350 1.00 94.44 312 ARG A CA 1
ATOM 2410 C C . ARG A 1 312 ? 10.961 11.459 22.465 1.00 94.44 312 ARG A C 1
ATOM 2412 O O . ARG A 1 312 ? 10.388 12.343 23.095 1.00 94.44 312 ARG A O 1
ATOM 2419 N N . PHE A 1 313 ? 10.773 10.162 22.712 1.00 95.88 313 PHE A N 1
ATOM 2420 C CA . PHE A 1 313 ? 9.834 9.607 23.689 1.00 95.88 313 PHE A CA 1
ATOM 2421 C C . PHE A 1 313 ? 10.525 8.532 24.556 1.00 95.88 313 PHE A C 1
ATOM 2423 O O . PHE A 1 313 ? 10.498 7.348 24.202 1.00 95.88 313 PHE A O 1
ATOM 2430 N N . PRO A 1 314 ? 11.143 8.901 25.697 1.00 93.62 314 PRO A N 1
ATOM 2431 C CA . PRO A 1 314 ? 11.915 7.973 26.535 1.00 93.62 314 PRO A CA 1
ATOM 2432 C C . PRO A 1 314 ? 11.150 6.714 26.973 1.00 93.62 314 PRO A C 1
ATOM 2434 O O . PRO A 1 314 ? 11.742 5.636 27.082 1.00 93.62 314 PRO A O 1
ATOM 2437 N N . GLU A 1 315 ? 9.834 6.846 27.155 1.00 93.56 315 GLU A N 1
ATOM 2438 C CA . GLU A 1 315 ? 8.873 5.755 27.324 1.00 93.56 315 GLU A CA 1
ATOM 2439 C C . GLU A 1 315 ? 7.941 5.674 26.106 1.00 93.56 315 GLU A C 1
ATOM 2441 O O . GLU A 1 315 ? 7.582 6.695 25.520 1.00 93.56 315 GLU A O 1
ATOM 2446 N N . PHE A 1 316 ? 7.506 4.467 25.734 1.00 94.69 316 PHE A N 1
ATOM 2447 C CA . PHE A 1 316 ? 6.540 4.277 24.649 1.00 94.69 316 PHE A CA 1
ATOM 2448 C C . PHE A 1 316 ? 5.099 4.409 25.178 1.00 94.69 316 PHE A C 1
ATOM 2450 O O . PHE A 1 316 ? 4.326 3.446 25.276 1.00 94.69 316 PHE A O 1
ATOM 2457 N N . ASP A 1 317 ? 4.769 5.628 25.594 1.00 93.38 317 ASP A N 1
ATOM 2458 C CA . ASP A 1 317 ? 3.533 6.038 26.265 1.00 93.38 317 ASP A CA 1
ATOM 2459 C C . ASP A 1 317 ? 2.361 6.263 25.280 1.00 93.38 317 ASP A C 1
ATOM 2461 O O . ASP A 1 317 ? 2.326 5.676 24.197 1.00 93.38 317 ASP A O 1
ATOM 2465 N N . ASP A 1 318 ? 1.322 7.015 25.660 1.00 92.25 318 ASP A N 1
ATOM 2466 C CA . ASP A 1 318 ? 0.225 7.344 24.735 1.00 92.25 318 ASP A CA 1
ATOM 2467 C C . ASP A 1 318 ? 0.634 8.412 23.702 1.00 92.25 318 ASP A C 1
ATOM 2469 O O . ASP A 1 318 ? 0.179 8.359 22.559 1.00 92.25 318 ASP A O 1
ATOM 2473 N N . ALA A 1 319 ? 1.539 9.336 24.051 1.00 92.50 319 ALA A N 1
ATOM 2474 C CA . ALA A 1 319 ? 2.037 10.368 23.144 1.00 92.50 319 ALA A CA 1
ATOM 2475 C C . ALA A 1 319 ? 2.878 9.769 22.004 1.00 92.50 319 ALA A C 1
ATOM 2477 O O . ALA A 1 319 ? 2.625 10.086 20.839 1.00 92.50 319 ALA A O 1
ATOM 2478 N N . ALA A 1 320 ? 3.787 8.839 22.311 1.00 95.38 320 ALA A N 1
ATOM 2479 C CA . ALA A 1 320 ? 4.569 8.098 21.318 1.00 95.38 320 ALA A CA 1
ATOM 2480 C C . ALA A 1 320 ? 3.669 7.310 20.346 1.00 95.38 320 ALA A C 1
ATOM 2482 O O . ALA A 1 320 ? 3.881 7.321 19.131 1.00 95.38 320 ALA A O 1
ATOM 2483 N N . LYS A 1 321 ? 2.613 6.673 20.874 1.00 96.56 321 LYS A N 1
ATOM 2484 C CA . LYS A 1 321 ? 1.613 5.931 20.088 1.00 96.56 321 LYS A CA 1
ATOM 2485 C C . LYS A 1 321 ? 0.801 6.848 19.181 1.00 96.56 321 LYS A C 1
ATOM 2487 O O . LYS A 1 321 ? 0.665 6.556 17.997 1.00 96.56 321 LYS A O 1
ATOM 2492 N N . ASN A 1 322 ? 0.302 7.968 19.710 1.00 95.00 322 ASN A N 1
ATOM 2493 C CA . ASN A 1 322 ? -0.416 8.979 18.930 1.00 95.00 322 ASN A CA 1
ATOM 2494 C C . ASN A 1 322 ? 0.464 9.548 17.807 1.00 95.00 322 ASN A C 1
ATOM 2496 O O . ASN A 1 322 ? -0.015 9.689 16.685 1.00 95.00 322 ASN A O 1
ATOM 2500 N N . PHE A 1 323 ? 1.744 9.819 18.087 1.00 95.31 323 PHE A N 1
ATOM 2501 C CA . PHE A 1 323 ? 2.701 10.291 17.089 1.00 95.31 323 PHE A CA 1
ATOM 2502 C C . PHE A 1 323 ? 2.915 9.263 15.969 1.00 95.31 323 PHE A C 1
ATOM 2504 O O . PHE A 1 323 ? 2.729 9.601 14.804 1.00 95.31 323 PHE A O 1
ATOM 2511 N N . LEU A 1 324 ? 3.231 8.004 16.299 1.00 97.06 324 LEU A N 1
ATOM 2512 C CA . LEU A 1 324 ? 3.452 6.952 15.297 1.00 97.06 324 LEU A CA 1
ATOM 2513 C C . LEU A 1 324 ? 2.193 6.709 14.449 1.00 97.06 324 LEU A C 1
ATOM 2515 O O . LEU A 1 324 ? 2.277 6.681 13.222 1.00 97.06 324 LEU A O 1
ATOM 2519 N N . THR A 1 325 ? 1.020 6.612 15.087 1.00 97.12 325 THR A N 1
ATOM 2520 C CA . THR A 1 325 ? -0.268 6.480 14.389 1.00 97.12 325 THR A CA 1
ATOM 2521 C C . THR A 1 325 ? -0.512 7.659 13.437 1.00 97.12 325 THR A C 1
ATOM 2523 O O . THR A 1 325 ? -0.925 7.438 12.302 1.00 97.12 325 THR A O 1
ATOM 2526 N N . LEU A 1 326 ? -0.218 8.899 13.849 1.00 95.31 326 LEU A N 1
ATOM 2527 C CA . LEU A 1 326 ? -0.346 10.075 12.984 1.00 95.31 326 LEU A CA 1
ATOM 2528 C C . LEU A 1 326 ? 0.602 10.013 11.776 1.00 95.31 326 LEU A C 1
ATOM 2530 O O . LEU A 1 326 ? 0.134 10.182 10.655 1.00 95.31 326 LEU A O 1
ATOM 2534 N N . GLN A 1 327 ? 1.897 9.732 11.972 1.00 95.88 327 GLN A N 1
ATOM 2535 C CA . GLN A 1 327 ? 2.861 9.672 10.860 1.00 95.88 327 GLN A CA 1
ATOM 2536 C C . GLN A 1 327 ? 2.515 8.573 9.843 1.00 95.88 327 GLN A C 1
ATOM 2538 O O . GLN A 1 327 ? 2.654 8.784 8.640 1.00 95.88 327 GLN A O 1
ATOM 2543 N N . TYR A 1 328 ? 2.013 7.419 10.300 1.00 96.81 328 TYR A N 1
ATOM 2544 C CA . TYR A 1 328 ? 1.543 6.361 9.401 1.00 96.81 328 TYR A CA 1
ATOM 2545 C C . TYR A 1 328 ? 0.391 6.833 8.509 1.00 96.81 328 TYR A C 1
ATOM 2547 O O . TYR A 1 328 ? 0.461 6.668 7.294 1.00 96.81 328 TYR A O 1
ATOM 2555 N N . TYR A 1 329 ? -0.643 7.455 9.086 1.00 94.62 329 TYR A N 1
ATOM 2556 C CA . TYR A 1 329 ? -1.781 7.929 8.298 1.00 94.62 329 TYR A CA 1
ATOM 2557 C C . TYR A 1 329 ? -1.441 9.152 7.434 1.00 94.62 329 TYR A C 1
ATOM 2559 O O . TYR A 1 329 ? -1.968 9.252 6.331 1.00 94.62 329 TYR A O 1
ATOM 2567 N N . LEU A 1 330 ? -0.532 10.037 7.868 1.00 93.62 330 LEU A N 1
ATOM 2568 C CA . LEU A 1 330 ? -0.015 11.126 7.027 1.00 93.62 330 LEU A CA 1
ATOM 2569 C C . LEU A 1 330 ? 0.675 10.584 5.771 1.00 93.62 330 LEU A C 1
ATOM 2571 O O . LEU A 1 330 ? 0.362 11.032 4.672 1.00 93.62 330 LEU A O 1
ATOM 2575 N N . LEU A 1 331 ? 1.558 9.589 5.919 1.00 94.25 331 LEU A N 1
ATOM 2576 C CA . LEU A 1 331 ? 2.206 8.951 4.772 1.00 94.25 331 LEU A CA 1
ATOM 2577 C C . LEU A 1 331 ? 1.205 8.160 3.919 1.00 94.25 331 LEU A C 1
ATOM 2579 O O . LEU A 1 331 ? 1.272 8.246 2.697 1.00 94.25 331 LEU A O 1
ATOM 2583 N N . LYS A 1 332 ? 0.252 7.440 4.529 1.00 91.06 332 LYS A N 1
ATOM 2584 C CA . LYS A 1 332 ? -0.800 6.720 3.790 1.00 91.06 332 LYS A CA 1
ATOM 2585 C C . LYS A 1 332 ? -1.632 7.672 2.928 1.00 91.06 332 LYS A C 1
ATOM 2587 O O . LYS A 1 332 ? -1.806 7.399 1.750 1.00 91.06 332 LYS A O 1
ATOM 2592 N N . GLY A 1 333 ? -2.038 8.822 3.469 1.00 87.12 333 GLY A N 1
ATOM 2593 C CA . GLY A 1 333 ? -2.763 9.861 2.731 1.00 87.12 333 GLY A CA 1
ATOM 2594 C C . GLY A 1 333 ? -1.947 10.579 1.646 1.00 87.12 333 GLY A C 1
ATOM 2595 O O . GLY A 1 333 ? -2.506 11.405 0.926 1.00 87.12 333 GLY A O 1
ATOM 2596 N N . CYS A 1 334 ? -0.647 10.285 1.525 1.00 87.56 334 CYS A N 1
ATOM 2597 C CA . CYS A 1 334 ? 0.222 10.781 0.459 1.00 87.56 334 CYS A CA 1
ATOM 2598 C C . CYS A 1 334 ? 0.460 9.759 -0.666 1.00 87.56 334 CYS A C 1
ATOM 2600 O O . CYS A 1 334 ? 1.061 10.137 -1.668 1.00 87.56 334 CYS A O 1
ATOM 2602 N N . ILE A 1 335 ? 0.020 8.500 -0.530 1.00 86.38 335 ILE A N 1
ATOM 2603 C CA . ILE A 1 335 ? 0.303 7.420 -1.491 1.00 86.38 335 ILE A CA 1
ATOM 2604 C C . ILE A 1 335 ? -0.957 6.642 -1.889 1.00 86.38 335 ILE A C 1
ATOM 2606 O O . ILE A 1 335 ? -1.924 6.560 -1.136 1.00 86.38 335 ILE A O 1
ATOM 2610 N N . LYS A 1 336 ? -0.940 6.016 -3.068 1.00 78.31 336 LYS A N 1
ATOM 2611 C CA . LYS A 1 336 ? -2.055 5.200 -3.593 1.00 78.31 336 LYS A CA 1
ATOM 2612 C C . LYS A 1 336 ? -1.860 3.703 -3.306 1.00 78.31 336 LYS A C 1
ATOM 2614 O O . LYS A 1 336 ? -2.828 2.949 -3.213 1.00 78.31 336 LYS A O 1
ATOM 2619 N N . GLY A 1 337 ? -0.609 3.266 -3.181 1.00 77.25 337 GLY A N 1
ATOM 2620 C CA . GLY A 1 337 ? -0.199 1.874 -3.026 1.00 77.25 337 GLY A CA 1
ATOM 2621 C C . GLY A 1 337 ? -0.294 1.284 -1.605 1.00 77.25 337 GLY A C 1
ATOM 2622 O O . GLY A 1 337 ? -0.846 1.890 -0.676 1.00 77.25 337 GLY A O 1
ATOM 2623 N N . PRO A 1 338 ? 0.240 0.058 -1.425 1.00 81.88 338 PRO A N 1
ATOM 2624 C CA . PRO A 1 338 ? 0.360 -0.597 -0.123 1.00 81.88 338 PRO A CA 1
ATOM 2625 C C . PRO A 1 338 ? 1.445 0.065 0.743 1.00 81.88 338 PRO A C 1
ATOM 2627 O O . PRO A 1 338 ? 2.528 0.382 0.245 1.00 81.88 338 PRO A O 1
ATOM 2630 N N . LEU A 1 339 ? 1.183 0.210 2.048 1.00 91.56 339 LEU A N 1
ATOM 2631 C CA . LEU A 1 339 ? 2.093 0.819 3.015 1.00 91.56 339 LEU A CA 1
ATOM 2632 C C . LEU A 1 339 ? 2.621 -0.214 4.015 1.00 91.56 339 LEU A C 1
ATOM 2634 O O . LEU A 1 339 ? 1.928 -0.670 4.926 1.00 91.56 339 LEU A O 1
ATOM 2638 N N . GLY A 1 340 ? 3.902 -0.547 3.884 1.00 94.38 340 GLY A N 1
ATOM 2639 C CA . GLY A 1 340 ? 4.602 -1.315 4.905 1.00 94.38 340 GLY A CA 1
ATOM 2640 C C . GLY A 1 340 ? 5.060 -0.470 6.092 1.00 94.38 340 GLY A C 1
ATOM 2641 O O . GLY A 1 340 ? 5.177 0.753 6.014 1.00 94.38 340 GLY A O 1
ATOM 2642 N N . ILE A 1 341 ? 5.444 -1.139 7.175 1.00 97.69 341 ILE A N 1
ATOM 2643 C CA . ILE A 1 341 ? 6.247 -0.544 8.253 1.00 97.69 341 ILE A CA 1
ATOM 2644 C C . ILE A 1 341 ? 7.513 -1.388 8.436 1.00 97.69 341 ILE A C 1
ATOM 2646 O O . ILE A 1 341 ? 7.462 -2.615 8.361 1.00 97.69 341 ILE A O 1
ATOM 2650 N N . THR A 1 342 ? 8.655 -0.755 8.697 1.00 95.81 342 THR A N 1
ATOM 2651 C CA . THR A 1 342 ? 9.892 -1.432 9.111 1.00 95.81 342 THR A CA 1
ATOM 2652 C C . THR A 1 342 ? 10.274 -0.989 10.505 1.00 95.81 342 THR A C 1
ATOM 2654 O O . THR A 1 342 ? 10.529 0.192 10.714 1.00 95.81 342 THR A O 1
ATOM 2657 N N . VAL A 1 343 ? 10.361 -1.936 11.439 1.00 95.06 343 VAL A N 1
ATOM 2658 C CA . VAL A 1 343 ? 10.822 -1.692 12.809 1.00 95.06 343 VAL A CA 1
ATOM 2659 C C . VAL A 1 343 ? 12.047 -2.562 13.069 1.00 95.06 343 VAL A C 1
ATOM 2661 O O . VAL A 1 343 ? 11.937 -3.708 13.520 1.00 95.06 343 VAL A O 1
ATOM 2664 N N . VAL A 1 344 ? 13.212 -2.007 12.743 1.00 84.25 344 VAL A N 1
ATOM 2665 C CA . VAL A 1 344 ? 14.506 -2.688 12.818 1.00 84.25 344 VAL A CA 1
ATOM 2666 C C . VAL A 1 344 ? 15.450 -1.905 13.725 1.00 84.25 344 VAL A C 1
ATOM 2668 O O . VAL A 1 344 ? 15.668 -0.712 13.523 1.00 84.25 344 VAL A O 1
ATOM 2671 N N . SER A 1 345 ? 16.014 -2.592 14.714 1.00 74.31 345 SER A N 1
ATOM 2672 C CA . SER A 1 345 ? 17.135 -2.117 15.518 1.00 74.31 345 SER A CA 1
ATOM 2673 C C . SER A 1 345 ? 18.420 -2.701 14.942 1.00 74.31 345 SER A C 1
ATOM 2675 O O . SER A 1 345 ? 18.559 -3.917 14.837 1.00 74.31 345 SER A O 1
ATOM 2677 N N . GLY A 1 346 ? 19.404 -1.855 14.626 1.00 62.56 346 GLY A N 1
ATOM 2678 C CA . GLY A 1 346 ? 20.754 -2.343 14.333 1.00 62.56 346 GLY A CA 1
ATOM 2679 C C . GLY A 1 346 ? 21.284 -3.228 15.472 1.00 62.56 346 GLY A C 1
ATOM 2680 O O . GLY A 1 346 ? 20.959 -3.008 16.642 1.00 62.56 346 GLY A O 1
ATOM 2681 N N . LYS A 1 347 ? 22.086 -4.246 15.135 1.00 54.59 347 LYS A N 1
ATOM 2682 C CA . LYS A 1 347 ? 22.634 -5.204 16.112 1.00 54.59 347 LYS A CA 1
ATOM 2683 C C . LYS A 1 347 ? 23.324 -4.505 17.293 1.00 54.59 347 LYS A C 1
ATOM 2685 O O . LYS A 1 347 ? 23.982 -3.486 17.114 1.00 54.59 347 LYS A O 1
ATOM 2690 N N . SER A 1 348 ? 23.233 -5.139 18.470 1.00 54.41 348 SER A N 1
ATOM 2691 C CA . SER A 1 348 ? 23.597 -4.625 19.809 1.00 54.41 348 SER A CA 1
ATOM 2692 C C . SER A 1 348 ? 22.479 -3.898 20.587 1.00 54.41 348 SER A C 1
ATOM 2694 O O . SER A 1 348 ? 22.743 -2.955 21.336 1.00 54.41 348 SER A O 1
ATOM 2696 N N . ALA A 1 349 ? 21.232 -4.371 20.492 1.00 59.91 349 ALA A N 1
ATOM 2697 C CA . ALA A 1 349 ? 20.165 -3.939 21.397 1.00 59.91 349 ALA A CA 1
ATOM 2698 C C . ALA A 1 349 ? 20.337 -4.525 22.818 1.00 59.91 349 ALA A C 1
ATOM 2700 O O . ALA A 1 349 ? 20.394 -5.738 23.010 1.00 59.91 349 ALA A O 1
ATOM 2701 N N . THR A 1 350 ? 20.362 -3.658 23.831 1.00 63.00 350 THR A N 1
ATOM 2702 C CA . THR A 1 350 ? 20.191 -4.034 25.247 1.00 63.00 350 THR A CA 1
ATOM 2703 C C . THR A 1 350 ? 18.785 -4.584 25.504 1.00 63.00 350 THR A C 1
ATOM 2705 O O . THR A 1 350 ? 17.840 -4.246 24.790 1.00 63.00 350 THR A O 1
ATOM 2708 N N . SER A 1 351 ? 18.595 -5.333 26.596 1.00 70.00 351 SER A N 1
ATOM 2709 C CA . SER A 1 351 ? 17.273 -5.847 27.002 1.00 70.00 351 SER A CA 1
ATOM 2710 C C . SER A 1 351 ? 16.190 -4.757 27.085 1.00 70.00 351 SER A C 1
ATOM 2712 O O . SER A 1 351 ? 15.043 -4.992 26.701 1.00 70.00 351 SER A O 1
ATOM 2714 N N . SER A 1 352 ? 16.554 -3.540 27.513 1.00 68.50 352 SER A N 1
ATOM 2715 C CA . SER A 1 352 ? 15.642 -2.386 27.543 1.00 68.50 352 SER A CA 1
ATOM 2716 C C . SER A 1 352 ? 15.223 -1.909 26.145 1.00 68.50 352 SER A C 1
ATOM 2718 O O . SER A 1 352 ? 14.087 -1.481 25.952 1.00 68.50 352 SER A O 1
ATOM 2720 N N . GLN A 1 353 ? 16.126 -1.981 25.163 1.00 77.25 353 GLN A N 1
ATOM 2721 C CA . GLN A 1 353 ? 15.858 -1.594 23.777 1.00 77.25 353 GLN A CA 1
ATOM 2722 C C . GLN A 1 353 ? 15.002 -2.654 23.081 1.00 77.25 353 GLN A C 1
ATOM 2724 O O . GLN A 1 353 ? 14.043 -2.287 22.409 1.00 77.25 353 GLN A O 1
ATOM 2729 N N . SER A 1 354 ? 15.251 -3.946 23.328 1.00 80.94 354 SER A N 1
ATOM 2730 C CA . SER A 1 354 ? 14.386 -5.033 22.848 1.00 80.94 354 SER A CA 1
ATOM 2731 C C . SER A 1 354 ? 12.954 -4.901 23.385 1.00 80.94 354 SER A C 1
ATOM 2733 O O . SER A 1 354 ? 11.997 -5.028 22.626 1.00 80.94 354 SER A O 1
ATOM 2735 N N . ALA A 1 355 ? 12.783 -4.582 24.674 1.00 87.50 355 ALA A N 1
ATOM 2736 C CA . ALA A 1 355 ? 11.459 -4.355 25.260 1.00 87.50 355 ALA A CA 1
ATOM 2737 C C . ALA A 1 355 ? 10.724 -3.164 24.613 1.00 87.50 355 ALA A C 1
ATOM 2739 O O . ALA A 1 355 ? 9.542 -3.278 24.288 1.00 87.50 355 ALA A O 1
ATOM 2740 N N . TYR A 1 356 ? 11.426 -2.050 24.372 1.00 91.19 356 TYR A N 1
ATOM 2741 C CA . TYR A 1 356 ? 10.874 -0.879 23.684 1.00 91.19 356 TYR A CA 1
ATOM 2742 C C . TYR A 1 356 ? 10.500 -1.201 22.224 1.00 91.19 356 TYR A C 1
ATOM 2744 O O . TYR A 1 356 ? 9.389 -0.905 21.789 1.00 91.19 356 TYR A O 1
ATOM 2752 N N . GLN A 1 357 ? 11.376 -1.887 21.481 1.00 92.38 357 GLN A N 1
ATOM 2753 C CA . GLN A 1 357 ? 11.117 -2.324 20.103 1.00 92.38 357 GLN A CA 1
ATOM 2754 C C . GLN A 1 357 ? 9.872 -3.216 20.006 1.00 92.38 357 GLN A C 1
ATOM 2756 O O . GLN A 1 357 ? 9.073 -3.047 19.088 1.00 92.38 357 GLN A O 1
ATOM 2761 N N . LEU A 1 358 ? 9.652 -4.119 20.967 1.00 93.12 358 LEU A N 1
ATOM 2762 C CA . LEU A 1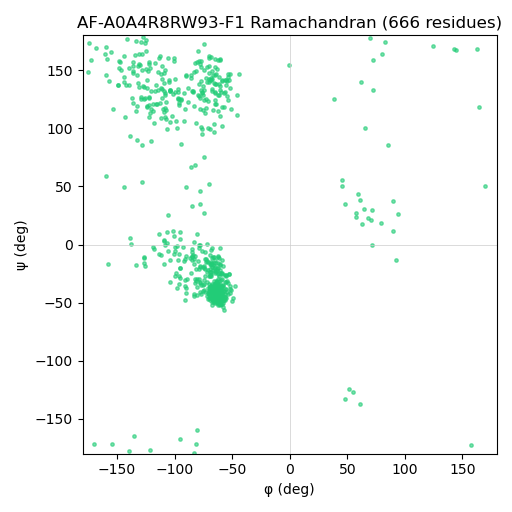 358 ? 8.440 -4.942 21.007 1.00 93.12 358 LEU A CA 1
ATOM 2763 C C . LEU A 1 358 ? 7.176 -4.108 21.241 1.00 93.12 358 LEU A C 1
ATOM 2765 O O . LEU A 1 358 ? 6.155 -4.371 20.610 1.00 93.12 358 LEU A O 1
ATOM 2769 N N . GLN A 1 359 ? 7.230 -3.081 22.094 1.00 95.00 359 GLN A N 1
ATOM 2770 C CA . GLN A 1 359 ? 6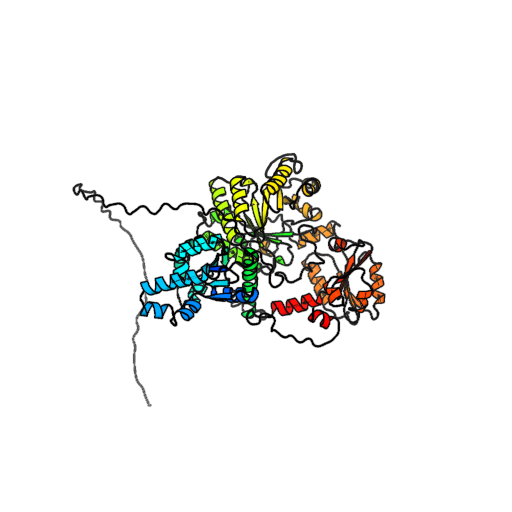.102 -2.163 22.294 1.00 95.00 359 GLN A CA 1
ATOM 2771 C C . GLN A 1 359 ? 5.772 -1.382 21.010 1.00 95.00 359 GLN A C 1
ATOM 2773 O O . GLN A 1 359 ? 4.595 -1.278 20.655 1.00 95.00 359 GLN A O 1
ATOM 2778 N N . VAL A 1 360 ? 6.794 -0.923 20.276 1.00 96.62 360 VAL A N 1
ATOM 2779 C CA . VAL A 1 360 ? 6.643 -0.308 18.945 1.00 96.62 360 VAL A CA 1
ATOM 2780 C C . VAL A 1 360 ? 6.003 -1.296 17.961 1.00 96.62 360 VAL A C 1
ATOM 2782 O O . VAL A 1 360 ? 4.986 -0.975 17.354 1.00 96.62 360 VAL A O 1
ATOM 2785 N N . LEU A 1 361 ? 6.526 -2.523 17.850 1.00 96.69 361 LEU A N 1
ATOM 2786 C CA . LEU A 1 361 ? 6.005 -3.571 16.958 1.00 96.69 361 LEU A CA 1
ATOM 2787 C C . LEU A 1 361 ? 4.531 -3.908 17.227 1.00 96.69 361 LEU A C 1
ATOM 2789 O O . LEU A 1 361 ? 3.725 -3.935 16.295 1.00 96.69 361 LEU A O 1
ATOM 2793 N N . TYR A 1 362 ? 4.150 -4.118 18.492 1.00 96.06 362 TYR A N 1
ATOM 2794 C CA . TYR A 1 362 ? 2.755 -4.383 18.863 1.00 96.06 362 TYR A CA 1
ATOM 2795 C C . TYR A 1 362 ? 1.815 -3.224 18.525 1.00 96.06 362 TYR A C 1
ATOM 2797 O O . TYR A 1 362 ? 0.634 -3.465 18.257 1.00 96.06 362 TYR A O 1
ATOM 2805 N N . HIS A 1 363 ? 2.316 -1.987 18.538 1.00 97.44 363 HIS A N 1
ATOM 2806 C CA . HIS A 1 363 ? 1.555 -0.809 18.136 1.00 97.44 363 HIS A CA 1
ATOM 2807 C C . HIS A 1 363 ? 1.433 -0.693 16.618 1.00 97.44 363 HIS A C 1
ATOM 2809 O O . HIS A 1 363 ? 0.326 -0.503 16.123 1.00 97.44 363 HIS A O 1
ATOM 2815 N N . CYS A 1 364 ? 2.507 -0.940 15.865 1.00 97.56 364 CYS A N 1
ATOM 2816 C CA . CYS A 1 364 ? 2.458 -1.028 14.403 1.00 97.56 364 CYS A CA 1
ATOM 2817 C C . CYS A 1 364 ? 1.421 -2.064 13.924 1.00 97.56 364 CYS A C 1
ATOM 2819 O O . CYS A 1 364 ? 0.662 -1.793 13.000 1.00 97.56 364 CYS A O 1
ATOM 2821 N N . LEU A 1 365 ? 1.285 -3.206 14.611 1.00 96.62 365 LEU A N 1
ATOM 2822 C CA . LEU A 1 365 ? 0.239 -4.201 14.321 1.00 96.62 365 LEU A CA 1
ATOM 2823 C C . LEU A 1 365 ? -1.205 -3.719 14.578 1.00 96.62 365 LEU A C 1
ATOM 2825 O O . LEU A 1 365 ? -2.148 -4.354 14.109 1.00 96.62 365 LEU A O 1
ATOM 2829 N N . ARG A 1 366 ? -1.423 -2.626 15.325 1.00 96.25 366 ARG A N 1
ATOM 2830 C CA . ARG A 1 366 ? -2.752 -1.989 15.484 1.00 96.25 366 ARG A CA 1
ATOM 2831 C C . ARG A 1 366 ? -3.132 -1.138 14.269 1.00 96.25 366 ARG A C 1
ATOM 2833 O O . ARG A 1 366 ? -4.308 -0.860 14.076 1.00 96.25 366 ARG A O 1
ATOM 2840 N N . LEU A 1 367 ? -2.159 -0.749 13.450 1.00 96.69 367 LEU A N 1
ATOM 2841 C CA . LEU A 1 367 ? -2.377 -0.012 12.201 1.00 96.69 367 LEU A CA 1
ATOM 2842 C C . LEU A 1 367 ? -2.684 -0.949 11.024 1.00 96.69 367 LEU A C 1
ATOM 2844 O O . LEU A 1 367 ? -3.092 -0.482 9.968 1.00 96.69 367 LEU A O 1
ATOM 2848 N N . ALA A 1 368 ? -2.490 -2.261 11.220 1.00 95.00 368 ALA A N 1
ATOM 2849 C CA . ALA A 1 368 ? -2.644 -3.304 10.209 1.00 95.00 368 ALA A CA 1
ATOM 2850 C C . ALA A 1 368 ? -1.978 -2.941 8.860 1.00 95.00 368 ALA A C 1
ATOM 2852 O O . ALA A 1 368 ? -2.661 -2.962 7.839 1.00 95.00 368 ALA A O 1
ATOM 2853 N N . PRO A 1 369 ? -0.670 -2.614 8.809 1.00 94.50 369 PRO A N 1
ATOM 2854 C CA . PRO A 1 369 ? 0.030 -2.345 7.546 1.00 94.50 369 PRO A CA 1
ATOM 2855 C C . PRO A 1 369 ? -0.007 -3.572 6.626 1.00 94.50 369 PRO A C 1
ATOM 2857 O O . PRO A 1 369 ? -0.224 -4.692 7.097 1.00 94.50 369 PRO A O 1
ATOM 2860 N N . GLU A 1 370 ? 0.186 -3.412 5.313 1.00 90.94 370 GLU A N 1
ATOM 2861 C CA . GLU A 1 370 ? 0.199 -4.565 4.391 1.00 90.94 370 GLU A CA 1
ATOM 2862 C C . GLU A 1 370 ? 1.298 -5.569 4.760 1.00 90.94 370 GLU A C 1
ATOM 2864 O O . GLU A 1 370 ? 1.093 -6.785 4.711 1.00 90.94 370 GLU A O 1
ATOM 2869 N N . TYR A 1 371 ? 2.443 -5.057 5.211 1.00 92.88 371 TYR A N 1
ATOM 2870 C CA . TYR A 1 371 ? 3.527 -5.859 5.756 1.00 92.88 371 TYR A CA 1
ATOM 2871 C C . TYR A 1 371 ? 4.280 -5.132 6.875 1.00 92.88 371 TYR A C 1
ATOM 2873 O O . TYR A 1 371 ? 4.402 -3.906 6.886 1.00 92.88 371 TYR A O 1
ATOM 2881 N N . LEU A 1 372 ? 4.821 -5.909 7.812 1.00 96.38 372 LEU A N 1
ATOM 2882 C CA . LEU A 1 372 ? 5.670 -5.437 8.902 1.00 96.38 372 LEU A CA 1
ATOM 2883 C C . LEU A 1 372 ? 7.031 -6.133 8.820 1.00 96.38 372 LEU A C 1
ATOM 2885 O O . LEU A 1 372 ? 7.130 -7.344 9.019 1.00 96.38 372 LEU A O 1
ATOM 2889 N N . CYS A 1 373 ? 8.079 -5.364 8.532 1.00 95.69 373 CYS A N 1
ATOM 2890 C CA . CYS A 1 373 ? 9.461 -5.832 8.569 1.00 95.69 373 CYS A CA 1
ATOM 2891 C C . CYS A 1 373 ? 10.010 -5.751 10.002 1.00 95.69 373 CYS A C 1
ATOM 2893 O O . CYS A 1 373 ? 9.895 -4.701 10.642 1.00 95.69 373 CYS A O 1
ATOM 2895 N N . THR A 1 374 ? 10.635 -6.823 10.494 1.00 95.19 374 THR A N 1
ATOM 2896 C CA . THR A 1 374 ? 11.206 -6.883 11.850 1.00 95.19 374 THR A CA 1
ATOM 2897 C C . THR A 1 374 ? 12.456 -7.763 11.921 1.00 95.19 374 THR A C 1
ATOM 2899 O O . THR A 1 374 ? 12.637 -8.635 11.072 1.00 95.19 374 THR A O 1
ATOM 2902 N N . ASP A 1 375 ? 13.323 -7.543 12.911 1.00 92.38 375 ASP A N 1
ATOM 2903 C CA . ASP A 1 375 ? 14.578 -8.287 13.051 1.00 92.38 375 ASP A CA 1
ATOM 2904 C C . ASP A 1 375 ? 14.357 -9.761 13.402 1.00 92.38 375 ASP A C 1
ATOM 2906 O O . ASP A 1 375 ? 13.649 -10.103 14.351 1.00 92.38 375 ASP A O 1
ATOM 2910 N N . LEU A 1 376 ? 15.065 -10.644 12.701 1.00 92.12 376 LEU A N 1
ATOM 2911 C CA . LEU A 1 376 ? 15.166 -12.056 13.078 1.00 92.12 376 LEU A CA 1
ATOM 2912 C C . LEU A 1 376 ? 15.981 -12.253 14.371 1.00 92.12 376 LEU A C 1
ATOM 2914 O O . LEU A 1 376 ? 15.744 -13.210 15.110 1.00 92.12 376 LEU A O 1
ATOM 2918 N N . ASP A 1 377 ? 16.863 -11.301 14.698 1.00 87.56 377 ASP A N 1
ATOM 2919 C CA . ASP A 1 377 ? 17.660 -11.270 15.933 1.00 87.56 377 ASP A CA 1
ATOM 2920 C C . ASP A 1 377 ? 16.843 -10.933 17.204 1.00 87.56 377 ASP A C 1
ATOM 2922 O O . ASP A 1 377 ? 17.393 -10.929 18.304 1.00 87.56 377 ASP A O 1
ATOM 2926 N N . LEU A 1 378 ? 15.521 -10.709 17.103 1.00 86.75 378 LEU A N 1
ATOM 2927 C CA . LEU A 1 378 ? 14.623 -10.589 18.269 1.00 86.75 378 LEU A CA 1
ATOM 2928 C C . LEU A 1 378 ? 14.578 -11.854 19.148 1.00 86.75 378 LEU A C 1
ATOM 2930 O O . LEU A 1 378 ? 14.115 -11.798 20.291 1.00 86.75 378 LEU A O 1
ATOM 2934 N N . GLY A 1 379 ? 15.016 -12.995 18.611 1.00 86.44 379 GLY A N 1
ATOM 2935 C CA . GLY A 1 379 ? 14.911 -14.308 19.239 1.00 86.44 379 GLY A CA 1
ATOM 2936 C C . GLY A 1 379 ? 13.528 -14.948 19.080 1.00 86.44 379 GLY A C 1
ATOM 2937 O O . GLY A 1 379 ? 12.534 -14.295 18.756 1.00 86.44 379 GLY A O 1
ATOM 2938 N N . GLU A 1 380 ? 13.460 -16.257 19.325 1.00 91.19 380 GLU A N 1
ATOM 2939 C CA . GLU A 1 380 ? 12.286 -17.081 19.003 1.00 91.19 380 GLU A CA 1
ATOM 2940 C C . GLU A 1 380 ? 11.014 -16.651 19.741 1.00 91.19 380 GLU A C 1
ATOM 2942 O O . GLU A 1 380 ? 9.962 -16.488 19.125 1.00 91.19 380 GLU A O 1
ATOM 2947 N N . LYS A 1 381 ? 11.086 -16.439 21.065 1.00 91.56 381 LYS A N 1
ATOM 2948 C CA . LYS A 1 381 ? 9.890 -16.127 21.869 1.00 91.56 381 LYS A CA 1
ATOM 2949 C C . LYS A 1 381 ? 9.257 -14.783 21.480 1.00 91.56 381 LYS A C 1
ATOM 2951 O O . LYS A 1 381 ? 8.040 -14.766 21.288 1.00 91.56 381 LYS A O 1
ATOM 2956 N N . PRO A 1 382 ? 10.007 -13.669 21.342 1.00 91.81 382 PRO A N 1
ATOM 2957 C CA . PRO A 1 382 ? 9.403 -12.408 20.927 1.00 91.81 382 PRO A CA 1
ATOM 2958 C C . PRO A 1 382 ? 8.922 -12.427 19.473 1.00 91.81 382 PRO A C 1
ATOM 2960 O O . PRO A 1 382 ? 7.807 -11.981 19.213 1.00 91.81 382 PRO A O 1
ATOM 2963 N N . LEU A 1 383 ? 9.696 -13.001 18.543 1.00 93.25 383 LEU A N 1
ATOM 2964 C CA . LEU A 1 383 ? 9.299 -13.105 17.135 1.00 93.25 383 LEU A CA 1
ATOM 2965 C C . LEU A 1 383 ? 8.036 -13.967 16.960 1.00 93.25 383 LEU A C 1
ATOM 2967 O O . LEU A 1 383 ? 7.093 -13.546 16.293 1.00 93.25 383 LEU A O 1
ATOM 2971 N N . GLY A 1 384 ? 7.957 -15.117 17.635 1.00 94.06 384 GLY A N 1
ATOM 2972 C CA . GLY A 1 384 ? 6.761 -15.964 17.645 1.00 94.06 384 GLY A CA 1
ATOM 2973 C C . GLY A 1 384 ? 5.529 -15.255 18.223 1.00 94.06 384 GLY A C 1
ATOM 2974 O O . GLY A 1 384 ? 4.424 -15.420 17.709 1.00 94.06 384 GLY A O 1
ATOM 2975 N N . ALA A 1 385 ? 5.706 -14.400 19.236 1.00 93.06 385 ALA A N 1
ATOM 2976 C CA . ALA A 1 385 ? 4.616 -13.595 19.788 1.00 93.06 385 ALA A CA 1
ATOM 2977 C C . ALA A 1 385 ? 4.129 -12.500 18.815 1.00 93.06 385 ALA A C 1
ATOM 2979 O O . ALA A 1 385 ? 2.922 -12.280 18.711 1.00 93.06 385 ALA A O 1
ATOM 2980 N N . ILE A 1 386 ? 5.030 -11.866 18.051 1.00 94.44 386 ILE A N 1
ATOM 2981 C CA . ILE A 1 386 ? 4.668 -10.938 16.962 1.00 94.44 386 ILE A CA 1
ATOM 2982 C C . ILE A 1 386 ? 3.915 -11.668 15.842 1.00 94.44 386 ILE A C 1
ATOM 2984 O O . ILE A 1 386 ? 2.891 -11.175 15.370 1.00 94.44 386 ILE A O 1
ATOM 2988 N N . ILE A 1 387 ? 4.363 -12.865 15.454 1.00 94.19 387 ILE A N 1
ATOM 2989 C CA . ILE A 1 387 ? 3.724 -13.671 14.404 1.00 94.19 387 ILE A CA 1
ATOM 2990 C C . ILE A 1 387 ? 2.330 -14.154 14.840 1.00 94.19 387 ILE A C 1
ATOM 2992 O O . ILE A 1 387 ? 1.396 -14.094 14.042 1.00 94.19 387 ILE A O 1
ATOM 2996 N N . ALA A 1 388 ? 2.136 -14.520 16.112 1.00 92.56 388 ALA A N 1
ATOM 2997 C CA . ALA A 1 388 ? 0.810 -14.808 16.671 1.00 92.56 388 ALA A CA 1
ATOM 2998 C C . ALA A 1 388 ? -0.106 -13.563 16.726 1.00 92.56 388 ALA A C 1
ATOM 3000 O O . ALA A 1 388 ? -1.316 -13.662 16.522 1.00 92.56 388 ALA A O 1
ATOM 3001 N N . ALA A 1 389 ? 0.465 -12.378 16.965 1.00 92.62 389 ALA A N 1
ATOM 3002 C CA . ALA A 1 389 ? -0.261 -11.111 17.076 1.00 92.62 389 ALA A CA 1
ATOM 3003 C C . ALA A 1 389 ? -0.654 -10.467 15.731 1.00 92.62 389 ALA A C 1
ATOM 3005 O O . ALA A 1 389 ? -1.442 -9.518 15.724 1.00 92.62 389 ALA A O 1
ATOM 3006 N N . ARG A 1 390 ? -0.081 -10.929 14.610 1.00 93.19 390 ARG A N 1
ATOM 3007 C CA . ARG A 1 390 ? -0.008 -10.181 13.338 1.00 93.19 390 ARG A CA 1
ATOM 3008 C C . ARG A 1 390 ? -1.353 -9.818 12.691 1.00 93.19 390 ARG A C 1
ATOM 3010 O O . ARG A 1 390 ? -1.426 -8.846 11.936 1.00 93.19 390 ARG A O 1
ATOM 3017 N N . GLY A 1 391 ? -2.397 -10.607 12.945 1.00 92.12 391 GLY A N 1
ATOM 3018 C CA . GLY A 1 391 ? -3.689 -10.488 12.262 1.00 92.12 391 GLY A CA 1
ATOM 3019 C C . GLY A 1 391 ? -3.550 -10.567 10.733 1.00 92.12 391 GLY A C 1
ATOM 3020 O O . GLY A 1 391 ? -2.907 -11.499 10.245 1.00 92.12 391 GLY A O 1
ATOM 3021 N N . PRO A 1 392 ? -4.082 -9.599 9.965 1.00 91.19 392 PRO A N 1
ATOM 3022 C CA . PRO A 1 392 ? -3.971 -9.562 8.502 1.00 91.19 392 PRO A CA 1
ATOM 3023 C C . PRO A 1 392 ? -2.629 -9.001 7.989 1.00 91.19 392 PRO A C 1
ATOM 3025 O O . PRO A 1 392 ? -2.498 -8.705 6.802 1.00 91.19 392 PRO A O 1
ATOM 3028 N N . THR A 1 393 ? -1.646 -8.787 8.868 1.00 93.88 393 THR A N 1
ATOM 3029 C CA . THR A 1 393 ? -0.323 -8.263 8.499 1.00 93.88 393 THR A CA 1
ATOM 3030 C C . THR A 1 393 ? 0.592 -9.404 8.050 1.00 93.88 393 THR A C 1
ATOM 3032 O O . THR A 1 393 ? 0.722 -10.414 8.755 1.00 93.88 393 THR A O 1
ATOM 3035 N N . SER A 1 394 ? 1.267 -9.240 6.911 1.00 93.62 394 SER A N 1
ATOM 3036 C CA . SER A 1 394 ? 2.355 -10.132 6.486 1.00 93.62 394 SER A CA 1
ATOM 3037 C C . SER A 1 394 ? 3.648 -9.773 7.222 1.00 93.62 394 SER A C 1
ATOM 3039 O O . SER A 1 394 ? 4.052 -8.612 7.237 1.00 93.62 394 SER A O 1
ATOM 3041 N N . ILE A 1 395 ? 4.314 -10.744 7.848 1.00 95.62 395 ILE A N 1
ATOM 3042 C CA . ILE A 1 395 ? 5.557 -10.498 8.596 1.00 95.62 395 ILE A CA 1
ATOM 3043 C C . ILE A 1 395 ? 6.757 -10.774 7.695 1.00 95.62 395 ILE A C 1
ATOM 3045 O O . ILE A 1 395 ? 6.896 -11.867 7.155 1.00 95.62 395 ILE A O 1
ATOM 3049 N N . VAL A 1 396 ? 7.650 -9.797 7.565 1.00 95.06 396 VAL A N 1
ATOM 3050 C CA . VAL A 1 396 ? 8.888 -9.918 6.790 1.00 95.06 396 VAL A CA 1
ATOM 3051 C C . VAL A 1 396 ? 10.065 -9.996 7.758 1.00 95.06 396 VAL A C 1
ATOM 3053 O O . VAL A 1 396 ? 10.342 -9.043 8.488 1.00 95.06 396 VAL A O 1
ATOM 3056 N N . GLY A 1 397 ? 10.763 -11.130 7.767 1.00 95.38 397 GLY A N 1
ATOM 3057 C CA . GLY A 1 397 ? 11.961 -11.312 8.582 1.00 95.38 397 GLY A CA 1
ATOM 3058 C C . GLY A 1 397 ? 13.139 -10.552 7.982 1.00 95.38 397 GLY A C 1
ATOM 3059 O O . GLY A 1 397 ? 13.469 -10.759 6.817 1.00 95.38 397 GLY A O 1
ATOM 3060 N N . VAL A 1 398 ? 13.780 -9.676 8.748 1.00 94.31 398 VAL A N 1
ATOM 3061 C CA . VAL A 1 398 ? 14.954 -8.913 8.312 1.00 94.31 398 VAL A CA 1
ATOM 3062 C C . VAL A 1 398 ? 16.192 -9.377 9.066 1.00 94.31 398 VAL A C 1
ATOM 3064 O O . VAL A 1 398 ? 16.168 -9.535 10.284 1.00 94.31 398 VAL A O 1
ATOM 3067 N N . TYR A 1 399 ? 17.291 -9.567 8.341 1.00 93.12 399 TYR A N 1
ATOM 3068 C CA . TYR A 1 399 ? 18.601 -9.833 8.919 1.00 93.12 399 TYR A CA 1
ATOM 3069 C C . TYR A 1 399 ? 19.641 -8.849 8.399 1.00 93.12 399 TYR A C 1
ATOM 3071 O O . TYR A 1 399 ? 19.838 -8.736 7.190 1.00 93.12 399 TYR A O 1
ATOM 3079 N N . HIS A 1 400 ? 20.344 -8.180 9.311 1.00 90.44 400 HIS A N 1
ATOM 3080 C CA . HIS A 1 400 ? 21.489 -7.334 8.986 1.00 90.44 400 HIS A CA 1
ATOM 3081 C C . HIS A 1 400 ? 22.781 -8.059 9.363 1.00 90.44 400 HIS A C 1
ATOM 3083 O O . HIS A 1 400 ? 23.135 -8.170 10.538 1.00 90.44 400 HIS A O 1
ATOM 3089 N N . ASP A 1 401 ? 23.511 -8.564 8.374 1.00 88.31 401 ASP A N 1
ATOM 3090 C CA . ASP A 1 401 ? 24.809 -9.183 8.590 1.00 88.31 401 ASP A CA 1
ATOM 3091 C C . ASP A 1 401 ? 25.896 -8.121 8.815 1.00 88.31 401 ASP A C 1
ATOM 3093 O O . ASP A 1 401 ? 26.409 -7.496 7.885 1.00 88.31 401 ASP A O 1
ATOM 3097 N N . THR A 1 402 ? 26.240 -7.930 10.088 1.00 79.00 402 THR A N 1
ATOM 3098 C CA . THR A 1 402 ? 27.365 -7.116 10.558 1.00 79.00 402 THR A CA 1
ATOM 3099 C C . THR A 1 402 ? 28.626 -7.946 10.807 1.00 79.00 402 THR A C 1
ATOM 3101 O O . THR A 1 402 ? 29.607 -7.413 11.327 1.00 79.00 402 THR A O 1
ATOM 3104 N N . SER A 1 403 ? 28.623 -9.251 10.497 1.00 74.38 403 SER A N 1
ATOM 3105 C CA . SER A 1 403 ? 29.801 -10.087 10.707 1.00 74.38 403 SER A CA 1
ATOM 3106 C C . SER A 1 403 ? 30.937 -9.630 9.795 1.00 74.38 403 SER A C 1
ATOM 3108 O O . SER A 1 403 ? 30.791 -9.538 8.576 1.00 74.38 403 SER A O 1
ATOM 3110 N N . GLN A 1 404 ? 32.123 -9.438 10.372 1.00 68.88 404 GLN A N 1
ATOM 3111 C CA . GLN A 1 404 ? 33.363 -9.248 9.611 1.00 68.88 404 GLN A CA 1
ATOM 3112 C C . GLN A 1 404 ? 33.861 -10.580 9.007 1.00 68.88 404 GLN A C 1
ATOM 3114 O O . GLN A 1 404 ? 35.056 -10.780 8.814 1.00 68.88 404 GLN A O 1
ATOM 3119 N N . SER A 1 405 ? 32.950 -11.526 8.742 1.00 68.94 405 SER A N 1
ATOM 3120 C CA . SER A 1 405 ? 33.290 -12.840 8.209 1.00 68.94 405 SER A CA 1
ATOM 3121 C C . SER A 1 405 ? 33.885 -12.696 6.814 1.00 68.94 405 SER A C 1
ATOM 3123 O O . SER A 1 405 ? 33.207 -12.215 5.899 1.00 68.94 405 SER A O 1
ATOM 3125 N N . ALA A 1 406 ? 35.118 -13.176 6.645 1.00 71.44 406 ALA A N 1
ATOM 3126 C CA . ALA A 1 406 ? 35.820 -13.214 5.365 1.00 71.44 406 ALA A CA 1
ATOM 3127 C C . ALA A 1 406 ? 35.098 -14.065 4.301 1.00 71.44 406 ALA A C 1
ATOM 3129 O O . ALA A 1 406 ? 35.365 -13.914 3.115 1.00 71.44 406 ALA A O 1
ATOM 3130 N N . SER A 1 407 ? 34.158 -14.936 4.697 1.00 81.69 407 SER A N 1
ATOM 3131 C CA . SER A 1 407 ? 33.367 -15.743 3.759 1.00 81.69 407 SER A CA 1
ATOM 3132 C C . SER A 1 407 ? 32.255 -14.975 3.035 1.00 81.69 407 SER A C 1
ATOM 3134 O O . SER A 1 407 ? 31.635 -15.535 2.134 1.00 81.69 407 SER A O 1
ATOM 3136 N N . GLY A 1 408 ? 31.992 -13.705 3.367 1.00 87.81 408 GLY A N 1
ATOM 3137 C CA . GLY A 1 408 ? 31.039 -12.895 2.603 1.00 87.81 408 GLY A CA 1
ATOM 3138 C C . GLY A 1 408 ? 29.621 -13.480 2.609 1.00 87.81 408 GLY A C 1
ATOM 3139 O O . GLY A 1 408 ? 29.143 -14.004 3.615 1.00 87.81 408 GLY A O 1
ATOM 3140 N N . TRP A 1 409 ? 28.977 -13.461 1.442 1.00 91.94 409 TRP A N 1
ATOM 3141 C CA . TRP A 1 409 ? 27.701 -14.148 1.200 1.00 91.94 409 TRP A CA 1
ATOM 3142 C C . TRP A 1 409 ? 27.802 -15.681 1.184 1.00 91.94 409 TRP A C 1
ATOM 3144 O O . TRP A 1 409 ? 26.780 -16.360 1.197 1.00 91.94 409 TRP A O 1
ATOM 3154 N N . ARG A 1 410 ? 29.014 -16.249 1.204 1.00 89.56 410 ARG A N 1
ATOM 3155 C CA . ARG A 1 410 ? 29.250 -17.701 1.301 1.00 89.56 410 ARG A CA 1
ATOM 3156 C C . ARG A 1 410 ? 29.206 -18.202 2.751 1.00 89.56 410 ARG A C 1
ATOM 3158 O O . ARG A 1 410 ? 29.434 -19.382 2.994 1.00 89.56 410 ARG A O 1
ATOM 3165 N N . ASN A 1 411 ? 28.918 -17.322 3.716 1.00 89.94 411 ASN A N 1
ATOM 3166 C CA . ASN A 1 411 ? 28.677 -17.673 5.113 1.00 89.94 411 ASN A CA 1
ATOM 3167 C C . ASN A 1 411 ? 27.429 -18.582 5.245 1.00 89.94 411 ASN A C 1
ATOM 3169 O O . ASN A 1 411 ? 26.318 -18.101 4.997 1.00 89.94 411 ASN A O 1
ATOM 3173 N N . PRO A 1 412 ? 27.563 -19.856 5.679 1.00 90.62 412 PRO A N 1
ATOM 3174 C CA . PRO A 1 412 ? 26.431 -20.784 5.795 1.00 90.62 412 PRO A CA 1
ATOM 3175 C C . PRO A 1 412 ? 25.299 -20.265 6.691 1.00 90.62 412 PRO A C 1
ATOM 3177 O O . PRO A 1 412 ? 24.125 -20.470 6.385 1.00 90.62 412 PRO A O 1
ATOM 3180 N N . MET A 1 413 ? 25.645 -19.488 7.724 1.00 91.56 413 MET A N 1
ATOM 3181 C CA . MET A 1 413 ? 24.693 -18.918 8.678 1.00 91.56 413 MET A CA 1
ATOM 3182 C C . MET A 1 413 ? 23.638 -18.017 8.006 1.00 91.56 413 MET A C 1
ATOM 3184 O O . MET A 1 413 ? 22.529 -17.881 8.518 1.00 91.56 413 MET A O 1
ATOM 3188 N N . LEU A 1 414 ? 23.934 -17.424 6.841 1.00 94.06 414 LEU A N 1
ATOM 3189 C CA . LEU A 1 414 ? 22.957 -16.633 6.081 1.00 94.06 414 LEU A CA 1
ATOM 3190 C C . LEU A 1 414 ? 21.846 -17.513 5.490 1.00 94.06 414 LEU A C 1
ATOM 3192 O O . LEU A 1 414 ? 20.687 -17.100 5.455 1.00 94.06 414 LEU A O 1
ATOM 3196 N N . LYS A 1 415 ? 22.177 -18.740 5.070 1.00 95.56 415 LYS A N 1
ATOM 3197 C CA . LYS A 1 415 ? 21.188 -19.733 4.634 1.00 95.56 415 LYS A CA 1
ATOM 3198 C C . LYS A 1 415 ? 20.372 -20.239 5.825 1.00 95.56 415 LYS A C 1
ATOM 3200 O O . LYS A 1 415 ? 19.147 -20.311 5.736 1.00 95.56 415 LYS A O 1
ATOM 3205 N N . ASP A 1 416 ? 21.027 -20.520 6.950 1.00 95.12 416 ASP A N 1
ATOM 3206 C CA . ASP A 1 416 ? 20.348 -20.964 8.175 1.00 95.12 416 ASP A CA 1
ATOM 3207 C C . ASP A 1 416 ? 19.355 -19.915 8.690 1.00 95.12 416 ASP A C 1
ATOM 3209 O O . ASP A 1 416 ? 18.251 -20.265 9.114 1.00 95.12 416 ASP A O 1
ATOM 3213 N N . MET A 1 417 ? 19.716 -18.632 8.586 1.00 94.62 417 MET A N 1
ATOM 3214 C CA . MET A 1 417 ? 18.865 -17.493 8.927 1.00 94.62 417 MET A CA 1
ATOM 3215 C C . MET A 1 417 ? 17.671 -17.337 7.970 1.00 94.62 417 MET A C 1
ATOM 3217 O O . MET A 1 417 ? 16.561 -17.033 8.410 1.00 94.62 417 MET A O 1
ATOM 3221 N N . ALA A 1 418 ? 17.857 -17.610 6.674 1.00 96.19 418 ALA A N 1
ATOM 3222 C CA . ALA A 1 418 ? 16.759 -17.619 5.709 1.00 96.19 418 ALA A CA 1
ATOM 3223 C C . ALA A 1 418 ? 15.729 -18.723 6.025 1.00 96.19 418 ALA A C 1
ATOM 3225 O O . ALA A 1 418 ? 14.530 -18.452 6.093 1.00 96.19 418 ALA A O 1
ATOM 3226 N N . HIS A 1 419 ? 16.191 -19.944 6.321 1.00 97.44 419 HIS A N 1
ATOM 3227 C CA . HIS A 1 419 ? 15.310 -21.024 6.779 1.00 97.44 419 HIS A CA 1
ATOM 3228 C C . HIS A 1 419 ? 14.746 -20.781 8.188 1.00 97.44 419 HIS A C 1
ATOM 3230 O O . HIS A 1 419 ? 13.674 -21.284 8.509 1.00 97.44 419 HIS A O 1
ATOM 3236 N N . TYR A 1 420 ? 15.436 -20.037 9.057 1.00 97.06 420 TYR A N 1
ATOM 3237 C CA . TYR A 1 420 ? 14.905 -19.652 10.368 1.00 97.06 420 TYR A CA 1
ATOM 3238 C C . TYR A 1 420 ? 13.678 -18.744 10.227 1.00 97.06 420 TYR A C 1
ATOM 3240 O O . TYR A 1 420 ? 12.665 -19.010 10.869 1.00 97.06 420 TYR A O 1
ATOM 3248 N N . ALA A 1 421 ? 13.717 -17.751 9.331 1.00 96.75 421 ALA A N 1
ATOM 3249 C CA . ALA A 1 421 ? 12.556 -16.912 9.025 1.00 96.75 421 ALA A CA 1
ATOM 3250 C C . ALA A 1 421 ? 11.339 -17.746 8.579 1.00 96.75 421 ALA A C 1
ATOM 3252 O O . ALA A 1 421 ? 10.230 -17.553 9.077 1.00 96.75 421 ALA A O 1
ATOM 3253 N N . GLU A 1 422 ? 11.562 -18.717 7.689 1.00 96.50 422 GLU A N 1
ATOM 3254 C CA . GLU A 1 422 ? 10.535 -19.658 7.232 1.00 96.50 422 GLU A CA 1
ATOM 3255 C C . GLU A 1 422 ? 9.981 -20.514 8.384 1.00 96.50 422 GLU A C 1
ATOM 3257 O O . GLU A 1 422 ? 8.767 -20.562 8.578 1.00 96.50 422 GLU A O 1
ATOM 3262 N N . ARG A 1 423 ? 10.850 -21.133 9.201 1.00 96.94 423 ARG A N 1
ATOM 3263 C CA . ARG A 1 423 ? 10.438 -21.949 10.362 1.00 96.94 423 ARG A CA 1
ATOM 3264 C C . ARG A 1 423 ? 9.642 -21.158 11.399 1.00 96.94 423 ARG A C 1
ATOM 3266 O O . ARG A 1 423 ? 8.746 -21.721 12.021 1.00 96.94 423 ARG A O 1
ATOM 3273 N N . MET A 1 424 ? 9.958 -19.878 11.587 1.00 96.31 424 MET A N 1
ATOM 3274 C CA . MET A 1 424 ? 9.234 -19.001 12.509 1.00 96.31 424 MET A CA 1
ATOM 3275 C C . MET A 1 424 ? 7.856 -18.577 11.980 1.00 96.31 424 MET A C 1
ATOM 3277 O O . MET A 1 424 ? 7.014 -18.164 12.775 1.00 96.31 424 MET A O 1
ATOM 3281 N N . GLY A 1 425 ? 7.602 -18.699 10.672 1.00 95.06 425 GLY A N 1
ATOM 3282 C CA . GLY A 1 425 ? 6.345 -18.296 10.035 1.00 95.06 425 GLY A CA 1
ATOM 3283 C C . GLY A 1 425 ? 6.348 -16.875 9.461 1.00 95.06 425 GLY A C 1
ATOM 3284 O O . GLY A 1 425 ? 5.285 -16.259 9.361 1.00 95.06 425 GLY A O 1
ATOM 3285 N N . CYS A 1 426 ? 7.517 -16.334 9.096 1.00 96.38 426 CYS A N 1
ATOM 3286 C CA . CYS A 1 426 ? 7.590 -15.136 8.258 1.00 96.38 426 CYS A CA 1
ATOM 3287 C C . CYS A 1 426 ? 7.072 -15.434 6.840 1.00 96.38 426 CYS A C 1
ATOM 3289 O O . CYS A 1 426 ? 7.230 -16.538 6.329 1.00 96.38 426 CYS A O 1
ATOM 3291 N N . HIS A 1 427 ? 6.491 -14.429 6.187 1.00 94.06 427 HIS A N 1
ATOM 3292 C CA . HIS A 1 427 ? 5.930 -14.500 4.831 1.00 94.06 427 HIS A CA 1
ATOM 3293 C C . HIS A 1 427 ? 6.975 -14.250 3.744 1.00 94.06 427 HIS A C 1
ATOM 3295 O O . HIS A 1 427 ? 6.796 -14.697 2.619 1.00 94.06 427 HIS A O 1
ATOM 3301 N N . ALA A 1 428 ? 8.052 -13.541 4.082 1.00 92.75 428 ALA A N 1
ATOM 3302 C CA . ALA A 1 428 ? 9.230 -13.308 3.249 1.00 92.75 428 ALA A CA 1
ATOM 3303 C C . ALA A 1 428 ? 10.448 -13.021 4.144 1.00 92.75 428 ALA A C 1
ATOM 3305 O O . ALA A 1 428 ? 10.298 -12.713 5.333 1.00 92.75 428 ALA A O 1
ATOM 3306 N N . VAL A 1 429 ? 11.651 -13.080 3.571 1.00 94.19 429 VAL A N 1
ATOM 3307 C CA . VAL A 1 429 ? 12.909 -12.780 4.268 1.00 94.19 429 VAL A CA 1
ATOM 3308 C C . VAL A 1 429 ? 13.787 -11.809 3.471 1.00 94.19 429 VAL A C 1
ATOM 3310 O O . VAL A 1 429 ? 13.948 -11.941 2.257 1.00 94.19 429 VAL A O 1
ATOM 3313 N N . ARG A 1 430 ? 14.363 -10.813 4.156 1.00 93.00 430 ARG A N 1
ATOM 3314 C CA . ARG A 1 430 ? 15.320 -9.840 3.603 1.00 93.00 430 ARG A CA 1
ATOM 3315 C C . ARG A 1 430 ? 16.655 -9.960 4.331 1.00 93.00 430 ARG A C 1
ATOM 3317 O O . ARG A 1 430 ? 16.714 -9.741 5.538 1.00 93.00 430 ARG A O 1
ATOM 3324 N N . ILE A 1 431 ? 17.725 -10.253 3.602 1.00 93.44 431 ILE A N 1
ATOM 3325 C CA . ILE A 1 431 ? 19.091 -10.275 4.136 1.00 93.44 431 ILE A CA 1
ATOM 3326 C C . ILE A 1 431 ? 19.856 -9.072 3.587 1.00 93.44 431 ILE A C 1
ATOM 3328 O O . ILE A 1 431 ? 19.895 -8.850 2.377 1.00 93.44 431 ILE A O 1
ATOM 3332 N N . TYR A 1 432 ? 20.475 -8.309 4.479 1.00 91.31 432 TYR A N 1
ATOM 3333 C CA . TYR A 1 432 ? 21.317 -7.163 4.166 1.00 91.31 432 TYR A CA 1
ATOM 3334 C C . TYR A 1 432 ? 22.749 -7.427 4.615 1.00 91.31 432 TYR A C 1
ATOM 3336 O O . TYR A 1 432 ? 22.965 -7.884 5.736 1.00 91.31 432 TYR A O 1
ATOM 3344 N N . ARG A 1 433 ? 23.732 -7.068 3.791 1.00 91.19 433 ARG A N 1
ATOM 3345 C CA . ARG A 1 433 ? 25.155 -7.058 4.162 1.00 91.19 433 ARG A CA 1
ATOM 3346 C C . ARG A 1 433 ? 25.805 -5.778 3.640 1.00 91.19 433 ARG A C 1
ATOM 3348 O O . ARG A 1 433 ? 25.391 -5.260 2.608 1.00 91.19 433 ARG A O 1
ATOM 3355 N N . ARG A 1 434 ? 26.807 -5.228 4.329 1.00 90.56 434 ARG A N 1
ATOM 3356 C CA . ARG A 1 434 ? 27.571 -4.086 3.793 1.00 90.56 434 ARG A CA 1
ATOM 3357 C C . ARG A 1 434 ? 28.576 -4.586 2.759 1.00 90.56 434 ARG A C 1
ATOM 3359 O O . ARG A 1 434 ? 29.378 -5.457 3.087 1.00 90.56 434 ARG A O 1
ATOM 3366 N N . ALA A 1 435 ? 28.559 -4.020 1.553 1.00 90.19 435 ALA A N 1
ATOM 3367 C CA . ALA A 1 435 ? 29.559 -4.347 0.541 1.00 90.19 435 ALA A CA 1
ATOM 3368 C C . ALA A 1 435 ? 30.903 -3.669 0.852 1.00 90.19 435 ALA A C 1
ATOM 3370 O O . ALA A 1 435 ? 30.974 -2.456 1.074 1.00 90.19 435 ALA A O 1
ATOM 3371 N N . GLN A 1 436 ? 31.959 -4.475 0.852 1.00 90.44 436 GLN A N 1
ATOM 3372 C CA . GLN A 1 436 ? 33.366 -4.090 0.906 1.00 90.44 436 GLN A CA 1
ATOM 3373 C C . GLN A 1 436 ? 33.973 -4.014 -0.505 1.00 90.44 436 GLN A C 1
ATOM 3375 O O . GLN A 1 436 ? 34.893 -3.233 -0.731 1.00 90.44 436 GLN A O 1
ATOM 3380 N N . SER A 1 437 ? 33.448 -4.801 -1.450 1.00 90.75 437 SER A N 1
ATOM 3381 C CA . SER A 1 437 ? 33.958 -4.936 -2.819 1.00 90.75 437 SER A CA 1
ATOM 3382 C C . SER A 1 437 ? 32.835 -4.855 -3.867 1.00 90.75 437 SER A C 1
ATOM 3384 O O . SER A 1 437 ? 31.651 -4.775 -3.525 1.00 90.75 437 SER A O 1
ATOM 3386 N N . ARG A 1 438 ? 33.172 -4.862 -5.167 1.00 87.94 438 ARG A N 1
ATOM 3387 C CA . ARG A 1 438 ? 32.153 -4.999 -6.231 1.00 87.94 438 ARG A CA 1
ATOM 3388 C C . ARG A 1 438 ? 31.747 -6.461 -6.416 1.00 87.94 438 ARG A C 1
ATOM 3390 O O . ARG A 1 438 ? 30.603 -6.740 -6.776 1.00 87.94 438 ARG A O 1
ATOM 3397 N N . GLU A 1 439 ? 32.676 -7.360 -6.131 1.00 90.31 439 GLU A N 1
ATOM 3398 C CA . GLU A 1 439 ? 32.605 -8.812 -6.211 1.00 90.31 439 GLU A CA 1
ATOM 3399 C C . GLU A 1 439 ? 31.490 -9.348 -5.293 1.00 90.31 439 GLU A C 1
ATOM 3401 O O . GLU A 1 439 ? 30.700 -10.197 -5.712 1.00 90.31 439 GLU A O 1
ATOM 3406 N N . ASP A 1 440 ? 31.306 -8.719 -4.124 1.00 90.88 440 ASP A N 1
ATOM 3407 C CA . ASP A 1 440 ? 30.230 -8.988 -3.156 1.00 90.88 440 ASP A CA 1
ATOM 3408 C C . ASP A 1 440 ? 28.820 -8.955 -3.775 1.00 90.88 440 ASP A C 1
ATOM 3410 O O . ASP A 1 440 ? 27.888 -9.553 -3.236 1.00 90.88 440 ASP A O 1
ATOM 3414 N N . ASN A 1 441 ? 28.615 -8.229 -4.881 1.00 90.62 441 ASN A N 1
ATOM 3415 C CA . ASN A 1 441 ? 27.321 -8.155 -5.567 1.00 90.62 441 ASN A CA 1
ATOM 3416 C C . ASN A 1 441 ? 27.043 -9.408 -6.409 1.00 90.62 441 ASN A C 1
ATOM 3418 O O . ASN A 1 441 ? 25.897 -9.855 -6.491 1.00 90.62 441 ASN A O 1
ATOM 3422 N N . PHE A 1 442 ? 28.082 -10.001 -7.000 1.00 91.00 442 PHE A N 1
ATOM 3423 C CA . PHE A 1 442 ? 27.970 -11.279 -7.700 1.00 91.00 442 PHE A CA 1
ATOM 3424 C C . PHE A 1 442 ? 27.767 -12.416 -6.696 1.00 91.00 442 PHE A C 1
ATOM 3426 O O . PHE A 1 442 ? 26.844 -13.209 -6.871 1.00 91.00 442 PHE A O 1
ATOM 3433 N N . ASP A 1 443 ? 28.529 -12.422 -5.597 1.00 92.38 443 ASP A N 1
ATOM 3434 C CA . ASP A 1 443 ? 28.340 -13.381 -4.503 1.00 92.38 443 ASP A CA 1
ATOM 3435 C C . ASP A 1 443 ? 26.927 -13.284 -3.885 1.00 92.38 443 ASP A C 1
ATOM 3437 O O . ASP A 1 443 ? 26.304 -14.314 -3.634 1.00 92.38 443 ASP A O 1
ATOM 3441 N N . ALA A 1 444 ? 26.362 -12.077 -3.716 1.00 91.56 444 ALA A N 1
ATOM 3442 C CA . ALA A 1 444 ? 24.973 -11.894 -3.268 1.00 91.56 444 ALA A CA 1
ATOM 3443 C C . ALA A 1 444 ? 23.954 -12.517 -4.240 1.00 91.56 444 ALA A C 1
ATOM 3445 O O . ALA A 1 444 ? 23.058 -13.265 -3.835 1.00 91.56 444 ALA A O 1
ATOM 3446 N N . ARG A 1 445 ? 24.097 -12.228 -5.541 1.00 90.56 445 ARG A N 1
ATOM 3447 C CA . ARG A 1 445 ? 23.240 -12.774 -6.605 1.00 90.56 445 ARG A CA 1
ATOM 3448 C C . ARG A 1 445 ? 23.304 -14.301 -6.636 1.00 90.56 445 ARG A C 1
ATOM 3450 O O . ARG A 1 445 ? 22.270 -14.955 -6.772 1.00 90.56 445 ARG A O 1
ATOM 3457 N N . ASP A 1 446 ? 24.499 -14.864 -6.514 1.00 92.19 446 ASP A N 1
ATOM 3458 C CA . ASP A 1 446 ? 24.716 -16.303 -6.638 1.00 92.19 446 ASP A CA 1
ATOM 3459 C C . ASP A 1 446 ? 24.287 -17.048 -5.358 1.00 92.19 446 ASP A C 1
ATOM 3461 O O . ASP A 1 446 ? 23.658 -18.103 -5.457 1.00 92.19 446 ASP A O 1
ATOM 3465 N N . PHE A 1 447 ? 24.438 -16.437 -4.173 1.00 94.00 447 PHE A N 1
ATOM 3466 C CA . PHE A 1 447 ? 23.778 -16.883 -2.938 1.00 94.00 447 PHE A CA 1
ATOM 3467 C C . PHE A 1 447 ? 22.248 -16.914 -3.088 1.00 94.00 447 PHE A C 1
ATOM 3469 O O . PHE A 1 447 ? 21.625 -17.933 -2.785 1.00 94.00 447 PHE A O 1
ATOM 3476 N N . ARG A 1 448 ? 21.618 -15.852 -3.620 1.00 91.94 448 ARG A N 1
ATOM 3477 C CA . ARG A 1 448 ? 20.161 -15.842 -3.858 1.00 91.94 448 ARG A CA 1
ATOM 3478 C C . ARG A 1 448 ? 19.735 -16.959 -4.806 1.00 91.94 448 ARG A C 1
ATOM 3480 O O . ARG A 1 448 ? 18.753 -17.636 -4.515 1.00 91.94 448 ARG A O 1
ATOM 3487 N N . LYS A 1 449 ? 20.458 -17.174 -5.911 1.00 91.06 449 LYS A N 1
ATOM 3488 C CA . LYS A 1 449 ? 20.177 -18.269 -6.857 1.00 91.06 449 LYS A CA 1
ATOM 3489 C C . LYS A 1 449 ? 20.264 -19.647 -6.197 1.00 91.06 449 LYS A C 1
ATOM 3491 O O . LYS A 1 449 ? 19.448 -20.505 -6.511 1.00 91.06 449 LYS A O 1
ATOM 3496 N N . ALA A 1 450 ? 21.217 -19.850 -5.288 1.00 94.75 450 ALA A N 1
ATOM 3497 C CA . ALA A 1 450 ? 21.383 -21.113 -4.573 1.00 94.75 450 ALA A CA 1
ATOM 3498 C C . ALA A 1 450 ? 20.336 -21.334 -3.461 1.00 94.75 450 ALA A C 1
ATOM 3500 O O . ALA A 1 450 ? 19.935 -22.472 -3.224 1.00 94.75 450 ALA A O 1
ATOM 3501 N N . VAL A 1 451 ? 19.903 -20.275 -2.764 1.00 95.06 451 VAL A N 1
ATOM 3502 C CA . VAL A 1 451 ? 19.045 -20.395 -1.569 1.00 95.06 451 VAL A CA 1
ATOM 3503 C C . VAL A 1 451 ? 17.559 -20.186 -1.861 1.00 95.06 451 VAL A C 1
ATOM 3505 O O . VAL A 1 451 ? 16.742 -20.906 -1.291 1.00 95.06 451 VAL A O 1
ATOM 3508 N N . ALA A 1 452 ? 17.174 -19.268 -2.753 1.00 91.31 452 ALA A N 1
ATOM 3509 C CA . ALA A 1 452 ? 15.759 -18.975 -3.008 1.00 91.31 452 ALA A CA 1
ATOM 3510 C C . ALA A 1 452 ? 14.932 -20.208 -3.448 1.00 91.31 452 ALA A C 1
ATOM 3512 O O . ALA A 1 452 ? 13.840 -20.373 -2.915 1.00 91.31 452 ALA A O 1
ATOM 3513 N N . PRO A 1 453 ? 15.432 -21.132 -4.301 1.00 94.06 453 PRO A N 1
ATOM 3514 C CA . PRO A 1 453 ? 14.698 -22.356 -4.653 1.00 94.06 453 PRO A CA 1
ATOM 3515 C C . PRO A 1 453 ? 14.528 -23.357 -3.498 1.00 94.06 453 PRO A C 1
ATOM 3517 O O . PRO A 1 453 ? 13.787 -24.325 -3.634 1.00 94.06 453 PRO A O 1
ATOM 3520 N N . THR A 1 454 ? 15.232 -23.164 -2.376 1.00 96.44 454 THR A N 1
ATOM 3521 C CA . THR A 1 454 ? 15.136 -24.026 -1.184 1.00 96.44 454 THR A CA 1
ATOM 3522 C C . THR A 1 454 ? 14.118 -23.527 -0.155 1.00 96.44 454 THR A C 1
ATOM 3524 O O . THR A 1 454 ? 13.914 -24.189 0.858 1.00 96.44 454 THR A O 1
ATOM 3527 N N . LEU A 1 455 ? 13.482 -22.379 -0.413 1.00 94.19 455 LEU A N 1
ATOM 3528 C CA . LEU A 1 455 ? 12.498 -21.732 0.453 1.00 94.19 455 LEU A CA 1
ATOM 3529 C C . LEU A 1 455 ? 11.124 -21.724 -0.223 1.00 94.19 455 LEU A C 1
ATOM 3531 O O . LEU A 1 455 ? 11.011 -21.596 -1.441 1.00 94.19 455 LEU A O 1
ATOM 3535 N N . ARG A 1 456 ? 10.064 -21.790 0.582 1.00 93.75 456 ARG A N 1
ATOM 3536 C CA . ARG A 1 456 ? 8.674 -21.551 0.157 1.00 93.75 456 ARG A CA 1
ATOM 3537 C C . ARG A 1 456 ? 8.294 -20.072 0.219 1.00 93.75 456 ARG A C 1
ATOM 3539 O O . ARG A 1 456 ? 7.239 -19.696 -0.284 1.00 93.75 456 ARG A O 1
ATOM 3546 N N . ILE A 1 457 ? 9.133 -19.252 0.854 1.00 92.00 457 ILE A N 1
ATOM 3547 C CA . ILE A 1 457 ? 8.932 -17.813 1.044 1.00 92.00 457 ILE A CA 1
ATOM 3548 C C . ILE A 1 457 ? 9.915 -16.994 0.189 1.00 92.00 457 ILE A C 1
ATOM 3550 O O . ILE A 1 457 ? 11.056 -17.427 -0.003 1.00 92.00 457 ILE A O 1
ATOM 3554 N N . PRO A 1 458 ? 9.533 -15.801 -0.305 1.00 89.94 458 PRO A N 1
ATOM 3555 C CA . PRO A 1 458 ? 10.425 -14.948 -1.083 1.00 89.94 458 PRO A CA 1
ATOM 3556 C C . PRO A 1 458 ? 11.677 -14.522 -0.302 1.00 89.94 458 PRO A C 1
ATOM 3558 O O . PRO A 1 458 ? 11.597 -14.055 0.837 1.00 89.94 458 PRO A O 1
ATOM 3561 N N . LEU A 1 459 ? 12.838 -14.641 -0.954 1.00 91.50 459 LEU A N 1
ATOM 3562 C CA . LEU A 1 459 ? 14.139 -14.190 -0.455 1.00 91.50 459 LEU A CA 1
ATOM 3563 C C . LEU A 1 459 ? 14.613 -12.954 -1.228 1.00 91.50 459 LEU A C 1
ATOM 3565 O O . LEU A 1 459 ? 14.901 -13.021 -2.427 1.00 91.50 459 LEU A O 1
ATOM 3569 N N . VAL A 1 460 ? 14.768 -11.845 -0.509 1.00 90.12 460 VAL A N 1
ATOM 3570 C CA . VAL A 1 460 ? 15.431 -10.624 -0.978 1.00 90.12 460 VAL A CA 1
ATOM 3571 C C . VAL A 1 460 ? 16.821 -10.553 -0.350 1.00 90.12 460 VAL A C 1
ATOM 3573 O O . VAL A 1 460 ? 16.973 -10.712 0.860 1.00 90.12 460 VAL A O 1
ATOM 3576 N N . VAL A 1 461 ? 17.841 -10.278 -1.159 1.00 91.19 461 VAL A N 1
ATOM 3577 C CA . VAL A 1 461 ? 19.220 -10.066 -0.691 1.00 91.19 461 VAL A CA 1
ATOM 3578 C C . VAL A 1 461 ? 19.702 -8.711 -1.172 1.00 91.19 461 VAL A C 1
ATOM 3580 O O . VAL A 1 461 ? 19.464 -8.373 -2.327 1.00 91.19 461 VAL A O 1
ATOM 3583 N N . ASN A 1 462 ? 20.340 -7.932 -0.303 1.00 90.12 462 ASN A N 1
ATOM 3584 C CA . ASN A 1 462 ? 20.740 -6.559 -0.593 1.00 90.12 462 ASN A CA 1
ATOM 3585 C C . ASN A 1 462 ? 22.133 -6.246 -0.035 1.00 90.12 462 ASN A C 1
ATOM 3587 O O . ASN A 1 462 ? 22.436 -6.548 1.119 1.00 90.12 462 ASN A O 1
ATOM 3591 N N . ASN A 1 463 ? 22.947 -5.560 -0.834 1.00 91.31 463 ASN A N 1
ATOM 3592 C CA . ASN A 1 463 ? 24.203 -4.968 -0.392 1.00 91.31 463 ASN A CA 1
ATOM 3593 C C . ASN A 1 463 ? 23.995 -3.485 -0.058 1.00 91.31 463 ASN A C 1
ATOM 3595 O O . ASN A 1 463 ? 23.427 -2.750 -0.863 1.00 91.31 463 ASN A O 1
ATOM 3599 N N . THR A 1 464 ? 24.469 -3.040 1.106 1.00 89.50 464 THR A N 1
ATOM 3600 C CA . THR A 1 464 ? 24.407 -1.635 1.545 1.00 89.50 464 THR A CA 1
ATOM 3601 C C . THR A 1 464 ? 25.739 -0.910 1.344 1.00 89.50 464 THR A C 1
ATOM 3603 O O . THR A 1 464 ? 26.808 -1.530 1.287 1.00 89.50 464 THR A O 1
ATOM 3606 N N . GLY A 1 465 ? 25.681 0.423 1.269 1.00 89.06 465 GLY A N 1
ATOM 3607 C CA . GLY A 1 465 ? 26.837 1.288 1.046 1.00 89.06 465 GLY A CA 1
ATOM 3608 C C . GLY A 1 465 ? 27.234 1.439 -0.433 1.00 89.06 465 GLY A C 1
ATOM 3609 O O . GLY A 1 465 ? 26.686 0.765 -1.307 1.00 89.06 465 GLY A O 1
ATOM 3610 N N . PRO A 1 466 ? 28.217 2.309 -0.744 1.00 89.69 466 PRO A N 1
ATOM 3611 C CA . PRO A 1 466 ? 28.520 2.719 -2.120 1.00 89.69 466 PRO A CA 1
ATOM 3612 C C . PRO A 1 466 ? 28.874 1.574 -3.081 1.00 89.69 466 PRO A C 1
ATOM 3614 O O . PRO A 1 466 ? 28.478 1.613 -4.245 1.00 89.69 466 PRO A O 1
ATOM 3617 N N . HIS A 1 467 ? 29.567 0.533 -2.606 1.00 90.44 467 HIS A N 1
ATOM 3618 C CA . HIS A 1 467 ? 29.905 -0.643 -3.417 1.00 90.44 467 HIS A CA 1
ATOM 3619 C C . HIS A 1 467 ? 28.688 -1.532 -3.735 1.00 90.44 467 HIS A C 1
ATOM 3621 O O . HIS A 1 467 ? 28.696 -2.240 -4.741 1.00 90.44 467 HIS A O 1
ATOM 3627 N N . GLY A 1 468 ? 27.615 -1.444 -2.937 1.00 89.31 468 GLY A N 1
ATOM 3628 C CA . GLY A 1 468 ? 26.348 -2.144 -3.162 1.00 89.31 468 GLY A CA 1
ATOM 3629 C C . GLY A 1 468 ? 25.517 -1.580 -4.319 1.00 89.31 468 GLY A C 1
ATOM 3630 O O . GLY A 1 468 ? 24.630 -2.262 -4.823 1.00 89.31 468 GLY A O 1
ATOM 3631 N N . ARG A 1 469 ? 25.826 -0.369 -4.811 1.00 89.06 469 ARG A N 1
ATOM 3632 C CA . ARG A 1 469 ? 25.103 0.277 -5.927 1.00 89.06 469 ARG A CA 1
ATOM 3633 C C . ARG A 1 469 ? 25.124 -0.523 -7.233 1.00 89.06 469 ARG A C 1
ATOM 3635 O O . ARG A 1 469 ? 24.213 -0.380 -8.040 1.00 89.06 469 ARG A O 1
ATOM 3642 N N . PHE A 1 470 ? 26.117 -1.388 -7.447 1.00 88.00 470 PHE A N 1
ATOM 3643 C CA . PHE A 1 470 ? 26.131 -2.268 -8.622 1.00 88.00 470 PHE A CA 1
ATOM 3644 C C . PHE A 1 470 ? 25.039 -3.351 -8.561 1.00 88.00 470 PHE A C 1
ATOM 3646 O O . PHE A 1 470 ? 24.616 -3.862 -9.590 1.00 88.00 470 PHE A O 1
ATOM 3653 N N . LEU A 1 471 ? 24.512 -3.672 -7.374 1.00 86.38 471 LEU A N 1
ATOM 3654 C CA . LEU A 1 471 ? 23.461 -4.675 -7.227 1.00 86.38 471 LEU A CA 1
ATOM 3655 C C . LEU A 1 471 ? 22.161 -4.288 -7.963 1.00 86.38 471 LEU A C 1
ATOM 3657 O O . LEU A 1 471 ? 21.428 -5.175 -8.385 1.00 86.38 471 LEU A O 1
ATOM 3661 N N . TYR A 1 472 ? 21.905 -2.994 -8.194 1.00 87.38 472 TYR A N 1
ATOM 3662 C CA . TYR A 1 472 ? 20.712 -2.504 -8.903 1.00 87.38 472 TYR A CA 1
ATOM 3663 C C . TYR A 1 472 ? 20.668 -2.893 -10.389 1.00 87.38 472 TYR A C 1
ATOM 3665 O O . TYR A 1 472 ? 19.580 -2.926 -10.956 1.00 87.38 472 TYR A O 1
ATOM 3673 N N . SER A 1 473 ? 21.808 -3.205 -11.022 1.00 84.06 473 SER A N 1
ATOM 3674 C CA . SER A 1 473 ? 21.840 -3.686 -12.411 1.00 84.06 473 SER A CA 1
ATOM 3675 C C . SER A 1 473 ? 21.761 -5.214 -12.534 1.00 84.06 473 SER A C 1
ATOM 3677 O O . SER A 1 473 ? 21.529 -5.724 -13.626 1.00 84.06 473 SER A O 1
ATOM 3679 N N . ILE A 1 474 ? 21.928 -5.972 -11.441 1.00 81.44 474 ILE A N 1
ATOM 3680 C CA . ILE A 1 474 ? 22.021 -7.448 -11.489 1.00 81.44 474 ILE A CA 1
ATOM 3681 C C . ILE A 1 474 ? 21.050 -8.200 -10.565 1.00 81.44 474 ILE A C 1
ATOM 3683 O O . ILE A 1 474 ? 20.860 -9.404 -10.743 1.00 81.44 474 ILE A O 1
ATOM 3687 N N . ASN A 1 475 ? 20.450 -7.529 -9.582 1.00 69.19 475 ASN A N 1
ATOM 3688 C CA . ASN A 1 475 ? 19.440 -8.074 -8.676 1.00 69.19 475 ASN A CA 1
ATOM 3689 C C . ASN A 1 475 ? 18.081 -7.435 -8.958 1.00 69.19 475 ASN A C 1
ATOM 3691 O O . ASN A 1 475 ? 17.984 -6.329 -9.481 1.00 69.19 475 ASN A O 1
ATOM 3695 N N . GLN A 1 476 ? 17.025 -8.173 -8.636 1.00 69.50 476 GLN A N 1
ATOM 3696 C CA . GLN A 1 476 ? 15.776 -8.045 -9.373 1.00 69.50 476 GLN A CA 1
ATOM 3697 C C . GLN A 1 476 ? 14.535 -7.769 -8.523 1.00 69.50 476 GLN A C 1
ATOM 3699 O O . GLN A 1 476 ? 13.516 -7.452 -9.110 1.00 69.50 476 GLN A O 1
ATOM 3704 N N . VAL A 1 477 ? 14.559 -7.879 -7.190 1.00 82.06 477 VAL A N 1
ATOM 3705 C CA . VAL A 1 477 ? 13.304 -7.795 -6.409 1.00 82.06 477 VAL A CA 1
ATOM 3706 C C . VAL A 1 477 ? 13.462 -6.945 -5.155 1.00 82.06 477 VAL A C 1
ATOM 3708 O O . VAL A 1 477 ? 14.337 -7.223 -4.337 1.00 82.06 477 VAL A O 1
ATOM 3711 N N . PHE A 1 478 ? 12.590 -5.943 -5.010 1.00 84.94 478 PHE A N 1
ATOM 3712 C CA . PHE A 1 478 ? 12.505 -4.988 -3.895 1.00 84.94 478 PHE A CA 1
ATOM 3713 C C . PHE A 1 478 ? 13.852 -4.396 -3.454 1.00 84.94 478 PHE A C 1
ATOM 3715 O O . PHE A 1 478 ? 14.189 -4.369 -2.257 1.00 84.94 478 PHE A O 1
ATOM 3722 N N . MET A 1 479 ? 14.601 -3.889 -4.435 1.00 88.38 479 MET A N 1
ATOM 3723 C CA . MET A 1 479 ? 15.795 -3.079 -4.198 1.00 88.38 479 MET A CA 1
ATOM 3724 C C . MET A 1 479 ? 15.400 -1.803 -3.430 1.00 88.38 479 MET A C 1
ATOM 3726 O O . MET A 1 479 ? 14.462 -1.119 -3.847 1.00 88.38 479 MET A O 1
ATOM 3730 N N . PRO A 1 480 ? 16.062 -1.466 -2.307 1.00 91.31 480 PRO A N 1
ATOM 3731 C CA . PRO A 1 480 ? 15.775 -0.234 -1.580 1.00 91.31 480 PRO A CA 1
ATOM 3732 C C . PRO A 1 480 ? 16.150 0.974 -2.444 1.00 91.31 480 PRO A C 1
ATOM 3734 O O . PRO A 1 480 ? 17.192 0.961 -3.089 1.00 91.31 480 PRO A O 1
ATOM 3737 N N . VAL A 1 481 ? 15.339 2.022 -2.457 1.00 93.25 481 VAL A N 1
ATOM 3738 C CA . VAL A 1 481 ? 15.597 3.260 -3.215 1.00 93.25 481 VAL A CA 1
ATOM 3739 C C . VAL A 1 481 ? 15.439 4.482 -2.318 1.00 93.25 481 VAL A C 1
ATOM 3741 O O . VAL A 1 481 ? 15.060 4.373 -1.157 1.00 93.25 481 VAL A O 1
ATOM 3744 N N . THR A 1 482 ? 15.752 5.656 -2.843 1.00 93.88 482 THR A N 1
ATOM 3745 C CA . THR A 1 482 ? 15.409 6.940 -2.228 1.00 93.88 482 THR A CA 1
ATOM 3746 C C . THR A 1 482 ? 14.691 7.827 -3.245 1.00 93.88 482 THR A C 1
ATOM 3748 O O . THR A 1 482 ? 14.508 7.433 -4.396 1.00 93.88 482 THR A O 1
ATOM 3751 N N . ASP A 1 483 ? 14.284 9.019 -2.833 1.00 93.56 483 ASP A N 1
ATOM 3752 C CA . ASP A 1 483 ? 13.574 9.982 -3.665 1.00 93.56 483 ASP A CA 1
ATOM 3753 C C . ASP A 1 483 ? 14.202 11.389 -3.533 1.00 93.56 483 ASP A C 1
ATOM 3755 O O . ASP A 1 483 ? 14.696 11.729 -2.448 1.00 93.56 483 ASP A O 1
ATOM 3759 N N . PRO A 1 484 ? 14.226 12.226 -4.593 1.00 92.69 484 PRO A N 1
ATOM 3760 C CA . PRO A 1 484 ? 14.705 13.608 -4.511 1.00 92.69 484 PRO A CA 1
ATOM 3761 C C . PRO A 1 484 ? 14.030 14.462 -3.427 1.00 92.69 484 PRO A C 1
ATOM 3763 O O . PRO A 1 484 ? 14.705 15.311 -2.838 1.00 92.69 484 PRO A O 1
ATOM 3766 N N . VAL A 1 485 ? 12.747 14.232 -3.123 1.00 92.44 485 VAL A N 1
ATOM 3767 C CA . VAL A 1 485 ? 12.027 14.906 -2.031 1.00 92.44 485 VAL A CA 1
ATOM 3768 C C . VAL A 1 485 ? 12.672 14.557 -0.693 1.00 92.44 485 VAL A C 1
ATOM 3770 O O . VAL A 1 485 ? 13.042 15.451 0.065 1.00 92.44 485 VAL A O 1
ATOM 3773 N N . LEU A 1 486 ? 12.897 13.269 -0.419 1.00 93.19 486 LEU A N 1
ATOM 3774 C CA . LEU A 1 486 ? 13.521 12.824 0.832 1.00 93.19 486 LEU A CA 1
ATOM 3775 C C . LEU A 1 486 ? 14.957 13.349 0.969 1.00 93.19 486 LEU A C 1
ATOM 3777 O O . LEU A 1 486 ? 15.338 13.805 2.044 1.00 93.19 486 LEU A O 1
ATOM 3781 N N . ARG A 1 487 ? 15.733 13.357 -0.126 1.00 93.12 487 ARG A N 1
ATOM 3782 C CA . ARG A 1 487 ? 17.081 13.954 -0.149 1.00 93.12 487 ARG A CA 1
ATOM 3783 C C . ARG A 1 487 ? 17.070 15.469 0.109 1.00 93.12 487 ARG A C 1
ATOM 3785 O O . ARG A 1 487 ? 18.038 15.974 0.664 1.00 93.12 487 ARG A O 1
ATOM 3792 N N . SER A 1 488 ? 16.014 16.182 -0.289 1.00 93.06 488 SER A N 1
ATOM 3793 C CA . SER A 1 488 ? 15.890 17.637 -0.101 1.00 93.06 488 SER A CA 1
ATOM 3794 C C . SER A 1 488 ? 15.383 18.026 1.292 1.00 93.06 488 SER A C 1
ATOM 3796 O O . SER A 1 488 ? 15.927 18.940 1.903 1.00 93.06 488 SER A O 1
ATOM 3798 N N . PHE A 1 489 ? 14.351 17.343 1.800 1.00 91.75 489 PHE A N 1
ATOM 3799 C CA . PHE A 1 489 ? 13.664 17.711 3.048 1.00 91.75 489 PHE A CA 1
ATOM 3800 C C . PHE A 1 489 ? 14.176 16.972 4.293 1.00 91.75 489 PHE A C 1
ATOM 3802 O O . PHE A 1 489 ? 13.951 17.438 5.408 1.00 91.75 489 PHE A O 1
ATOM 3809 N N . ALA A 1 490 ? 14.856 15.832 4.133 1.00 89.62 490 ALA A N 1
ATOM 3810 C CA . ALA A 1 490 ? 15.384 15.037 5.244 1.00 89.62 490 ALA A CA 1
ATOM 3811 C C . ALA A 1 490 ? 16.754 14.381 4.927 1.00 89.62 490 ALA A C 1
ATOM 3813 O O . ALA A 1 490 ? 16.910 13.177 5.154 1.00 89.62 490 ALA A O 1
ATOM 3814 N N . PRO A 1 491 ? 17.760 15.130 4.419 1.00 89.81 491 PRO A N 1
ATOM 3815 C CA . PRO A 1 491 ? 19.044 14.573 3.971 1.00 89.81 491 PRO A CA 1
ATOM 3816 C C . PRO A 1 491 ? 19.750 13.724 5.037 1.00 89.81 491 PRO A C 1
ATOM 3818 O O . PRO A 1 491 ? 20.250 12.646 4.724 1.00 89.81 491 PRO A O 1
ATOM 3821 N N . ASP A 1 492 ? 19.731 14.162 6.298 1.00 89.38 492 ASP A N 1
ATOM 3822 C CA . ASP A 1 492 ? 20.407 13.484 7.415 1.00 89.38 492 ASP A CA 1
ATOM 3823 C C . ASP A 1 492 ? 19.705 12.190 7.872 1.00 89.38 492 ASP A C 1
ATOM 3825 O O . ASP A 1 492 ? 20.270 11.408 8.635 1.00 89.38 492 ASP A O 1
ATOM 3829 N N . MET A 1 493 ? 18.472 11.945 7.413 1.00 87.19 493 MET A N 1
ATOM 3830 C CA . MET A 1 493 ? 17.670 10.762 7.761 1.00 87.19 493 MET A CA 1
ATOM 3831 C C . MET A 1 493 ? 17.704 9.677 6.673 1.00 87.19 493 MET A C 1
ATOM 3833 O O . MET A 1 493 ? 17.076 8.627 6.821 1.00 87.19 493 MET A O 1
ATOM 3837 N N . VAL A 1 494 ? 18.395 9.931 5.559 1.00 86.88 494 VAL A N 1
ATOM 3838 C CA . VAL A 1 494 ? 18.341 9.128 4.333 1.00 86.88 494 VAL A CA 1
ATOM 3839 C C . VAL A 1 494 ? 19.730 8.594 3.997 1.00 86.88 494 VAL A C 1
ATOM 3841 O O . VAL A 1 494 ? 20.704 9.340 3.939 1.00 86.88 494 VAL A O 1
ATOM 3844 N N . ASP A 1 495 ? 19.835 7.298 3.694 1.00 86.69 495 ASP A N 1
ATOM 3845 C CA . ASP A 1 495 ? 21.084 6.732 3.180 1.00 86.69 495 ASP A CA 1
ATOM 3846 C C . ASP A 1 495 ? 21.351 7.256 1.757 1.00 86.69 495 ASP A C 1
ATOM 3848 O O . ASP A 1 495 ? 20.811 6.754 0.769 1.00 86.69 495 ASP A O 1
ATOM 3852 N N . LEU A 1 496 ? 22.220 8.265 1.653 1.00 85.12 496 LEU A N 1
ATOM 3853 C CA . LEU A 1 496 ? 22.663 8.861 0.388 1.00 85.12 496 LEU A CA 1
ATOM 3854 C C . LEU A 1 496 ? 23.415 7.867 -0.524 1.00 85.12 496 LEU A C 1
ATOM 3856 O O . LEU A 1 496 ? 23.672 8.170 -1.692 1.00 85.12 496 LEU A O 1
ATOM 3860 N N . SER A 1 497 ? 23.766 6.668 -0.041 1.00 87.44 497 SER A N 1
ATOM 3861 C CA . SER A 1 497 ? 24.269 5.588 -0.894 1.00 87.44 497 SER A CA 1
ATOM 3862 C C . SER A 1 497 ? 23.168 4.903 -1.716 1.00 87.44 497 SER A C 1
ATOM 3864 O O . SER A 1 497 ? 23.493 4.340 -2.763 1.00 87.44 497 SER A O 1
ATOM 3866 N N . LEU A 1 498 ? 21.888 5.029 -1.343 1.00 92.00 498 LEU A N 1
ATOM 3867 C CA . LEU A 1 498 ? 20.756 4.547 -2.140 1.00 92.00 498 LEU A CA 1
ATOM 3868 C C . LEU A 1 498 ? 20.570 5.378 -3.415 1.00 92.00 498 LEU A C 1
ATOM 3870 O O . LEU A 1 498 ? 20.704 6.606 -3.411 1.00 92.00 498 LEU A O 1
ATOM 3874 N N . LEU A 1 499 ? 20.216 4.698 -4.506 1.00 93.19 499 LEU A N 1
ATOM 3875 C CA . LEU A 1 499 ? 19.842 5.338 -5.767 1.00 93.19 499 LEU A CA 1
ATOM 3876 C C . LEU A 1 499 ? 18.379 5.794 -5.735 1.00 93.19 499 LEU A C 1
ATOM 3878 O O . LEU A 1 499 ? 17.534 5.148 -5.111 1.00 93.19 499 LEU A O 1
ATOM 3882 N N . THR A 1 500 ? 18.065 6.874 -6.449 1.00 93.50 500 THR A N 1
ATOM 3883 C CA . THR A 1 500 ? 16.679 7.143 -6.854 1.00 93.50 500 THR A CA 1
ATOM 3884 C C . THR A 1 500 ? 16.232 6.143 -7.912 1.00 93.50 500 THR A C 1
ATOM 3886 O O . THR A 1 500 ? 17.059 5.533 -8.591 1.00 93.50 500 THR A O 1
ATOM 3889 N N . ILE A 1 501 ? 14.923 5.983 -8.100 1.00 91.06 501 ILE A N 1
ATOM 3890 C CA . ILE A 1 501 ? 14.388 5.086 -9.139 1.00 91.06 501 ILE A CA 1
ATOM 3891 C C . ILE A 1 501 ? 14.853 5.531 -10.533 1.00 91.06 501 ILE A C 1
ATOM 3893 O O . ILE A 1 501 ? 15.262 4.698 -11.338 1.00 91.06 501 ILE A O 1
ATOM 3897 N N . ARG A 1 502 ? 14.922 6.846 -10.779 1.00 92.88 502 ARG A N 1
ATOM 3898 C CA . ARG A 1 502 ? 15.482 7.428 -12.008 1.00 92.88 502 ARG A CA 1
ATOM 3899 C C . ARG A 1 502 ? 16.955 7.058 -12.215 1.00 92.88 502 ARG A C 1
ATOM 3901 O O . ARG A 1 502 ? 17.324 6.634 -13.306 1.00 92.88 502 ARG A O 1
ATOM 3908 N N . GLU A 1 503 ? 17.784 7.171 -11.175 1.00 93.88 503 GLU A N 1
ATOM 3909 C CA . GLU A 1 503 ? 19.200 6.761 -11.212 1.00 93.88 503 GLU A CA 1
ATOM 3910 C C . GLU A 1 503 ? 19.349 5.243 -11.429 1.00 93.88 503 GLU A C 1
ATOM 3912 O O . GLU A 1 503 ? 20.216 4.807 -12.186 1.00 93.88 503 GLU A O 1
ATOM 3917 N N . ALA A 1 504 ? 18.493 4.427 -10.804 1.00 92.69 504 ALA A N 1
ATOM 3918 C CA . ALA A 1 504 ? 18.499 2.973 -10.953 1.00 92.69 504 ALA A CA 1
ATOM 3919 C C . ALA A 1 504 ? 18.079 2.529 -12.368 1.00 92.69 504 ALA A C 1
ATOM 3921 O O . ALA A 1 504 ? 18.723 1.658 -12.952 1.00 92.69 504 ALA A O 1
ATOM 3922 N N . GLN A 1 505 ? 17.058 3.162 -12.951 1.00 91.69 505 GLN A N 1
ATOM 3923 C CA . GLN A 1 505 ? 16.661 2.951 -14.346 1.00 91.69 505 GLN A CA 1
ATOM 3924 C C . GLN A 1 505 ? 17.778 3.369 -15.308 1.00 91.69 505 GLN A C 1
ATOM 3926 O O . GLN A 1 505 ? 18.192 2.570 -16.146 1.00 91.69 505 GLN A O 1
ATOM 3931 N N . GLN A 1 506 ? 18.358 4.560 -15.136 1.00 93.69 506 GLN A N 1
ATOM 3932 C CA . GLN A 1 506 ? 19.504 5.005 -15.937 1.00 93.69 506 GLN A CA 1
ATOM 3933 C C . GLN A 1 506 ? 20.686 4.026 -15.860 1.00 93.69 506 GLN A C 1
ATOM 3935 O O . GLN A 1 506 ? 21.327 3.766 -16.881 1.00 93.69 506 GLN A O 1
ATOM 3940 N N . ALA A 1 507 ? 20.952 3.439 -14.688 1.00 92.44 507 ALA A N 1
ATOM 3941 C CA . ALA A 1 507 ? 21.985 2.421 -14.521 1.00 92.44 507 ALA A CA 1
ATOM 3942 C C . ALA A 1 507 ? 21.670 1.124 -15.289 1.00 92.44 507 ALA A C 1
ATOM 3944 O O . ALA A 1 507 ? 22.586 0.538 -15.864 1.00 92.44 507 ALA A O 1
ATOM 3945 N N . LEU A 1 508 ? 20.405 0.690 -15.360 1.00 91.94 508 LEU A N 1
ATOM 3946 C CA . LEU A 1 508 ? 19.988 -0.501 -16.118 1.00 91.94 508 LEU A CA 1
ATOM 3947 C C . LEU A 1 508 ? 20.221 -0.349 -17.628 1.00 91.94 508 LEU A C 1
ATOM 3949 O O . LEU A 1 508 ? 20.791 -1.249 -18.247 1.00 91.94 508 LEU A O 1
ATOM 3953 N N . TYR A 1 509 ? 19.860 0.798 -18.210 1.00 93.31 509 TYR A N 1
ATOM 3954 C CA . TYR A 1 509 ? 20.129 1.064 -19.630 1.00 93.31 509 TYR A CA 1
ATOM 3955 C C . TYR A 1 509 ? 21.620 1.295 -19.905 1.00 93.31 509 TYR A C 1
ATOM 3957 O O . TYR A 1 509 ? 22.165 0.737 -20.852 1.00 93.31 509 TYR A O 1
ATOM 3965 N N . SER A 1 510 ? 22.318 2.044 -19.044 1.00 93.19 510 SER A N 1
ATOM 3966 C CA . SER A 1 510 ? 23.763 2.303 -19.203 1.00 93.19 510 SER A CA 1
ATOM 3967 C C . SER A 1 510 ? 24.632 1.048 -19.028 1.00 93.19 510 SER A C 1
ATOM 3969 O O . SER A 1 510 ? 25.792 1.045 -19.435 1.00 93.19 510 SER A O 1
ATOM 3971 N N . SER A 1 511 ? 24.091 -0.013 -18.419 1.00 91.38 511 SER A N 1
ATOM 3972 C CA . SER A 1 511 ? 24.752 -1.317 -18.274 1.00 91.38 511 SER A CA 1
ATOM 3973 C C . SER A 1 511 ? 24.285 -2.364 -19.292 1.00 91.38 511 SER A C 1
ATOM 3975 O O . SER A 1 511 ? 24.701 -3.516 -19.188 1.00 91.38 511 SER A O 1
ATOM 3977 N N . TYR A 1 512 ? 23.469 -1.979 -20.284 1.00 90.56 512 TYR A N 1
ATOM 3978 C CA . TYR A 1 512 ? 22.927 -2.866 -21.326 1.00 90.56 512 TYR A CA 1
ATOM 3979 C C . TYR A 1 512 ? 22.126 -4.062 -20.771 1.00 90.56 512 TYR A C 1
ATOM 3981 O O . TYR A 1 512 ? 22.046 -5.125 -21.384 1.00 90.56 512 TYR A O 1
ATOM 3989 N N . VAL A 1 513 ? 21.531 -3.903 -19.583 1.00 90.25 513 VAL A N 1
ATOM 3990 C CA . VAL A 1 513 ? 20.652 -4.910 -18.960 1.00 90.25 513 VAL A CA 1
ATOM 3991 C C . VAL A 1 513 ? 19.231 -4.820 -19.525 1.00 90.25 513 VAL A C 1
ATOM 3993 O O . VAL A 1 513 ? 18.542 -5.845 -19.648 1.00 90.25 513 VAL A O 1
ATOM 3996 N N . LEU A 1 514 ? 18.839 -3.589 -19.867 1.00 91.62 514 LEU A N 1
ATOM 3997 C CA . LEU A 1 514 ? 17.650 -3.200 -20.618 1.00 91.62 514 LEU A CA 1
ATOM 3998 C C . LEU A 1 514 ? 18.074 -2.362 -21.831 1.00 91.62 514 LEU A C 1
ATOM 4000 O O . LEU A 1 514 ? 19.074 -1.644 -21.781 1.00 91.62 514 LEU A O 1
ATOM 4004 N N . ASP A 1 515 ? 17.285 -2.418 -22.898 1.00 93.06 515 ASP A N 1
ATOM 4005 C CA . ASP A 1 515 ? 17.583 -1.773 -24.172 1.00 93.06 515 ASP A CA 1
ATOM 4006 C C . ASP A 1 515 ? 16.735 -0.510 -24.413 1.00 93.06 515 ASP A C 1
ATOM 4008 O O . ASP A 1 515 ? 15.524 -0.521 -24.158 1.00 93.06 515 ASP A O 1
ATOM 4012 N N . PRO A 1 516 ? 17.300 0.565 -25.001 1.00 95.00 516 PRO A N 1
ATOM 4013 C CA . PRO A 1 516 ? 16.492 1.629 -25.586 1.00 95.00 516 PRO A CA 1
ATOM 4014 C C . PRO A 1 516 ? 15.641 1.060 -26.730 1.00 95.00 516 PRO A C 1
ATOM 4016 O O . PRO A 1 516 ? 16.117 0.277 -27.553 1.00 95.00 516 PRO A O 1
ATOM 4019 N N . MET A 1 517 ? 14.387 1.489 -26.804 1.00 94.75 517 MET A N 1
ATOM 4020 C CA . MET A 1 517 ? 13.362 1.026 -27.751 1.00 94.75 517 MET A CA 1
ATOM 4021 C C . MET A 1 517 ? 12.493 2.216 -28.153 1.00 94.75 517 MET A C 1
ATOM 4023 O O . MET A 1 517 ? 12.464 3.222 -27.435 1.00 94.75 517 MET A O 1
ATOM 4027 N N . TYR A 1 518 ? 11.757 2.095 -29.255 1.00 95.19 518 TYR A N 1
ATOM 4028 C CA . TYR A 1 518 ? 10.752 3.087 -29.623 1.00 95.19 518 TYR A CA 1
ATOM 4029 C C . TYR A 1 518 ? 9.332 2.553 -29.444 1.00 95.19 518 TYR A C 1
ATOM 4031 O O . TYR A 1 518 ? 9.057 1.364 -29.583 1.00 95.19 518 TYR A O 1
ATOM 4039 N N . PHE A 1 519 ? 8.427 3.473 -29.153 1.00 97.06 519 PHE A N 1
ATOM 4040 C CA . PHE A 1 519 ? 6.998 3.250 -29.011 1.00 97.06 519 PHE A CA 1
ATOM 4041 C C . PHE A 1 519 ? 6.261 4.222 -29.933 1.00 97.06 519 PHE A C 1
ATOM 4043 O O . PHE A 1 519 ? 6.870 5.131 -30.513 1.00 97.06 519 PHE A O 1
ATOM 4050 N N . GLY A 1 520 ? 4.946 4.091 -30.060 1.00 96.00 520 GLY A N 1
ATOM 4051 C CA . GLY A 1 520 ? 4.196 5.108 -30.779 1.00 96.00 520 GLY A CA 1
ATOM 4052 C C . GLY A 1 520 ? 2.690 5.028 -30.687 1.00 96.00 520 GLY A C 1
ATOM 4053 O O . GLY A 1 520 ? 2.137 4.243 -29.922 1.00 96.00 520 GLY A O 1
ATOM 4054 N N . ILE A 1 521 ? 2.047 5.862 -31.497 1.00 96.62 521 ILE A N 1
ATOM 4055 C CA . ILE A 1 521 ? 0.601 5.902 -31.698 1.00 96.62 521 ILE A CA 1
ATOM 4056 C C . ILE A 1 521 ? 0.288 5.682 -33.179 1.00 96.62 521 ILE A C 1
ATOM 4058 O O . ILE A 1 521 ? 0.808 6.403 -34.028 1.00 96.62 521 ILE A O 1
ATOM 4062 N N . PHE A 1 522 ? -0.564 4.702 -33.476 1.00 96.06 522 PHE A N 1
ATOM 4063 C CA . PHE A 1 522 ? -0.942 4.287 -34.825 1.00 96.06 522 PHE A CA 1
ATOM 4064 C C . PHE A 1 522 ? -2.430 4.498 -35.082 1.00 96.06 522 PHE A C 1
ATOM 4066 O O . PHE A 1 522 ? -3.278 4.118 -34.270 1.00 96.06 522 PHE A O 1
ATOM 4073 N N . GLY A 1 523 ? -2.740 5.107 -36.222 1.00 93.62 523 GLY A N 1
ATOM 4074 C CA . GLY A 1 523 ? -4.101 5.458 -36.610 1.00 93.62 523 GLY A CA 1
ATOM 4075 C C . GLY A 1 523 ? -4.14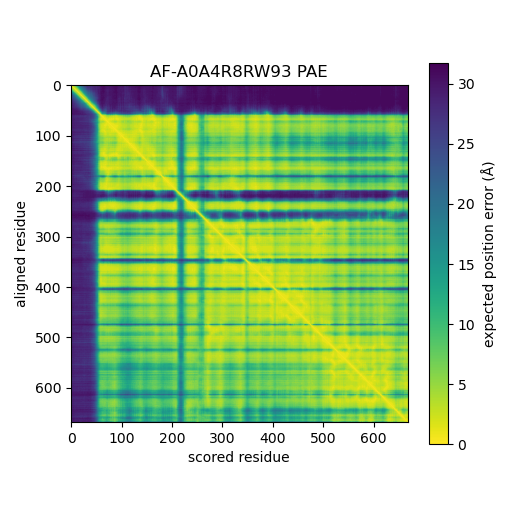5 6.586 -37.631 1.00 93.62 523 GLY A C 1
ATOM 4076 O O . GLY A 1 523 ? -3.114 7.044 -38.126 1.00 93.62 523 GLY A O 1
ATOM 4077 N N . ASN A 1 524 ? -5.354 7.061 -37.909 1.00 90.56 524 ASN A N 1
ATOM 4078 C CA . ASN A 1 524 ? -5.581 8.190 -38.806 1.00 90.56 524 ASN A CA 1
ATOM 4079 C C . ASN A 1 524 ? -5.466 9.528 -38.039 1.00 90.56 524 ASN A C 1
ATOM 4081 O O . ASN A 1 524 ? -5.911 9.609 -36.894 1.00 90.56 524 ASN A O 1
ATOM 4085 N N . ASN A 1 525 ? -4.912 10.586 -38.645 1.00 86.56 525 ASN A N 1
ATOM 4086 C CA . ASN A 1 525 ? -4.743 11.925 -38.044 1.00 86.56 525 ASN A CA 1
ATOM 4087 C C . ASN A 1 525 ? -3.929 11.978 -36.727 1.00 86.56 525 ASN A C 1
ATOM 4089 O O . ASN A 1 525 ? -4.063 12.914 -35.932 1.00 86.56 525 ASN A O 1
ATOM 4093 N N . VAL A 1 526 ? -3.054 10.998 -36.473 1.00 91.69 526 VAL A N 1
ATOM 4094 C CA . VAL A 1 526 ? -2.281 10.906 -35.214 1.00 91.69 526 VAL A CA 1
ATOM 4095 C C . VAL A 1 526 ? -1.163 11.945 -35.083 1.00 91.69 526 VAL A C 1
ATOM 4097 O O . VAL A 1 526 ? -0.665 12.156 -33.976 1.00 91.69 526 VAL A O 1
ATOM 4100 N N . SER A 1 527 ? -0.806 12.648 -36.164 1.00 88.75 527 SER A N 1
ATOM 4101 C CA . SER A 1 527 ? 0.242 13.683 -36.180 1.00 88.75 527 SER A CA 1
ATOM 4102 C C . SER A 1 527 ? 0.016 14.853 -35.205 1.00 88.75 527 SER A C 1
ATOM 4104 O O . SER A 1 527 ? 0.966 15.559 -34.876 1.00 88.75 527 SER A O 1
ATOM 4106 N N . ARG A 1 528 ? -1.217 15.066 -34.716 1.00 89.69 528 ARG A N 1
ATOM 4107 C CA . ARG A 1 528 ? -1.552 16.080 -33.689 1.00 89.69 528 ARG A CA 1
ATOM 4108 C C . ARG A 1 528 ? -1.855 15.498 -32.300 1.00 89.69 528 ARG A C 1
ATOM 4110 O O . ARG A 1 528 ? -2.361 16.214 -31.440 1.00 89.69 528 ARG A O 1
ATOM 4117 N N . SER A 1 529 ? -1.585 14.212 -32.070 1.00 93.69 529 SER A N 1
ATOM 4118 C CA . SER A 1 529 ? -1.812 13.589 -30.761 1.00 93.69 529 SER A CA 1
ATOM 4119 C C . SER A 1 529 ? -0.884 14.161 -29.682 1.00 93.69 529 SER A C 1
ATOM 4121 O O . SER A 1 529 ? 0.280 14.460 -29.943 1.00 93.69 529 SER A O 1
ATOM 4123 N N . LEU A 1 530 ? -1.383 14.243 -28.445 1.00 95.00 530 LEU A N 1
ATOM 4124 C CA . LEU A 1 530 ? -0.582 14.574 -27.261 1.00 95.00 530 LEU A CA 1
ATOM 4125 C C . LEU A 1 530 ? 0.157 13.356 -26.676 1.00 95.00 530 LEU A C 1
ATOM 4127 O O . LEU A 1 530 ? 1.067 13.541 -25.867 1.00 95.00 530 LEU A O 1
ATOM 4131 N N . SER A 1 531 ? -0.171 12.124 -27.094 1.00 94.62 531 SER A N 1
ATOM 4132 C CA . SER A 1 531 ? 0.478 10.898 -26.595 1.00 94.62 531 SER A CA 1
ATOM 4133 C C . SER A 1 531 ? 2.011 10.928 -26.721 1.00 94.62 531 SER A C 1
ATOM 4135 O O . SER A 1 531 ? 2.670 10.592 -25.738 1.00 94.62 531 SER A O 1
ATOM 4137 N N . PRO A 1 532 ? 2.624 11.396 -27.833 1.00 96.69 532 PRO A N 1
ATOM 4138 C CA . PRO A 1 532 ? 4.076 11.538 -27.912 1.00 96.69 532 PRO A CA 1
ATOM 4139 C C . PRO A 1 532 ? 4.656 12.496 -26.868 1.00 96.69 532 PRO A C 1
ATOM 4141 O O . PRO A 1 532 ? 5.678 12.175 -26.270 1.00 96.69 532 PRO A O 1
ATOM 4144 N N . ALA A 1 533 ? 4.021 13.638 -26.599 1.00 96.88 533 ALA A N 1
ATOM 4145 C CA . ALA A 1 533 ? 4.499 14.563 -25.569 1.00 96.88 533 ALA A CA 1
ATOM 4146 C C . ALA A 1 533 ? 4.400 13.932 -24.168 1.00 96.88 533 ALA A C 1
ATOM 4148 O O . ALA A 1 533 ? 5.373 13.937 -23.415 1.00 96.88 533 ALA A O 1
ATOM 4149 N N . MET A 1 534 ? 3.253 13.318 -23.862 1.00 95.94 534 MET A N 1
ATOM 4150 C CA . MET A 1 534 ? 2.976 12.656 -22.585 1.00 95.94 534 MET A CA 1
ATOM 4151 C C . MET A 1 534 ? 3.950 11.503 -22.296 1.00 95.94 534 MET A C 1
ATOM 4153 O O . MET A 1 534 ? 4.586 11.480 -21.243 1.00 95.94 534 MET A O 1
ATOM 4157 N N . HIS A 1 535 ? 4.113 10.561 -23.230 1.00 96.06 535 HIS A N 1
ATOM 4158 C CA . HIS A 1 535 ? 4.972 9.395 -23.017 1.00 96.06 535 HIS A CA 1
ATOM 4159 C C . HIS A 1 535 ? 6.461 9.755 -22.996 1.00 96.06 535 HIS A C 1
ATOM 4161 O O . HIS A 1 535 ? 7.176 9.245 -22.140 1.00 96.06 535 HIS A O 1
ATOM 4167 N N . ASN A 1 536 ? 6.935 10.665 -23.860 1.00 97.56 536 ASN A N 1
ATOM 4168 C CA . ASN A 1 536 ? 8.338 11.098 -23.818 1.00 97.56 536 ASN A CA 1
ATOM 4169 C C . ASN A 1 536 ? 8.673 11.844 -22.512 1.00 97.56 536 ASN A C 1
ATOM 4171 O O . ASN A 1 536 ? 9.753 11.636 -21.957 1.00 97.56 536 ASN A O 1
ATOM 4175 N N . ALA A 1 537 ? 7.748 12.653 -21.978 1.00 96.25 537 ALA A N 1
ATOM 4176 C CA . ALA A 1 537 ? 7.910 13.271 -20.661 1.00 96.25 537 ALA A CA 1
ATOM 4177 C C . ALA A 1 537 ? 7.975 12.217 -19.540 1.00 96.25 537 ALA A C 1
ATOM 4179 O O . ALA A 1 537 ? 8.881 12.267 -18.708 1.00 96.25 537 ALA A O 1
ATOM 4180 N N . GLY A 1 538 ? 7.080 11.220 -19.564 1.00 93.44 538 GLY A N 1
ATOM 4181 C CA . GLY A 1 538 ? 7.100 10.092 -18.627 1.00 93.44 538 GLY A CA 1
ATOM 4182 C C . GLY A 1 538 ? 8.410 9.297 -18.676 1.00 93.44 538 GLY A C 1
ATOM 4183 O O . GLY A 1 538 ? 9.033 9.072 -17.642 1.00 93.44 538 GLY A O 1
ATOM 4184 N N . TYR A 1 539 ? 8.895 8.948 -19.872 1.00 94.88 539 TYR A N 1
ATOM 4185 C CA . TYR A 1 539 ? 10.181 8.264 -20.046 1.00 94.88 539 TYR A CA 1
ATOM 4186 C C . TYR A 1 539 ? 11.352 9.080 -19.473 1.00 94.88 539 TYR A C 1
ATOM 4188 O O . TYR A 1 539 ? 12.156 8.543 -18.707 1.00 94.88 539 TYR A O 1
ATOM 4196 N N . ALA A 1 540 ? 11.417 10.386 -19.752 1.00 94.25 540 ALA A N 1
ATOM 4197 C CA . ALA A 1 540 ? 12.468 11.268 -19.237 1.00 94.25 540 ALA A CA 1
ATOM 4198 C C . ALA A 1 540 ? 12.434 11.437 -17.701 1.00 94.25 540 ALA A C 1
ATOM 4200 O O . ALA A 1 540 ? 13.497 11.509 -17.061 1.00 94.25 540 ALA A O 1
ATOM 4201 N N . ALA A 1 541 ? 11.233 11.472 -17.112 1.00 90.56 541 ALA A N 1
ATOM 4202 C CA . ALA A 1 541 ? 11.021 11.517 -15.666 1.00 90.56 541 ALA A CA 1
ATOM 4203 C C . ALA A 1 541 ? 11.476 10.211 -14.993 1.00 90.56 541 ALA A C 1
ATOM 4205 O O . ALA A 1 541 ? 12.282 10.249 -14.064 1.00 90.56 541 ALA A O 1
ATOM 4206 N N . SER A 1 542 ? 11.066 9.055 -15.525 1.00 89.62 542 SER A N 1
ATOM 4207 C CA . SER A 1 542 ? 11.462 7.731 -15.019 1.00 89.62 542 SER A CA 1
ATOM 4208 C C . SER A 1 542 ? 12.906 7.326 -15.349 1.00 89.62 542 SER A C 1
ATOM 4210 O O . SER A 1 542 ? 13.363 6.290 -14.878 1.00 89.62 542 SER A O 1
ATOM 4212 N N . GLY A 1 543 ? 13.644 8.105 -16.149 1.00 92.56 543 GLY A N 1
ATOM 4213 C CA . GLY A 1 543 ? 15.035 7.800 -16.514 1.00 92.56 543 GLY A CA 1
ATOM 4214 C C . GLY A 1 543 ? 15.188 6.747 -17.618 1.00 92.56 543 GLY A C 1
ATOM 4215 O O . GLY A 1 543 ? 16.264 6.170 -17.765 1.00 92.56 543 GLY A O 1
ATOM 4216 N N . MET A 1 544 ? 14.130 6.501 -18.393 1.00 93.75 544 MET A N 1
ATOM 4217 C CA . MET A 1 544 ? 14.115 5.556 -19.509 1.00 93.75 544 MET A CA 1
ATOM 4218 C C . MET A 1 544 ? 14.483 6.260 -20.834 1.00 93.75 544 MET A C 1
ATOM 4220 O O . MET A 1 544 ? 13.866 7.270 -21.171 1.00 93.75 544 MET A O 1
ATOM 4224 N N . PRO A 1 545 ? 15.427 5.736 -21.640 1.00 96.44 545 PRO A N 1
ATOM 4225 C CA . PRO A 1 545 ? 15.856 6.320 -22.916 1.00 96.44 545 PRO A CA 1
ATOM 4226 C C . PRO A 1 545 ? 14.958 5.903 -24.101 1.00 96.44 545 PRO A C 1
ATOM 4228 O O . PRO A 1 545 ? 15.437 5.705 -25.219 1.00 96.44 545 PRO A O 1
ATOM 4231 N N . HIS A 1 546 ? 13.662 5.700 -23.861 1.00 96.94 546 HIS A N 1
ATOM 4232 C CA . HIS A 1 546 ? 12.701 5.346 -24.907 1.00 96.94 546 HIS A CA 1
ATOM 4233 C C . HIS A 1 546 ? 12.247 6.580 -25.696 1.00 96.94 546 HIS A C 1
ATOM 4235 O O . HIS A 1 546 ? 12.286 7.701 -25.191 1.00 96.94 546 HIS A O 1
ATOM 4241 N N . VAL A 1 547 ? 11.766 6.368 -26.925 1.00 97.38 547 VAL A N 1
ATOM 4242 C CA . VAL A 1 547 ? 11.207 7.437 -27.772 1.00 97.38 547 VAL A CA 1
ATOM 4243 C C . VAL A 1 547 ? 9.814 7.054 -28.257 1.00 97.38 547 VAL A C 1
ATOM 4245 O O . VAL A 1 547 ? 9.651 6.020 -28.898 1.00 97.38 547 VAL A O 1
ATOM 4248 N N . TYR A 1 548 ? 8.818 7.901 -28.011 1.00 98.00 548 TYR A N 1
ATOM 4249 C CA . TYR A 1 548 ? 7.448 7.737 -28.500 1.00 98.00 548 TYR A CA 1
ATOM 4250 C C . TYR A 1 548 ? 7.195 8.607 -29.743 1.00 98.00 548 TYR A C 1
ATOM 4252 O O . TYR A 1 548 ? 7.496 9.803 -29.721 1.00 98.00 548 TYR A O 1
ATOM 4260 N N . LYS A 1 549 ? 6.631 8.033 -30.817 1.00 95.94 549 LYS A N 1
ATOM 4261 C CA . LYS A 1 549 ? 6.440 8.692 -32.129 1.00 95.94 549 LYS A CA 1
ATOM 4262 C C . LYS A 1 549 ? 5.015 8.524 -32.695 1.00 95.94 549 LYS A C 1
ATOM 4264 O O . LYS A 1 549 ? 4.354 7.537 -32.382 1.00 95.94 549 LYS A O 1
ATOM 4269 N N . PRO A 1 550 ? 4.516 9.446 -33.538 1.00 96.50 550 PRO A N 1
ATOM 4270 C CA . PRO A 1 550 ? 3.314 9.211 -34.336 1.00 96.50 550 PRO A CA 1
ATOM 4271 C C . PRO A 1 550 ? 3.616 8.314 -35.550 1.00 96.50 550 PRO A C 1
ATOM 4273 O O . PRO A 1 550 ? 4.641 8.483 -36.208 1.00 96.50 550 PRO A O 1
ATOM 4276 N N . PHE A 1 551 ? 2.698 7.400 -35.863 1.00 95.06 551 PHE A N 1
ATOM 4277 C CA . PHE A 1 551 ? 2.720 6.526 -37.038 1.00 95.06 551 PHE A CA 1
ATOM 4278 C C . PHE A 1 551 ? 1.376 6.636 -37.765 1.00 95.06 551 PHE A C 1
ATOM 4280 O O . PHE A 1 551 ? 0.434 5.890 -37.499 1.00 95.06 551 PHE A O 1
ATOM 4287 N N . GLU A 1 552 ? 1.263 7.629 -38.644 1.00 94.25 552 GLU A N 1
ATOM 4288 C CA . GLU A 1 552 ? 0.015 7.904 -39.352 1.00 94.25 552 GLU A CA 1
ATOM 4289 C C . GLU A 1 552 ? -0.230 6.909 -40.486 1.00 94.25 552 GLU A C 1
ATOM 4291 O O . GLU A 1 552 ? 0.652 6.656 -41.306 1.00 94.25 552 GLU A O 1
ATOM 4296 N N . SER A 1 553 ? -1.436 6.338 -40.516 1.00 92.75 553 SER A N 1
ATOM 4297 C CA . SER A 1 553 ? -1.830 5.353 -41.515 1.00 92.75 553 SER A CA 1
ATOM 4298 C C . SER A 1 553 ? -3.315 5.415 -41.857 1.00 92.75 553 SER A C 1
ATOM 4300 O O . SER A 1 553 ? -4.160 5.754 -41.026 1.00 92.75 553 SER A O 1
ATOM 4302 N N . HIS A 1 554 ? -3.626 5.014 -43.088 1.00 92.50 554 HIS A N 1
ATOM 4303 C CA . HIS A 1 554 ? -4.986 4.839 -43.596 1.00 92.50 554 HIS A CA 1
ATOM 4304 C C . HIS A 1 554 ? -5.354 3.356 -43.814 1.00 92.50 554 HIS A C 1
ATOM 4306 O O . HIS A 1 554 ? -6.452 3.074 -44.281 1.00 92.50 554 HIS A O 1
ATOM 4312 N N . THR A 1 555 ? -4.470 2.407 -43.469 1.00 93.56 555 THR A N 1
ATOM 4313 C CA . THR A 1 555 ? -4.746 0.959 -43.522 1.00 93.56 555 THR A CA 1
ATOM 4314 C C . THR A 1 555 ? -4.077 0.214 -42.368 1.00 93.56 555 THR A C 1
ATOM 4316 O O . THR A 1 555 ? -2.918 0.471 -42.040 1.00 93.56 555 THR A O 1
ATOM 4319 N N . ILE A 1 556 ? -4.782 -0.760 -41.787 1.00 92.25 556 ILE A N 1
ATOM 4320 C CA . ILE A 1 556 ? -4.255 -1.620 -40.724 1.00 92.25 556 ILE A CA 1
ATOM 4321 C C . ILE A 1 556 ? -3.015 -2.420 -41.166 1.00 92.25 556 ILE A C 1
ATOM 4323 O O . ILE A 1 556 ? -2.132 -2.656 -40.347 1.00 92.25 556 ILE A O 1
ATOM 4327 N N . ASP A 1 557 ? -2.871 -2.791 -42.445 1.00 91.38 557 ASP A N 1
ATOM 4328 C CA . ASP A 1 557 ? -1.776 -3.671 -42.897 1.00 91.38 557 ASP A CA 1
ATOM 4329 C C . ASP A 1 557 ? -0.371 -3.093 -42.672 1.00 91.38 557 ASP A C 1
ATOM 4331 O O . ASP A 1 557 ? 0.588 -3.848 -42.497 1.00 91.38 557 ASP A O 1
ATOM 4335 N N . GLN A 1 558 ? -0.235 -1.765 -42.590 1.00 90.94 558 GLN A N 1
ATOM 4336 C CA . GLN A 1 558 ? 1.036 -1.126 -42.236 1.00 90.94 558 GLN A CA 1
ATOM 4337 C C . GLN A 1 558 ? 1.520 -1.489 -40.825 1.00 90.94 558 GLN A C 1
ATOM 4339 O O . GLN A 1 558 ? 2.702 -1.327 -40.531 1.00 90.94 558 GLN A O 1
ATOM 4344 N N . ILE A 1 559 ? 0.662 -2.033 -39.957 1.00 89.56 559 ILE A N 1
ATOM 4345 C CA . ILE A 1 559 ? 1.064 -2.509 -38.632 1.00 89.56 559 ILE A CA 1
ATOM 4346 C C . ILE A 1 559 ? 2.039 -3.696 -38.709 1.00 89.56 559 ILE A C 1
ATOM 4348 O O . ILE A 1 559 ? 2.868 -3.886 -37.819 1.00 89.56 559 ILE A O 1
ATOM 4352 N N . ARG A 1 560 ? 2.010 -4.458 -39.814 1.00 88.19 560 ARG A N 1
ATOM 4353 C CA . ARG A 1 560 ? 2.874 -5.628 -40.031 1.00 88.19 560 ARG A CA 1
ATOM 4354 C C . ARG A 1 560 ? 4.356 -5.264 -40.135 1.00 88.19 560 ARG A C 1
ATOM 4356 O O . ARG A 1 560 ? 5.195 -6.111 -39.849 1.00 88.19 560 ARG A O 1
ATOM 4363 N N . GLN A 1 561 ? 4.699 -4.020 -40.486 1.00 88.12 561 GLN A N 1
ATOM 4364 C CA . GLN A 1 561 ? 6.102 -3.589 -40.567 1.00 88.12 561 GLN A CA 1
ATOM 4365 C C . GLN A 1 561 ? 6.802 -3.632 -39.196 1.00 88.12 561 GLN A C 1
ATOM 4367 O O . GLN A 1 561 ? 7.978 -3.981 -39.118 1.00 88.12 561 GLN A O 1
ATOM 4372 N N . PHE A 1 562 ? 6.065 -3.357 -38.113 1.00 87.94 562 PHE A N 1
ATOM 4373 C CA . PHE A 1 562 ? 6.597 -3.332 -36.747 1.00 87.94 562 PHE A CA 1
ATOM 4374 C C . PHE A 1 562 ? 6.872 -4.736 -36.185 1.00 87.94 562 PHE A C 1
ATOM 4376 O O . PHE A 1 562 ? 7.693 -4.879 -35.285 1.00 87.94 562 PHE A O 1
ATOM 4383 N N . LEU A 1 563 ? 6.249 -5.783 -36.746 1.00 84.19 563 LEU A N 1
ATOM 4384 C CA . LEU A 1 563 ? 6.517 -7.184 -36.383 1.00 84.19 563 LEU A CA 1
ATOM 4385 C C . LEU A 1 563 ? 7.954 -7.608 -36.729 1.00 84.19 563 LEU A C 1
ATOM 4387 O O . LEU A 1 563 ? 8.554 -8.430 -36.041 1.00 84.19 563 LEU A O 1
ATOM 4391 N N . SER A 1 564 ? 8.520 -7.028 -37.787 1.00 85.12 564 SER A N 1
ATOM 4392 C CA . SER A 1 564 ? 9.889 -7.313 -38.231 1.00 85.12 564 SER A CA 1
ATOM 4393 C C . SER A 1 564 ? 10.951 -6.497 -37.484 1.00 85.12 564 SER A C 1
ATOM 4395 O O . SER A 1 564 ? 12.146 -6.752 -37.652 1.00 85.12 564 SER A O 1
ATOM 4397 N N . ASP A 1 565 ? 10.546 -5.513 -36.675 1.00 90.81 565 ASP A N 1
ATOM 4398 C CA . ASP A 1 565 ? 11.455 -4.586 -36.007 1.00 90.81 565 ASP A CA 1
ATOM 4399 C C . ASP A 1 565 ? 11.803 -5.052 -34.584 1.00 90.81 565 ASP A C 1
ATOM 4401 O O . ASP A 1 565 ? 10.945 -5.278 -33.728 1.00 90.81 565 ASP A O 1
ATOM 4405 N N . LYS A 1 566 ? 13.106 -5.181 -34.321 1.00 91.44 566 LYS A N 1
ATOM 4406 C CA . LYS A 1 566 ? 13.648 -5.645 -33.037 1.00 91.44 566 LYS A CA 1
ATOM 4407 C C . LYS A 1 566 ? 13.634 -4.570 -31.950 1.00 91.44 566 LYS A C 1
ATOM 4409 O O . LYS A 1 566 ? 13.730 -4.918 -30.772 1.00 91.44 566 LYS A O 1
ATOM 4414 N N . ASP A 1 567 ? 13.511 -3.303 -32.341 1.00 93.44 567 ASP A N 1
ATOM 4415 C CA . ASP A 1 567 ? 13.531 -2.124 -31.471 1.00 93.44 567 ASP A CA 1
ATOM 4416 C C . ASP A 1 567 ? 12.116 -1.601 -31.161 1.00 93.44 567 ASP A C 1
ATOM 4418 O O . ASP A 1 567 ? 11.961 -0.688 -30.342 1.00 93.44 567 ASP A O 1
ATOM 4422 N N . PHE A 1 568 ? 11.085 -2.183 -31.786 1.00 93.56 568 PHE A N 1
ATOM 4423 C CA . PHE A 1 568 ? 9.681 -1.888 -31.515 1.00 93.56 568 PHE A CA 1
ATOM 4424 C C . PHE A 1 568 ? 9.293 -2.346 -30.103 1.00 93.56 568 PHE A C 1
ATOM 4426 O O . PHE A 1 568 ? 9.330 -3.538 -29.796 1.00 93.56 568 PHE A O 1
ATOM 4433 N N . GLY A 1 569 ? 8.931 -1.399 -29.237 1.00 92.69 569 GLY A N 1
ATOM 4434 C CA . GLY A 1 569 ? 8.578 -1.625 -27.834 1.00 92.69 569 GLY A CA 1
ATOM 4435 C C . GLY A 1 569 ? 7.082 -1.773 -27.551 1.00 92.69 569 GLY A C 1
ATOM 4436 O O . GLY A 1 569 ? 6.717 -2.321 -26.513 1.00 92.69 569 GLY A O 1
ATOM 4437 N N . GLY A 1 570 ? 6.218 -1.298 -28.451 1.00 94.38 570 GLY A N 1
ATOM 4438 C CA . GLY A 1 570 ? 4.762 -1.298 -28.283 1.00 94.38 570 GLY A CA 1
ATOM 4439 C C . GLY A 1 570 ? 4.087 -0.069 -28.890 1.00 94.38 570 GLY A C 1
ATOM 4440 O O . GLY A 1 570 ? 4.747 0.903 -29.264 1.00 94.38 570 GLY A O 1
ATOM 4441 N N . MET A 1 571 ? 2.760 -0.110 -29.008 1.00 94.56 571 MET A N 1
ATOM 4442 C CA . MET A 1 571 ? 2.006 0.924 -29.722 1.00 94.56 571 MET A CA 1
ATOM 4443 C C . MET A 1 571 ? 0.606 1.143 -29.164 1.00 94.56 571 MET A C 1
ATOM 4445 O O . MET A 1 571 ? -0.123 0.190 -28.912 1.00 94.56 571 MET A O 1
ATOM 4449 N N . THR A 1 572 ? 0.195 2.401 -29.047 1.00 96.06 572 THR A N 1
ATOM 4450 C CA . THR A 1 572 ? -1.214 2.754 -28.877 1.00 96.06 572 THR A CA 1
ATOM 4451 C C . THR A 1 572 ? -1.906 2.693 -30.237 1.00 96.06 572 THR A C 1
ATOM 4453 O O . THR A 1 572 ? -1.448 3.317 -31.191 1.00 96.06 572 THR A O 1
ATOM 4456 N N . VAL A 1 573 ? -3.020 1.975 -30.335 1.00 94.69 573 VAL A N 1
ATOM 4457 C CA . VAL A 1 573 ? -3.876 1.918 -31.526 1.00 94.69 573 VAL A CA 1
ATOM 4458 C C . VAL A 1 573 ? -5.083 2.824 -31.303 1.00 94.69 573 VAL A C 1
ATOM 4460 O O . VAL A 1 573 ? -5.749 2.750 -30.268 1.00 94.69 573 VAL A O 1
ATOM 4463 N N . VAL A 1 574 ? -5.372 3.699 -32.265 1.00 92.81 574 VAL A N 1
ATOM 4464 C CA . VAL A 1 574 ? -6.549 4.579 -32.238 1.00 92.81 574 VAL A CA 1
ATOM 4465 C C . VAL A 1 574 ? -7.453 4.367 -33.454 1.00 92.81 574 VAL A C 1
ATOM 4467 O O . VAL A 1 574 ? -7.254 3.454 -34.251 1.00 92.81 574 VAL A O 1
ATOM 4470 N N . SER A 1 575 ? -8.513 5.172 -33.549 1.00 86.75 575 SER A N 1
ATOM 4471 C CA . SER A 1 575 ? -9.507 5.097 -34.623 1.00 86.75 575 SER A CA 1
ATOM 4472 C C . SER A 1 575 ? -8.861 5.188 -36.024 1.00 86.75 575 SER A C 1
ATOM 4474 O O . SER A 1 575 ? -7.941 5.994 -36.209 1.00 86.75 575 SER A O 1
ATOM 4476 N N . PRO A 1 576 ? -9.335 4.413 -37.020 1.00 91.06 576 PRO A N 1
ATOM 4477 C CA . PRO A 1 576 ? -10.451 3.454 -36.953 1.00 91.06 576 PRO A CA 1
ATOM 4478 C C . PRO A 1 576 ? -10.067 2.049 -36.441 1.00 91.06 576 PRO A C 1
ATOM 4480 O O . PRO A 1 576 ? -10.939 1.254 -36.111 1.00 91.06 576 PRO A O 1
ATOM 4483 N N . PHE A 1 577 ? -8.776 1.752 -36.296 1.00 93.56 577 PHE A N 1
ATOM 4484 C CA . PHE A 1 577 ? -8.247 0.382 -36.274 1.00 93.56 577 PHE A CA 1
ATOM 4485 C C . PHE A 1 577 ? -8.409 -0.416 -34.966 1.00 93.56 577 PHE A C 1
ATOM 4487 O O . PHE A 1 577 ? -7.983 -1.571 -34.913 1.00 93.56 577 PHE A O 1
ATOM 4494 N N . LYS A 1 578 ? -9.006 0.153 -33.907 1.00 93.06 578 LYS A N 1
ATOM 4495 C CA . LYS A 1 578 ? -9.124 -0.518 -32.591 1.00 93.06 578 LYS A CA 1
ATOM 4496 C C . LYS A 1 578 ? -9.880 -1.855 -32.646 1.00 93.06 578 LYS A C 1
ATOM 4498 O O . LYS A 1 578 ? -9.620 -2.727 -31.824 1.00 93.06 578 LYS A O 1
ATOM 4503 N N . GLU A 1 579 ? -10.816 -2.011 -33.580 1.00 92.75 579 GLU A N 1
ATOM 4504 C CA . GLU A 1 579 ? -11.583 -3.254 -33.765 1.00 92.75 579 GLU A CA 1
ATOM 4505 C C . GLU A 1 579 ? -10.886 -4.205 -34.754 1.00 92.75 579 GLU A C 1
ATOM 4507 O O . GLU A 1 579 ? -10.766 -5.396 -34.484 1.00 92.75 579 GLU A O 1
ATOM 4512 N N . GLU A 1 580 ? -10.337 -3.681 -35.855 1.00 92.25 580 GLU A N 1
ATOM 4513 C CA . GLU A 1 580 ? -9.613 -4.467 -36.871 1.00 92.25 580 GLU A CA 1
ATOM 4514 C C . GLU A 1 580 ? -8.378 -5.182 -36.304 1.00 92.25 580 GLU A C 1
ATOM 4516 O O . GLU A 1 580 ? -8.093 -6.327 -36.659 1.00 92.25 580 GLU A O 1
ATOM 4521 N N . VAL A 1 581 ? -7.655 -4.534 -35.385 1.00 92.94 581 VAL A N 1
ATOM 4522 C CA . VAL A 1 581 ? -6.417 -5.082 -34.811 1.00 92.94 581 VAL A CA 1
ATOM 4523 C C . VAL A 1 581 ? -6.648 -6.308 -33.914 1.00 92.94 581 VAL A C 1
ATOM 4525 O O . VAL A 1 581 ? -5.707 -7.056 -33.656 1.00 92.94 581 VAL A O 1
ATOM 4528 N N . VAL A 1 582 ? -7.891 -6.574 -33.490 1.00 93.38 582 VAL A N 1
ATOM 4529 C CA . VAL A 1 582 ? -8.260 -7.787 -32.731 1.00 93.38 582 VAL A CA 1
ATOM 4530 C C . VAL A 1 582 ? -7.990 -9.059 -33.538 1.00 93.38 582 VAL A C 1
ATOM 4532 O O . VAL A 1 582 ? -7.602 -10.070 -32.964 1.00 93.38 582 VAL A O 1
ATOM 4535 N N . ALA A 1 583 ? -8.097 -9.002 -34.868 1.00 93.06 583 ALA A N 1
ATOM 4536 C CA . ALA A 1 583 ? -7.779 -10.126 -35.750 1.00 93.06 583 ALA A CA 1
ATOM 4537 C C . ALA A 1 583 ? -6.267 -10.319 -36.006 1.00 93.06 583 ALA A C 1
ATOM 4539 O O . ALA A 1 583 ? -5.890 -11.209 -36.768 1.00 93.06 583 ALA A O 1
ATOM 4540 N N . LEU A 1 584 ? -5.402 -9.475 -35.426 1.00 91.69 584 LEU A N 1
ATOM 4541 C CA . LEU A 1 584 ? -3.955 -9.452 -35.681 1.00 91.69 584 LEU A CA 1
ATOM 4542 C C . LEU A 1 584 ? -3.091 -9.742 -34.447 1.00 91.69 584 LEU A C 1
ATOM 4544 O O . LEU A 1 584 ? -1.868 -9.769 -34.576 1.00 91.69 584 LEU A O 1
ATOM 4548 N N . VAL A 1 585 ? -3.695 -9.934 -33.271 1.00 94.31 585 VAL A N 1
ATOM 4549 C CA . VAL A 1 585 ? -2.974 -10.308 -32.046 1.00 94.31 585 VAL A CA 1
ATOM 4550 C C . VAL A 1 585 ? -3.081 -11.805 -31.777 1.00 94.31 585 VAL A C 1
ATOM 4552 O O . VAL A 1 585 ? -4.133 -12.405 -31.985 1.00 94.31 585 VAL A O 1
ATOM 4555 N N . ASP A 1 586 ? -2.002 -12.403 -31.278 1.00 94.62 586 ASP A N 1
ATOM 4556 C CA . ASP A 1 586 ? -1.974 -13.813 -30.872 1.00 94.62 586 ASP A CA 1
ATOM 4557 C C . ASP A 1 586 ? -2.634 -14.018 -29.499 1.00 94.62 586 ASP A C 1
ATOM 4559 O O . ASP A 1 586 ? -3.206 -15.070 -29.214 1.00 94.62 586 ASP A O 1
ATOM 4563 N N . PHE A 1 587 ? -2.567 -12.992 -28.646 1.00 93.50 587 PHE A N 1
ATOM 4564 C CA . PHE A 1 587 ? -3.131 -12.982 -27.300 1.00 93.50 587 PHE A CA 1
ATOM 4565 C C . PHE A 1 587 ? -3.843 -11.654 -27.017 1.00 93.50 587 PHE A C 1
ATOM 4567 O O . PHE A 1 587 ? -3.420 -10.600 -27.494 1.00 93.50 587 PHE A O 1
ATOM 4574 N N . ALA A 1 588 ? -4.879 -11.679 -26.180 1.00 92.12 588 ALA A N 1
ATOM 4575 C CA . ALA A 1 588 ? -5.566 -10.481 -25.703 1.00 92.12 588 ALA A CA 1
ATOM 4576 C C . ALA A 1 588 ? -5.848 -10.565 -24.196 1.00 92.12 588 ALA A C 1
ATOM 4578 O O . ALA A 1 588 ? -5.987 -11.667 -23.656 1.00 92.12 588 ALA A O 1
ATOM 4579 N N . SER A 1 589 ? -5.955 -9.418 -23.519 1.00 89.81 589 SER A N 1
ATOM 4580 C CA . SER A 1 589 ? -6.476 -9.368 -22.148 1.00 89.81 589 SER A CA 1
ATOM 4581 C C . SER A 1 589 ? -7.958 -9.783 -22.100 1.00 89.81 589 SER A C 1
ATOM 4583 O O . SER A 1 589 ? -8.678 -9.599 -23.092 1.00 89.81 589 SER A O 1
ATOM 4585 N N . PRO A 1 590 ? -8.448 -10.331 -20.969 1.00 88.56 590 PRO A N 1
ATOM 4586 C CA . PRO A 1 590 ? -9.871 -10.622 -20.783 1.00 88.56 590 PRO A CA 1
ATOM 4587 C C . PRO A 1 590 ? -10.765 -9.408 -21.072 1.00 88.56 590 PRO A C 1
ATOM 4589 O O . PRO A 1 590 ? -11.817 -9.545 -21.695 1.00 88.56 590 PRO A O 1
ATOM 4592 N N . GLU A 1 591 ? -10.318 -8.213 -20.688 1.00 87.88 591 GLU A N 1
ATOM 4593 C CA . GLU A 1 591 ? -11.014 -6.949 -20.900 1.00 87.88 591 GLU A CA 1
ATOM 4594 C C . GLU A 1 591 ? -11.022 -6.543 -22.376 1.00 87.88 591 GLU A C 1
ATOM 4596 O O . GLU A 1 591 ? -12.080 -6.220 -22.910 1.00 87.88 591 GLU A O 1
ATOM 4601 N N . ALA A 1 592 ? -9.885 -6.619 -23.079 1.00 90.69 592 ALA A N 1
ATOM 4602 C CA . ALA A 1 592 ? -9.839 -6.347 -24.517 1.00 90.69 592 ALA A CA 1
ATOM 4603 C C . ALA A 1 592 ? -10.720 -7.318 -25.321 1.00 90.69 592 ALA A C 1
ATOM 4605 O O . ALA A 1 592 ? -11.367 -6.907 -26.288 1.00 90.69 592 ALA A O 1
ATOM 4606 N N . HIS A 1 593 ? -10.790 -8.585 -24.896 1.00 90.75 593 HIS A N 1
ATOM 4607 C CA . HIS A 1 593 ? -11.679 -9.587 -25.481 1.00 90.75 593 HIS A CA 1
ATOM 4608 C C . HIS A 1 593 ? -13.160 -9.265 -25.219 1.00 90.75 593 HIS A C 1
ATOM 4610 O O . HIS A 1 593 ? -13.954 -9.269 -26.157 1.00 90.75 593 HIS A O 1
ATOM 4616 N N . ALA A 1 594 ? -13.531 -8.918 -23.980 1.00 90.94 594 ALA A N 1
ATOM 4617 C CA . ALA A 1 594 ? -14.902 -8.548 -23.613 1.00 90.94 594 ALA A CA 1
ATOM 4618 C C . ALA A 1 594 ? -15.382 -7.250 -24.293 1.00 90.94 594 ALA A C 1
ATOM 4620 O O . ALA A 1 594 ? -16.536 -7.150 -24.707 1.00 90.94 594 ALA A O 1
ATOM 4621 N N . ILE A 1 595 ? -14.492 -6.266 -24.444 1.00 92.44 595 ILE A N 1
ATOM 4622 C CA . ILE A 1 595 ? -14.756 -4.998 -25.140 1.00 92.44 595 ILE A CA 1
ATOM 4623 C C . ILE A 1 595 ? -14.810 -5.203 -26.666 1.00 92.44 595 ILE A C 1
ATOM 4625 O O . ILE A 1 595 ? -15.471 -4.438 -27.375 1.00 92.44 595 ILE A O 1
ATOM 4629 N N . GLY A 1 596 ? -14.114 -6.213 -27.197 1.00 92.81 596 GLY A N 1
ATOM 4630 C CA . GLY A 1 596 ? -13.983 -6.446 -28.636 1.00 92.81 596 GLY A CA 1
ATOM 4631 C C . GLY A 1 596 ? -13.227 -5.323 -29.355 1.00 92.81 596 GLY A C 1
ATOM 4632 O O . GLY A 1 596 ? -13.547 -5.007 -30.500 1.00 92.81 596 GLY A O 1
ATOM 4633 N N . ALA A 1 597 ? -12.287 -4.669 -28.665 1.00 93.50 597 ALA A N 1
ATOM 4634 C CA . ALA A 1 597 ? -11.432 -3.621 -29.218 1.00 93.50 597 ALA A CA 1
ATOM 4635 C C . ALA A 1 597 ? -10.136 -3.484 -28.405 1.00 93.50 597 ALA A C 1
ATOM 4637 O O . ALA A 1 597 ? -10.161 -3.499 -27.174 1.00 93.50 597 ALA A O 1
ATOM 4638 N N . ILE A 1 598 ? -9.015 -3.268 -29.088 1.00 93.69 598 ILE A N 1
ATOM 4639 C CA . ILE A 1 598 ? -7.675 -3.106 -28.510 1.00 93.69 598 ILE A CA 1
ATOM 4640 C C . ILE A 1 598 ? -7.189 -1.682 -28.767 1.00 93.69 598 ILE A C 1
ATOM 4642 O O . ILE A 1 598 ? -7.267 -1.178 -29.888 1.00 93.69 598 ILE A O 1
ATOM 4646 N N . ASN A 1 599 ? -6.654 -1.034 -27.733 1.00 94.38 599 ASN A N 1
ATOM 4647 C CA . ASN A 1 599 ? -6.008 0.275 -27.854 1.00 94.38 599 ASN A CA 1
ATOM 4648 C C . ASN A 1 599 ? -4.499 0.228 -27.564 1.00 94.38 599 ASN A C 1
ATOM 4650 O O . ASN A 1 599 ? -3.823 1.233 -27.763 1.00 94.38 599 ASN A O 1
ATOM 4654 N N . THR A 1 600 ? -3.971 -0.897 -27.080 1.00 94.75 600 THR A N 1
ATOM 4655 C CA . THR A 1 600 ? -2.585 -1.041 -26.623 1.00 94.75 600 THR A CA 1
ATOM 4656 C C . THR A 1 600 ? -2.015 -2.352 -27.154 1.00 94.75 600 THR A C 1
ATOM 4658 O O . THR A 1 600 ? -2.549 -3.417 -26.871 1.00 94.75 600 THR A O 1
ATOM 4661 N N . LEU A 1 601 ? -0.924 -2.286 -27.914 1.00 94.06 601 LEU A N 1
ATOM 4662 C CA . LEU A 1 601 ? -0.183 -3.445 -28.408 1.00 94.06 601 LEU A CA 1
ATOM 4663 C C . LEU A 1 601 ? 1.161 -3.570 -27.705 1.00 94.06 601 LEU A C 1
ATOM 4665 O O . LEU A 1 601 ? 1.934 -2.608 -27.653 1.00 94.06 601 LEU A O 1
ATOM 4669 N N . VAL A 1 602 ? 1.461 -4.781 -27.244 1.00 92.38 602 VAL A N 1
ATOM 4670 C CA . VAL A 1 602 ? 2.728 -5.146 -26.611 1.00 92.38 602 VAL A CA 1
ATOM 4671 C C . VAL A 1 602 ? 3.361 -6.301 -27.399 1.00 92.38 602 VAL A C 1
ATOM 4673 O O . VAL A 1 602 ? 2.745 -7.362 -27.516 1.00 92.38 602 VAL A O 1
ATOM 4676 N N . PRO A 1 603 ? 4.573 -6.135 -27.957 1.00 91.94 603 PRO A N 1
ATOM 4677 C CA . PRO A 1 603 ? 5.280 -7.216 -28.625 1.00 91.94 603 PRO A CA 1
ATOM 4678 C C . PRO A 1 603 ? 5.848 -8.201 -27.602 1.00 91.94 603 PRO A C 1
ATOM 4680 O O . PRO A 1 603 ? 6.510 -7.811 -26.638 1.00 91.94 603 PRO A O 1
ATOM 4683 N N . LEU A 1 604 ? 5.632 -9.490 -27.843 1.00 90.62 604 LEU A N 1
ATOM 4684 C CA . LEU A 1 604 ? 6.198 -10.577 -27.056 1.00 90.62 604 LEU A CA 1
ATOM 4685 C C . LEU A 1 604 ? 7.465 -11.100 -27.747 1.00 90.62 604 LEU A C 1
ATOM 4687 O O . LEU A 1 604 ? 7.486 -11.325 -28.958 1.00 90.62 604 LEU A O 1
ATOM 4691 N N . ARG A 1 605 ? 8.539 -11.294 -26.976 1.00 89.19 605 ARG A N 1
ATOM 4692 C CA . ARG A 1 605 ? 9.832 -11.843 -27.436 1.00 89.19 605 ARG A CA 1
ATOM 4693 C C . ARG A 1 605 ? 9.908 -13.366 -27.312 1.00 89.19 605 ARG A C 1
ATOM 4695 O O . ARG A 1 605 ? 10.833 -13.983 -27.831 1.00 89.19 605 ARG A O 1
ATOM 4702 N N . THR A 1 606 ? 8.930 -13.970 -26.646 1.00 88.00 606 THR A N 1
ATOM 4703 C CA . THR A 1 606 ? 8.672 -15.413 -26.597 1.00 88.00 606 THR A CA 1
ATOM 4704 C C . THR A 1 606 ? 7.190 -15.657 -26.910 1.00 88.00 606 THR A C 1
ATOM 4706 O O . THR A 1 606 ? 6.377 -14.759 -26.693 1.00 88.00 606 THR A O 1
ATOM 4709 N N . PRO A 1 607 ? 6.799 -16.834 -27.434 1.00 87.31 607 PRO A N 1
ATOM 4710 C CA . PRO A 1 607 ? 5.420 -17.121 -27.855 1.00 87.31 607 PRO A CA 1
ATOM 4711 C C . PRO A 1 607 ? 4.478 -17.427 -26.669 1.00 87.31 607 PRO A C 1
ATOM 4713 O O . PRO A 1 607 ? 3.612 -18.293 -26.755 1.00 87.31 607 PRO A O 1
ATOM 4716 N N . ASN A 1 608 ? 4.684 -16.773 -25.524 1.00 86.50 608 ASN A N 1
ATOM 4717 C CA . ASN A 1 608 ? 3.937 -16.982 -24.288 1.00 86.50 608 ASN A CA 1
ATOM 4718 C C . ASN A 1 608 ? 3.816 -15.683 -23.474 1.00 86.50 608 ASN A C 1
ATOM 4720 O O . ASN A 1 608 ? 4.619 -14.755 -23.601 1.00 86.50 608 ASN A O 1
ATOM 4724 N N . LEU A 1 609 ? 2.810 -15.637 -22.596 1.00 83.88 609 LEU A N 1
ATOM 4725 C CA . LEU A 1 609 ? 2.499 -14.458 -21.780 1.00 83.88 609 LEU A CA 1
ATOM 4726 C C . LEU A 1 609 ? 3.600 -14.097 -20.770 1.00 83.88 609 LEU A C 1
ATOM 4728 O O . LEU A 1 609 ? 3.687 -12.939 -20.372 1.00 83.88 609 LEU A O 1
ATOM 4732 N N . ASP A 1 610 ? 4.500 -15.027 -20.428 1.00 77.19 610 ASP A N 1
ATOM 4733 C CA . ASP A 1 610 ? 5.677 -14.756 -19.586 1.00 77.19 610 ASP A CA 1
ATOM 4734 C C . ASP A 1 610 ? 6.553 -13.621 -20.153 1.00 77.19 610 ASP A C 1
ATOM 4736 O O . ASP A 1 610 ? 7.195 -12.883 -19.400 1.00 77.19 610 ASP A O 1
ATOM 4740 N N . SER A 1 611 ? 6.533 -13.404 -21.478 1.00 78.69 611 SER A N 1
ATOM 4741 C CA . SER A 1 611 ? 7.227 -12.273 -22.104 1.00 78.69 611 SER A CA 1
ATOM 4742 C C . SER A 1 611 ? 6.734 -10.905 -21.617 1.00 78.69 611 SER A C 1
ATOM 4744 O O . SER A 1 611 ? 7.490 -9.938 -21.723 1.00 78.69 611 SER A O 1
ATOM 4746 N N . LEU A 1 612 ? 5.514 -10.791 -21.074 1.00 75.62 612 LEU A N 1
ATOM 4747 C CA . LEU A 1 612 ? 4.994 -9.546 -20.492 1.00 75.62 612 LEU A CA 1
ATOM 4748 C C . LEU A 1 612 ? 5.765 -9.121 -19.232 1.00 75.62 612 LEU A C 1
ATOM 4750 O O . LEU A 1 612 ? 5.744 -7.940 -18.878 1.00 75.62 612 LEU A O 1
ATOM 4754 N N . ALA A 1 613 ? 6.471 -10.052 -18.579 1.00 68.38 613 ALA A N 1
ATOM 4755 C CA . ALA A 1 613 ? 7.389 -9.778 -17.474 1.00 68.38 613 ALA A CA 1
ATOM 4756 C C . ALA A 1 613 ? 8.770 -9.297 -17.964 1.00 68.38 613 ALA A C 1
ATOM 4758 O O . ALA A 1 613 ? 9.433 -8.500 -17.303 1.00 68.38 613 ALA A O 1
ATOM 4759 N N . ALA A 1 614 ? 9.206 -9.771 -19.135 1.00 67.06 614 ALA A N 1
ATOM 4760 C CA . ALA A 1 614 ? 10.531 -9.537 -19.710 1.00 67.06 614 ALA A CA 1
ATOM 4761 C C . ALA A 1 614 ? 10.578 -8.277 -20.601 1.00 67.06 614 ALA A C 1
ATOM 4763 O O . ALA A 1 614 ? 11.041 -8.318 -21.744 1.00 67.06 614 ALA A O 1
ATOM 4764 N N . ARG A 1 615 ? 10.073 -7.151 -20.083 1.00 73.19 615 ARG A N 1
ATOM 4765 C CA . ARG A 1 615 ? 9.980 -5.882 -20.826 1.00 73.19 615 ARG A CA 1
ATOM 4766 C C . ARG A 1 615 ? 11.357 -5.250 -21.072 1.00 73.19 615 ARG A C 1
ATOM 4768 O O . ARG A 1 615 ? 12.338 -5.556 -20.398 1.00 73.19 615 ARG A O 1
ATOM 4775 N N . ASN A 1 616 ? 11.399 -4.325 -22.031 1.00 85.06 616 ASN A N 1
ATOM 4776 C CA . ASN A 1 616 ? 12.558 -3.487 -22.364 1.00 85.06 616 ASN A CA 1
ATOM 4777 C C . ASN A 1 616 ? 13.812 -4.268 -22.779 1.00 85.06 616 ASN A C 1
ATOM 4779 O O . ASN A 1 616 ? 14.929 -3.936 -22.388 1.00 85.06 616 ASN A O 1
ATOM 4783 N N . ARG A 1 617 ? 13.611 -5.291 -23.618 1.00 87.81 617 ARG A N 1
ATOM 4784 C CA . ARG A 1 617 ? 14.672 -5.992 -24.349 1.00 87.81 617 ARG A CA 1
ATOM 4785 C C . ARG A 1 617 ? 14.376 -6.053 -25.842 1.00 87.81 617 ARG A C 1
ATOM 4787 O O . ARG A 1 617 ? 13.250 -6.358 -26.260 1.00 87.81 617 ARG A O 1
ATOM 4794 N N . ARG A 1 618 ? 15.406 -5.783 -26.640 1.00 89.31 618 ARG A N 1
ATOM 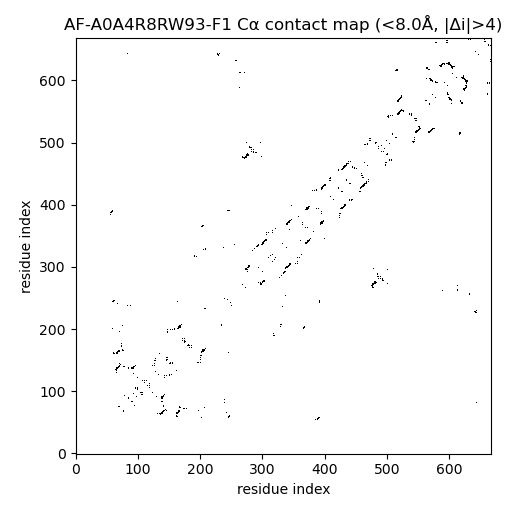4795 C CA . ARG A 1 618 ? 15.395 -5.923 -28.097 1.00 89.31 618 ARG A CA 1
ATOM 4796 C C . ARG A 1 618 ? 15.355 -7.395 -28.482 1.00 89.31 618 ARG A C 1
ATOM 4798 O O . ARG A 1 618 ? 15.922 -8.253 -27.808 1.00 89.31 618 ARG A O 1
ATOM 4805 N N . GLY A 1 619 ? 14.700 -7.694 -29.594 1.00 87.81 619 GLY A N 1
ATOM 4806 C CA . GLY A 1 619 ? 14.590 -9.060 -30.099 1.00 87.81 619 GLY A CA 1
ATOM 4807 C C . GLY A 1 619 ? 13.470 -9.204 -31.121 1.00 87.81 619 GLY A C 1
ATOM 4808 O O . GLY A 1 619 ? 12.662 -8.288 -31.259 1.00 87.81 619 GLY A O 1
ATOM 4809 N N . PRO A 1 620 ? 13.406 -10.331 -31.848 1.00 87.88 620 PRO A N 1
ATOM 4810 C CA . PRO A 1 620 ? 12.301 -10.587 -32.768 1.00 87.88 620 PRO A CA 1
ATOM 4811 C C . PRO A 1 620 ? 10.954 -10.492 -32.036 1.00 87.88 620 PRO A C 1
ATOM 4813 O O . PRO A 1 620 ? 10.838 -10.916 -30.883 1.00 87.88 620 PRO A O 1
ATOM 4816 N N . VAL A 1 621 ? 9.939 -9.928 -32.693 1.00 90.69 621 VAL A N 1
ATOM 4817 C CA . VAL A 1 621 ? 8.550 -10.095 -32.252 1.00 90.69 621 VAL A CA 1
ATOM 4818 C C . VAL A 1 621 ? 8.156 -11.532 -32.593 1.00 90.69 621 VAL A C 1
ATOM 4820 O O . VAL A 1 621 ? 8.186 -11.922 -33.756 1.00 90.69 621 VAL A O 1
ATOM 4823 N N . MET A 1 622 ? 7.848 -12.327 -31.573 1.00 91.81 622 MET A N 1
ATOM 4824 C CA . MET A 1 622 ? 7.430 -13.727 -31.714 1.00 91.81 622 MET A CA 1
ATOM 4825 C C . MET A 1 622 ? 5.909 -13.886 -31.638 1.00 91.81 622 MET A C 1
ATOM 4827 O O . MET A 1 622 ? 5.384 -14.872 -32.143 1.00 91.81 622 MET A O 1
ATOM 4831 N N . ALA A 1 623 ? 5.232 -12.936 -30.989 1.00 92.25 623 ALA A N 1
ATOM 4832 C CA . ALA A 1 623 ? 3.780 -12.824 -30.893 1.00 92.25 623 ALA A CA 1
ATOM 4833 C C . ALA A 1 623 ? 3.391 -11.381 -30.504 1.00 92.25 623 ALA A C 1
ATOM 4835 O O . ALA A 1 623 ? 4.227 -10.617 -30.009 1.00 92.25 623 ALA A O 1
ATOM 4836 N N . LEU A 1 624 ? 2.127 -11.009 -30.685 1.00 92.62 624 LEU A N 1
ATOM 4837 C CA . LEU A 1 624 ? 1.524 -9.777 -30.178 1.00 92.62 624 LEU A CA 1
ATOM 4838 C C . LEU A 1 624 ?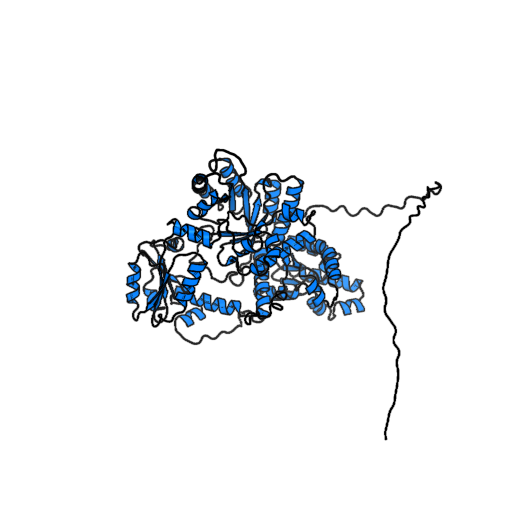 0.533 -10.059 -29.046 1.00 92.62 624 LEU A C 1
ATOM 4840 O O . LEU A 1 624 ? -0.304 -10.957 -29.136 1.00 92.62 624 LEU A O 1
ATOM 4844 N N . PHE A 1 625 ? 0.580 -9.212 -28.020 1.00 93.62 625 PHE A N 1
ATOM 4845 C CA . PHE A 1 625 ? -0.451 -9.105 -26.996 1.00 93.62 625 PHE A CA 1
ATOM 4846 C C . PHE A 1 625 ? -1.242 -7.802 -27.166 1.00 93.62 625 PHE A C 1
ATOM 4848 O O . PHE A 1 625 ? -0.652 -6.723 -27.269 1.00 93.62 625 PHE A O 1
ATOM 4855 N N . GLY A 1 626 ? -2.570 -7.902 -27.175 1.00 94.44 626 GLY A N 1
ATOM 4856 C CA . GLY A 1 626 ? -3.495 -6.774 -27.215 1.00 94.44 626 GLY A CA 1
ATOM 4857 C C . GLY A 1 626 ? -4.155 -6.492 -25.868 1.00 94.44 626 GLY A C 1
ATOM 4858 O O . GLY A 1 626 ? -4.691 -7.393 -25.231 1.00 94.44 626 GLY A O 1
ATOM 4859 N N . ASP A 1 627 ? -4.175 -5.227 -25.464 1.00 93.12 627 ASP A N 1
ATOM 4860 C CA . ASP A 1 627 ? -4.866 -4.754 -24.266 1.00 93.12 627 ASP A CA 1
ATOM 4861 C C . ASP A 1 627 ? -5.793 -3.569 -24.581 1.00 93.12 627 ASP A C 1
ATOM 4863 O O . ASP A 1 627 ? -5.671 -2.897 -25.617 1.00 93.12 627 ASP A O 1
ATOM 4867 N N . ASN A 1 628 ? -6.709 -3.282 -23.660 1.00 91.81 628 ASN A N 1
ATOM 4868 C CA . ASN A 1 628 ? -7.541 -2.094 -23.694 1.00 91.81 628 ASN A CA 1
ATOM 4869 C C . ASN A 1 628 ? -7.382 -1.314 -22.386 1.00 91.81 628 ASN A C 1
ATOM 4871 O O . ASN A 1 628 ? -7.716 -1.801 -21.314 1.00 91.81 628 ASN A O 1
ATOM 4875 N N . THR A 1 629 ? -6.893 -0.081 -22.486 1.00 90.88 629 THR A N 1
ATOM 4876 C CA . THR A 1 629 ? -6.708 0.837 -21.354 1.00 90.88 629 THR A CA 1
ATOM 4877 C C . THR A 1 629 ? -7.737 1.976 -21.329 1.00 90.88 629 THR A C 1
ATOM 4879 O O . THR A 1 629 ? -7.714 2.809 -20.423 1.00 90.88 629 THR A O 1
ATOM 4882 N N . ASP A 1 630 ? -8.679 2.015 -22.281 1.00 90.75 630 ASP A N 1
ATOM 4883 C CA . ASP A 1 630 ? -9.724 3.045 -22.335 1.00 90.75 630 ASP A CA 1
ATOM 4884 C C . ASP A 1 630 ? -10.686 2.909 -21.141 1.00 90.75 630 ASP A C 1
ATOM 4886 O O . ASP A 1 630 ? -11.002 3.907 -20.488 1.00 90.75 630 ASP A O 1
ATOM 4890 N N . TRP A 1 631 ? -11.092 1.675 -20.807 1.00 87.12 631 TRP A N 1
ATOM 4891 C CA . TRP A 1 631 ? -11.981 1.386 -19.670 1.00 87.12 631 TRP A CA 1
ATOM 4892 C C . TRP A 1 631 ? -11.341 1.764 -18.328 1.00 87.12 631 TRP A C 1
ATOM 4894 O O . TRP A 1 631 ? -12.022 2.268 -17.433 1.00 87.12 631 TRP A O 1
ATOM 4904 N N . ILE A 1 632 ? -10.014 1.610 -18.210 1.00 84.81 632 ILE A N 1
ATOM 4905 C CA . ILE A 1 632 ? -9.222 2.051 -17.052 1.00 84.81 632 ILE A CA 1
ATOM 4906 C C . ILE A 1 632 ? -9.329 3.572 -16.923 1.00 84.81 632 ILE A C 1
ATOM 4908 O O . ILE A 1 632 ? -9.578 4.077 -15.829 1.00 84.81 632 ILE A O 1
ATOM 4912 N N . GLY A 1 633 ? -9.197 4.306 -18.033 1.00 86.06 633 GLY A N 1
ATOM 4913 C CA . GLY A 1 633 ? -9.352 5.761 -18.075 1.00 86.06 633 GLY A CA 1
ATOM 4914 C C . GLY A 1 633 ? -10.752 6.221 -17.656 1.00 86.06 633 GLY A C 1
ATOM 4915 O O . GLY A 1 633 ? -10.880 7.045 -16.749 1.00 86.06 633 GLY A O 1
ATOM 4916 N N . VAL A 1 634 ? -11.803 5.646 -18.252 1.00 86.94 634 VAL A N 1
ATOM 4917 C CA . VAL A 1 634 ? -13.209 5.941 -17.905 1.00 86.94 634 VAL A CA 1
ATOM 4918 C C . VAL A 1 634 ? -13.480 5.639 -16.427 1.00 86.94 634 VAL A C 1
ATOM 4920 O O . VAL A 1 634 ? -13.939 6.512 -15.685 1.00 86.94 634 VAL A O 1
ATOM 4923 N N . THR A 1 635 ? -13.114 4.437 -15.976 1.00 82.69 635 THR A N 1
ATOM 4924 C CA . THR A 1 635 ? -13.254 3.992 -14.585 1.00 82.69 635 THR A CA 1
ATOM 4925 C C . THR A 1 635 ? -12.509 4.916 -13.629 1.00 82.69 635 THR A C 1
ATOM 4927 O O . THR A 1 635 ? -13.085 5.323 -12.624 1.00 82.69 635 THR A O 1
ATOM 4930 N N . THR A 1 636 ? -11.268 5.303 -13.935 1.00 79.50 636 THR A N 1
ATOM 4931 C CA . THR A 1 636 ? -10.468 6.223 -13.109 1.00 79.50 636 THR A CA 1
ATOM 4932 C C . THR A 1 636 ? -11.140 7.587 -12.997 1.00 79.50 636 THR A C 1
ATOM 4934 O O . THR A 1 636 ? -11.308 8.098 -11.891 1.00 79.50 636 THR A O 1
ATOM 4937 N N . CYS A 1 637 ? -11.603 8.163 -14.109 1.00 82.62 637 CYS A N 1
ATOM 4938 C CA . CYS A 1 637 ? -12.285 9.456 -14.111 1.00 82.62 637 CYS A CA 1
ATOM 4939 C C . CYS A 1 637 ? -13.558 9.442 -13.249 1.00 82.62 637 CYS A C 1
ATOM 4941 O O . CYS A 1 637 ? -13.739 10.327 -12.408 1.00 82.62 637 CYS A O 1
ATOM 4943 N N . VAL A 1 638 ? -14.409 8.421 -13.386 1.00 81.31 638 VAL A N 1
ATOM 4944 C CA . VAL A 1 638 ? -15.623 8.267 -12.564 1.00 81.31 638 VAL A CA 1
ATOM 4945 C C . VAL A 1 638 ? -15.259 7.999 -11.095 1.00 81.31 638 VAL A C 1
ATOM 4947 O O . VAL A 1 638 ? -15.748 8.678 -10.185 1.00 81.31 638 VAL A O 1
ATOM 4950 N N . ARG A 1 639 ? -14.340 7.058 -10.837 1.00 74.38 639 ARG A N 1
ATOM 4951 C CA . ARG A 1 639 ? -13.889 6.693 -9.485 1.00 74.38 639 ARG A CA 1
ATOM 4952 C C . ARG A 1 639 ? -13.073 7.772 -8.788 1.00 74.38 639 ARG A C 1
ATOM 4954 O O . ARG A 1 639 ? -13.008 7.720 -7.568 1.00 74.38 639 ARG A O 1
ATOM 4961 N N . HIS A 1 640 ? -12.534 8.777 -9.465 1.00 72.44 640 HIS A N 1
ATOM 4962 C CA . HIS A 1 640 ? -11.924 9.926 -8.792 1.00 72.44 640 HIS A CA 1
ATOM 4963 C C . HIS A 1 640 ? -12.915 11.059 -8.537 1.00 72.44 640 HIS A C 1
ATOM 4965 O O . HIS A 1 640 ? -12.852 11.663 -7.474 1.00 72.44 640 HIS A O 1
ATOM 4971 N N . ASN A 1 641 ? -13.875 11.304 -9.433 1.00 76.75 641 ASN A N 1
ATOM 4972 C CA . ASN A 1 641 ? -14.710 12.510 -9.359 1.00 76.75 641 ASN A CA 1
ATOM 4973 C C . ASN A 1 641 ? -16.083 12.325 -8.682 1.00 76.75 641 ASN A C 1
ATOM 4975 O O . ASN A 1 641 ? -16.715 13.316 -8.314 1.00 76.75 641 ASN A O 1
ATOM 4979 N N . LEU A 1 642 ? -16.552 11.091 -8.452 1.00 75.81 642 LEU A N 1
ATOM 4980 C CA . LEU A 1 642 ? -17.755 10.859 -7.636 1.00 75.81 642 LEU A CA 1
ATOM 4981 C C . LEU A 1 642 ? -17.516 11.160 -6.147 1.00 75.81 642 LEU A C 1
ATOM 4983 O O . LEU A 1 642 ? -16.485 10.792 -5.588 1.00 75.81 642 LEU A O 1
ATOM 4987 N N . SER A 1 643 ? -18.493 11.772 -5.482 1.00 71.12 643 SER A N 1
ATOM 4988 C CA . SER A 1 643 ? -18.495 11.983 -4.030 1.00 71.12 643 SER A CA 1
ATOM 4989 C C . SER A 1 643 ? -18.990 10.734 -3.273 1.00 71.12 643 SER A C 1
ATOM 4991 O O . SER A 1 643 ? -19.793 9.992 -3.836 1.00 71.12 643 SER A O 1
ATOM 4993 N N . PRO A 1 644 ? -18.632 10.540 -1.986 1.00 68.75 644 PRO A N 1
ATOM 4994 C CA . PRO A 1 644 ? -19.143 9.425 -1.169 1.00 68.75 644 PRO A CA 1
ATOM 4995 C C . PRO A 1 644 ? -20.676 9.394 -1.009 1.00 68.75 644 PRO A C 1
ATOM 4997 O O . PRO A 1 644 ? -21.271 8.349 -0.768 1.00 68.75 644 PRO A O 1
ATOM 5000 N N . ILE A 1 645 ? -21.346 10.546 -1.147 1.00 67.38 645 ILE A N 1
ATOM 5001 C CA . ILE A 1 645 ? -22.820 10.636 -1.138 1.00 67.38 645 ILE A CA 1
ATOM 5002 C C . ILE A 1 645 ? -23.445 10.213 -2.481 1.00 67.38 645 ILE A C 1
ATOM 5004 O O . ILE A 1 645 ? -24.605 9.814 -2.517 1.00 67.38 645 ILE A O 1
ATOM 5008 N N . ASN A 1 646 ? -22.662 10.247 -3.563 1.00 72.38 646 ASN A N 1
ATOM 5009 C CA . ASN A 1 646 ? -23.029 9.785 -4.903 1.00 72.38 646 ASN A CA 1
ATOM 5010 C C . ASN A 1 646 ? -22.347 8.441 -5.238 1.00 72.38 646 ASN A C 1
ATOM 5012 O O . ASN A 1 646 ? -22.110 8.146 -6.412 1.00 72.38 646 ASN A O 1
ATOM 5016 N N . THR A 1 647 ? -21.986 7.646 -4.223 1.00 72.25 647 THR A N 1
ATOM 5017 C CA . THR A 1 647 ? -21.399 6.312 -4.408 1.00 72.25 647 THR A CA 1
ATOM 5018 C C . THR A 1 647 ? -22.316 5.444 -5.269 1.00 72.25 647 THR A C 1
ATOM 5020 O O . THR A 1 647 ? -23.540 5.462 -5.126 1.00 72.25 647 THR A O 1
ATOM 5023 N N . ILE A 1 648 ? -21.714 4.703 -6.202 1.00 75.62 648 ILE A N 1
ATOM 5024 C CA . ILE A 1 648 ? -22.440 3.855 -7.149 1.00 75.62 648 ILE A CA 1
ATOM 5025 C C . ILE A 1 648 ? -23.148 2.743 -6.369 1.00 75.62 648 ILE A C 1
ATOM 5027 O O . ILE A 1 648 ? -22.550 2.077 -5.527 1.00 75.62 648 ILE A O 1
ATOM 5031 N N . THR A 1 649 ? -24.432 2.546 -6.652 1.00 74.00 649 THR A N 1
ATOM 5032 C CA . THR A 1 649 ? -25.265 1.495 -6.056 1.00 74.00 649 THR A CA 1
ATOM 5033 C C . THR A 1 649 ? -25.899 0.647 -7.161 1.00 74.00 649 THR A C 1
ATOM 5035 O O . THR A 1 649 ? -25.991 1.114 -8.297 1.00 74.00 649 THR A O 1
ATOM 5038 N N . PRO A 1 650 ? -26.470 -0.533 -6.852 1.00 76.19 650 PRO A N 1
ATOM 5039 C CA . PRO A 1 650 ? -27.258 -1.313 -7.815 1.00 76.19 650 PRO A CA 1
ATOM 5040 C C . PRO A 1 650 ? -28.508 -0.605 -8.380 1.00 76.19 650 PRO A C 1
ATOM 5042 O O . PRO A 1 650 ? -29.217 -1.187 -9.194 1.00 76.19 650 PRO A O 1
ATOM 5045 N N . ARG A 1 651 ? -28.825 0.619 -7.927 1.00 81.31 651 ARG A N 1
ATOM 5046 C CA . ARG A 1 651 ? -29.916 1.467 -8.443 1.00 81.31 651 ARG A CA 1
ATOM 5047 C C . ARG A 1 651 ? -29.417 2.672 -9.250 1.00 81.31 651 ARG A C 1
ATOM 5049 O O . ARG A 1 651 ? -30.231 3.477 -9.692 1.00 81.31 651 ARG A O 1
ATOM 5056 N N . THR A 1 652 ? -28.104 2.843 -9.390 1.00 85.88 652 THR A N 1
ATOM 5057 C CA . THR A 1 652 ? -27.506 3.947 -10.146 1.00 85.88 652 THR A CA 1
ATOM 5058 C C . THR A 1 652 ? -27.621 3.668 -11.646 1.00 85.88 652 THR A C 1
ATOM 5060 O O . THR A 1 652 ? -27.254 2.591 -12.104 1.00 85.88 652 THR A O 1
ATOM 5063 N N . THR A 1 653 ? -28.094 4.650 -12.413 1.00 89.00 653 THR A N 1
ATOM 5064 C CA . THR A 1 653 ? -28.223 4.566 -13.878 1.00 89.00 653 THR A CA 1
ATOM 5065 C C . THR A 1 653 ? -27.124 5.381 -14.556 1.00 89.00 653 THR A C 1
ATOM 5067 O O . THR A 1 653 ? -26.825 6.493 -14.120 1.00 89.00 653 THR A O 1
ATOM 5070 N N . ALA A 1 654 ? -26.558 4.857 -15.644 1.00 89.38 654 ALA A N 1
ATOM 5071 C CA . ALA A 1 654 ? -25.600 5.548 -16.507 1.00 89.38 654 ALA A CA 1
ATOM 5072 C C . ALA A 1 654 ? -26.117 5.614 -17.956 1.00 89.38 654 ALA A C 1
ATOM 5074 O O . ALA A 1 654 ? -26.952 4.805 -18.359 1.00 89.38 654 ALA A O 1
ATOM 5075 N N . LEU A 1 655 ? -25.616 6.576 -18.736 1.00 92.94 655 LEU A N 1
ATOM 5076 C CA . LEU A 1 655 ? -25.926 6.749 -20.157 1.00 92.94 655 LEU A CA 1
ATOM 5077 C C . LEU A 1 655 ? -24.620 6.864 -20.950 1.00 92.94 655 LEU A C 1
ATOM 5079 O O . LEU A 1 655 ? -23.795 7.726 -20.653 1.00 92.94 655 LEU A O 1
ATOM 5083 N N . VAL A 1 656 ? -24.468 6.031 -21.979 1.00 93.56 656 VAL A N 1
ATOM 5084 C CA . VAL A 1 656 ? -23.362 6.087 -22.946 1.00 93.56 656 VAL A CA 1
ATOM 5085 C C . VAL A 1 656 ? -23.927 6.532 -24.295 1.00 93.56 656 VAL A C 1
ATOM 5087 O O . VAL A 1 656 ? -24.965 6.033 -24.727 1.00 93.56 656 VAL A O 1
ATOM 5090 N N . VAL A 1 657 ? -23.262 7.482 -24.958 1.00 93.81 657 VAL A N 1
ATOM 5091 C CA . VAL A 1 657 ? -23.681 8.025 -26.261 1.00 93.81 657 VAL A CA 1
ATOM 5092 C C . VAL A 1 657 ? -22.595 7.739 -27.299 1.00 93.81 657 VAL A C 1
ATOM 5094 O O . VAL A 1 657 ? -21.487 8.259 -27.201 1.00 93.81 657 VAL A O 1
ATOM 5097 N N . GLY A 1 658 ? -22.919 6.908 -28.292 1.00 88.12 658 GLY A N 1
ATOM 5098 C CA . GLY A 1 658 ? -21.991 6.425 -29.323 1.00 88.12 658 GLY A CA 1
ATOM 5099 C C . GLY A 1 658 ? -21.947 4.893 -29.394 1.00 88.12 658 GLY A C 1
ATOM 5100 O O . GLY A 1 658 ? -22.519 4.220 -28.543 1.00 88.12 658 GLY A O 1
ATOM 5101 N N . ALA A 1 659 ? -21.285 4.341 -30.420 1.00 84.62 659 ALA A N 1
ATOM 5102 C CA . ALA A 1 659 ? -21.291 2.893 -30.699 1.00 84.62 659 ALA A CA 1
ATOM 5103 C C . ALA A 1 659 ? -19.930 2.276 -31.106 1.00 84.62 659 ALA A C 1
ATOM 5105 O O . ALA A 1 659 ? -19.864 1.077 -31.364 1.00 84.62 659 ALA A O 1
ATOM 5106 N N . GLY A 1 660 ? -18.847 3.061 -31.172 1.00 81.00 660 GLY A N 1
ATOM 5107 C CA . GLY A 1 660 ? -17.499 2.544 -31.478 1.00 81.00 660 GLY A CA 1
ATOM 5108 C C . GLY A 1 660 ? -16.772 1.978 -30.251 1.00 81.00 660 GLY A C 1
ATOM 5109 O O . GLY A 1 660 ? -17.289 2.044 -29.136 1.00 81.00 660 GLY A O 1
ATOM 5110 N N . GLY A 1 661 ? -15.535 1.500 -30.423 1.00 77.19 661 GLY A N 1
ATOM 5111 C CA . GLY A 1 661 ? -14.731 0.879 -29.352 1.00 77.19 661 GLY A CA 1
ATOM 5112 C C . GLY A 1 661 ? -14.663 1.633 -28.007 1.00 77.19 661 GLY A C 1
ATOM 5113 O O . GLY A 1 661 ? -14.714 0.995 -26.961 1.00 77.19 661 GLY A O 1
ATOM 5114 N N . MET A 1 662 ? -14.647 2.976 -28.000 1.00 83.56 662 MET A N 1
ATOM 5115 C CA . MET A 1 662 ? -14.718 3.767 -26.751 1.00 83.56 662 MET A CA 1
ATOM 5116 C C . MET A 1 662 ? -16.041 3.581 -25.993 1.00 83.56 662 MET A C 1
ATOM 5118 O O . MET A 1 662 ? -16.049 3.568 -24.766 1.00 83.56 662 MET A O 1
ATOM 5122 N N . ALA A 1 663 ? -17.161 3.450 -26.711 1.00 86.62 663 ALA A N 1
ATOM 5123 C CA . ALA A 1 663 ? -18.469 3.219 -26.107 1.00 86.62 663 ALA A CA 1
ATOM 5124 C C . ALA A 1 663 ? -18.552 1.805 -25.519 1.00 86.62 663 ALA A C 1
ATOM 5126 O O . ALA A 1 663 ? -19.031 1.654 -24.401 1.00 86.62 663 ALA A O 1
ATOM 5127 N N . ARG A 1 664 ? -18.001 0.790 -26.207 1.00 85.44 664 ARG A N 1
ATOM 5128 C CA . ARG A 1 664 ? -17.876 -0.575 -25.656 1.00 85.44 664 ARG A CA 1
ATOM 5129 C C . ARG A 1 664 ? -17.040 -0.583 -24.371 1.00 85.44 664 ARG A C 1
ATOM 5131 O O . ARG A 1 664 ? -17.499 -1.088 -23.354 1.00 85.44 664 ARG A O 1
ATOM 5138 N N . ALA A 1 665 ? -15.888 0.090 -24.381 1.00 85.56 665 ALA A N 1
ATOM 5139 C CA . ALA A 1 665 ? -15.020 0.271 -23.211 1.00 85.56 665 ALA A CA 1
ATOM 5140 C C . ALA A 1 665 ? -15.609 1.163 -22.093 1.00 85.56 665 ALA A C 1
ATOM 5142 O O . ALA A 1 665 ? -14.958 1.363 -21.074 1.00 85.56 665 ALA A O 1
ATOM 5143 N N . SER A 1 666 ? -16.802 1.738 -22.291 1.00 86.94 666 SER A N 1
ATOM 5144 C CA . SER A 1 666 ? -17.543 2.501 -21.272 1.00 86.94 666 SER A CA 1
ATOM 5145 C C . SER A 1 666 ? -18.749 1.734 -20.707 1.00 86.94 666 SER A C 1
ATOM 5147 O O . SER A 1 666 ? -19.436 2.254 -19.829 1.00 86.94 666 SER A O 1
ATOM 5149 N N . VAL A 1 667 ? -19.051 0.550 -21.255 1.00 85.56 667 VAL A N 1
ATOM 5150 C CA . VAL A 1 667 ? -20.154 -0.338 -20.838 1.00 85.56 667 VAL A CA 1
ATOM 5151 C C . VAL A 1 667 ? -19.638 -1.533 -20.029 1.00 85.56 667 VAL A C 1
ATOM 5153 O O . VAL A 1 667 ? -20.354 -2.007 -19.149 1.00 85.56 667 VAL A O 1
ATOM 5156 N N . VAL A 1 668 ? -18.421 -1.997 -20.338 1.00 66.75 668 VAL A N 1
ATOM 5157 C CA . VAL A 1 668 ? -17.637 -2.969 -19.553 1.00 66.75 668 VAL A CA 1
ATOM 5158 C C . VAL A 1 668 ? -17.010 -2.275 -18.343 1.00 66.75 668 VAL A C 1
ATOM 5160 O O . VAL A 1 668 ? -17.160 -2.823 -17.230 1.00 66.75 668 VAL A O 1
#

Foldseek 3Di:
DDDDDDDYDDDDDDDDDDDDDDDDDDDDDDDDDDDDDDDDDDDDPDDDPPPDDDQQQQLEAALFFEEEEDEDPQLCLVVLQLLLCVFVVAAEAELQVVLCVVPVDGLVVCCVVVNPVSSLVSLVVSLCCQQPVCGGRYYYYHDPSCLDDCNLVVLQVSQNHHAYEYGAEQLVSSCVVVVNPDSVVSVVVCQVCVVSSVSSGLAYDYDYDPPPPVPPPPDDDDDDDPSLLSVLLVSLLSNVVSCLSNVHDGSDPLDLPPPVPLLDDDLLPFFLAAEEEDELVLCVQLQLVLAAVCVLHQYYEYEYELVVLCVVPVACGSVSLVSSNVSQVSNSSRYSDFYEYEQEYDPDDDPVSLVSSLSVLSSVLNHLGQEYEYEPVSDQPSLLSSLSNNRSYAYEYEEEDPDPDPCQLVPVVVLVSQVSCQVSPHQAYEYEYEDPALVSLVSQLVSCVVRQVVGPHRYHYFYDDQSRLVNLQPGTHHYYAYDPSCCVRPVVSDRPSHHHQLRSQLSNPVVVVFDAAEEEEEEAPCQPDCVQVVVVVVCVVSNHNYGYYYDHDPDPVVVVVLQAFQRYAWYFYDPPCQQVCLVVFPEEDPLSVQLNGFGIKGFAQDSDSVSSSVHRGGHHRPTIYTYHCLLSVLCCVCSSPDGSVRPDDPPDDDDADDDHSSSSSNVD

Mean predicted aligned error: 10.93 Å